Protein AF-A0A0Q8LLB4-F1 (afdb_monomer)

pLDDT: mean 91.19, std 9.71, range [27.23, 98.56]

Secondary structure (DSSP, 8-state):
-PPPPPPPPPTT-EEEHHHHHHHS-B-PPP-PPP-GGGS--S--SS-SS--HHHHHHHHH-SSPPEEETTTEEEEEEEEETTTTEEEEEGGGEEEEESS-HHHHHHTTGGG--HHHHHHHHT--SSTTSEEEEEHHHHHHHTT--TTT---SSGGGHHHHHHHHHHHHHHTT--B-HHHHHHHHHHHTTS---EEEPPPPPTT-PPPP-TT-----BPPPPSEEEEE--SSHHHHHHHHHTTBPSS-SEEEEEESSS-SHHHHHHHHHHHHT--EEEE-SS---HHHHHHHHHH--SEEEEES-TTTS-HHHHHHHTTTS-EEEE--SSHHHHHHHHHHHH-S--SEEEEEESSS-HHHHHHHHHHHTTT--EEEE-TTSSS--HHHHHHHHHTT--EEEEES-TTTS-HHHHHHHHHTT-EEEEE--SSHHHHHHHHHHHHS-TTS-SEEEEEESSS-HHHHHHHHHHHHTT--EEEE-SSSEEHHHHHHHHHH--SEEEEES-TTTS-HHHHTTPEEPPBPPPEEES--BTT-EEEEE--SB-TT-EEEEEEEETTEEPTT--SSEEE--GGGTTPBEEEEEEEE-TTEE-EEEEPPPPSBPB--SEE--SSSS---TTS-EEEEE-TTS-EEEE-TT-TTTTT---SEEESSHHHHHHTTPEEP--

Structure (mmCIF, N/CA/C/O backbone):
data_AF-A0A0Q8LLB4-F1
#
_entry.id   AF-A0A0Q8LLB4-F1
#
loop_
_atom_site.group_PDB
_atom_site.id
_atom_site.type_symbol
_atom_site.label_atom_id
_atom_site.label_alt_id
_atom_site.label_comp_id
_atom_site.label_asym_id
_atom_site.label_entity_id
_atom_site.label_seq_id
_atom_site.pdbx_PDB_ins_code
_atom_site.Cartn_x
_atom_site.Cartn_y
_atom_site.Cartn_z
_atom_site.occupancy
_atom_site.B_iso_or_equiv
_atom_site.auth_seq_id
_atom_site.auth_comp_id
_atom_site.auth_asym_id
_atom_site.auth_atom_id
_atom_site.pdbx_PDB_model_num
ATOM 1 N N . MET A 1 1 ? -46.758 -12.852 31.279 1.00 34.81 1 MET A N 1
ATOM 2 C CA . MET A 1 1 ? -46.170 -11.657 31.913 1.00 34.81 1 MET A CA 1
ATOM 3 C C . MET A 1 1 ? -44.802 -11.464 31.291 1.00 34.81 1 MET A C 1
ATOM 5 O O . MET A 1 1 ? -43.914 -12.262 31.551 1.00 34.81 1 MET A O 1
ATOM 9 N N . THR A 1 2 ? -44.677 -10.520 30.363 1.00 27.23 2 THR A N 1
ATOM 10 C CA . THR A 1 2 ? -43.379 -10.041 29.870 1.00 27.23 2 THR A CA 1
ATOM 11 C C . THR A 1 2 ? -42.631 -9.400 31.042 1.00 27.23 2 THR A C 1
ATOM 13 O O . THR A 1 2 ? -43.274 -8.659 31.792 1.00 27.23 2 THR A O 1
ATOM 16 N N . PRO A 1 3 ? -41.331 -9.672 31.253 1.00 30.44 3 PRO A N 1
ATOM 17 C CA . PRO A 1 3 ? -40.552 -8.913 32.222 1.00 30.44 3 PRO A CA 1
ATOM 18 C C . PRO A 1 3 ? -40.615 -7.439 31.820 1.00 30.44 3 PRO A C 1
ATOM 20 O O . PRO A 1 3 ? -40.430 -7.115 30.646 1.00 30.44 3 PRO A O 1
ATOM 23 N N . ALA A 1 4 ? -40.941 -6.560 32.765 1.00 29.73 4 ALA A N 1
ATOM 24 C CA . ALA A 1 4 ? -40.806 -5.130 32.549 1.00 29.73 4 ALA A CA 1
ATOM 25 C C . ALA A 1 4 ? -39.333 -4.849 32.224 1.00 29.73 4 ALA A C 1
ATOM 27 O O . ALA A 1 4 ? -38.447 -5.270 32.967 1.00 29.73 4 ALA A O 1
ATOM 28 N N . GLN A 1 5 ? -39.079 -4.198 31.092 1.00 34.38 5 GLN A N 1
ATOM 29 C CA . GLN A 1 5 ? -37.752 -3.717 30.734 1.00 34.38 5 GLN A CA 1
ATOM 30 C C . GLN A 1 5 ? -37.304 -2.759 31.846 1.00 34.38 5 GLN A C 1
ATOM 32 O O . GLN A 1 5 ? -38.030 -1.810 32.150 1.00 34.38 5 GLN A O 1
ATOM 37 N N . ALA A 1 6 ? -36.177 -3.048 32.503 1.00 43.50 6 ALA A N 1
ATOM 38 C CA . ALA A 1 6 ? -35.609 -2.145 33.497 1.00 43.50 6 ALA A CA 1
ATOM 39 C C . ALA A 1 6 ? -35.399 -0.767 32.848 1.00 43.50 6 ALA A C 1
ATOM 41 O O . ALA A 1 6 ? -34.965 -0.684 31.697 1.00 43.50 6 ALA A O 1
ATOM 42 N N . ALA A 1 7 ? -35.777 0.301 33.549 1.00 50.03 7 ALA A N 1
ATOM 43 C CA . ALA A 1 7 ? -35.566 1.658 33.066 1.00 50.03 7 ALA A CA 1
ATOM 44 C C . ALA A 1 7 ? -34.056 1.913 32.943 1.00 50.03 7 ALA A C 1
ATOM 46 O O . ALA A 1 7 ? -33.319 1.681 33.897 1.00 50.03 7 ALA A O 1
ATOM 47 N N . THR A 1 8 ? -33.606 2.369 31.776 1.00 68.88 8 THR A N 1
ATOM 48 C CA . THR A 1 8 ? -32.210 2.755 31.536 1.00 68.88 8 THR A CA 1
ATOM 49 C C . THR A 1 8 ? -31.863 3.980 32.378 1.00 68.88 8 THR A C 1
ATOM 51 O O . THR A 1 8 ? -32.554 4.995 32.274 1.00 68.88 8 THR A O 1
ATOM 54 N N . ILE A 1 9 ? -30.814 3.890 33.199 1.00 83.75 9 ILE A N 1
ATOM 55 C CA . ILE A 1 9 ? -30.300 5.016 33.991 1.00 83.75 9 ILE A CA 1
ATOM 56 C C . ILE A 1 9 ? -29.630 6.013 33.034 1.00 83.75 9 ILE A C 1
ATOM 58 O O . ILE A 1 9 ? -28.769 5.624 32.245 1.00 83.75 9 ILE A O 1
ATOM 62 N N . THR A 1 10 ? -30.015 7.291 33.084 1.00 84.06 10 THR A N 1
ATOM 63 C CA . THR A 1 10 ? -29.424 8.331 32.224 1.00 84.06 10 THR A CA 1
ATOM 64 C C . THR A 1 10 ? -28.318 9.076 32.981 1.00 84.06 10 THR A C 1
ATOM 66 O O . THR A 1 10 ? -28.487 9.357 34.170 1.00 84.06 10 THR A O 1
ATOM 69 N N . PRO A 1 11 ? -27.190 9.439 32.337 1.00 86.06 11 PRO A N 1
ATOM 70 C CA . PRO A 1 11 ? -26.183 10.304 32.951 1.00 86.06 11 PRO A CA 1
ATOM 71 C C . PRO A 1 11 ? -26.795 11.587 33.534 1.00 86.06 11 PRO A C 1
ATOM 73 O O . PRO A 1 11 ? -27.562 12.277 32.862 1.00 86.06 11 PRO A O 1
ATOM 76 N N . GLY A 1 12 ? -26.439 11.915 34.776 1.00 86.31 12 GLY A N 1
ATOM 77 C CA . GLY A 1 12 ? -26.976 13.049 35.531 1.00 86.31 12 GLY A CA 1
ATOM 78 C C . GLY A 1 12 ? -28.218 12.745 36.379 1.00 86.31 12 GLY A C 1
ATOM 79 O O . GLY A 1 12 ? -28.541 13.548 37.256 1.00 86.31 12 GLY A O 1
ATOM 80 N N . ASP A 1 13 ? -28.889 11.602 36.185 1.00 89.00 13 ASP A N 1
ATOM 81 C CA . ASP A 1 13 ? -30.046 11.220 37.002 1.00 89.00 13 ASP A CA 1
ATOM 82 C C . ASP A 1 13 ? -29.639 10.935 38.456 1.00 89.00 13 ASP A C 1
ATOM 84 O O . ASP A 1 13 ? -28.592 10.347 38.736 1.00 89.00 13 ASP A O 1
ATOM 88 N N . SER A 1 14 ? -30.508 11.303 39.401 1.00 92.31 14 SER A N 1
ATOM 89 C CA . SER A 1 14 ? -30.371 10.8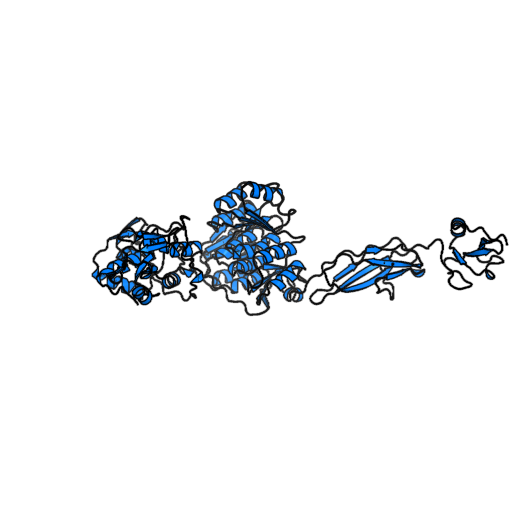71 40.795 1.00 92.31 14 SER A CA 1
ATOM 90 C C . SER A 1 14 ? -30.744 9.394 40.916 1.00 92.31 14 SER A C 1
ATOM 92 O O . SER A 1 14 ? -31.854 8.994 40.561 1.00 92.31 14 SER A O 1
ATOM 94 N N . THR A 1 15 ? -29.817 8.580 41.415 1.00 94.94 15 THR A N 1
ATOM 95 C CA . THR A 1 15 ? -29.962 7.127 41.555 1.00 94.94 15 THR A CA 1
ATOM 96 C C . THR A 1 15 ? -29.257 6.629 42.825 1.00 94.94 15 THR A C 1
ATOM 98 O O . THR A 1 15 ? -28.821 7.417 43.665 1.00 94.94 15 THR A O 1
ATOM 101 N N . THR A 1 16 ? -29.168 5.312 43.010 1.00 96.81 16 THR A N 1
ATOM 102 C CA . THR A 1 16 ? -28.399 4.695 44.101 1.00 96.81 16 THR A CA 1
ATOM 103 C C . THR A 1 16 ? -27.187 3.954 43.558 1.00 96.81 16 THR A C 1
ATOM 105 O O . THR A 1 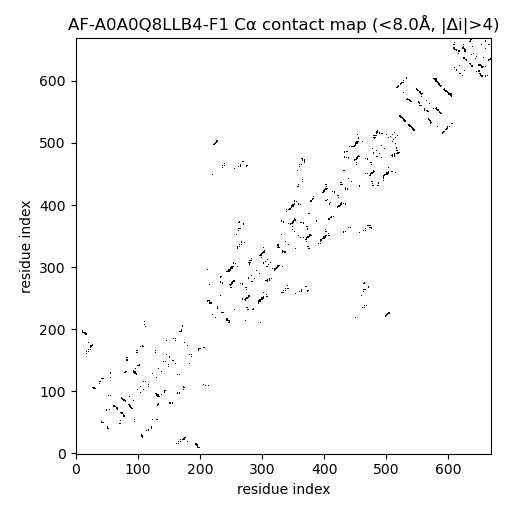16 ? -27.215 3.443 42.439 1.00 96.81 16 THR A O 1
ATOM 108 N N . VAL A 1 17 ? -26.141 3.823 44.375 1.00 96.88 17 VAL A N 1
ATOM 109 C CA . VAL A 1 17 ? -24.940 3.045 44.011 1.00 96.88 17 VAL A CA 1
ATOM 110 C C . VAL A 1 17 ? -25.292 1.588 43.704 1.00 96.88 17 VAL A C 1
ATOM 112 O O . VAL A 1 17 ? -24.754 1.006 42.769 1.00 96.88 17 VAL A O 1
ATOM 115 N N . ALA A 1 18 ? -26.240 1.006 44.446 1.00 96.00 18 ALA A N 1
ATOM 116 C CA . ALA A 1 18 ? -26.722 -0.349 44.191 1.00 96.00 18 ALA A CA 1
ATOM 117 C C . ALA A 1 18 ? -27.375 -0.476 42.803 1.00 96.00 18 ALA A C 1
ATOM 119 O O . ALA A 1 18 ? -27.099 -1.436 42.093 1.00 96.00 18 ALA A O 1
ATOM 120 N N . ALA A 1 19 ? -28.169 0.517 42.386 1.00 94.75 19 ALA A N 1
ATOM 121 C CA . ALA A 1 19 ? -28.770 0.531 41.054 1.00 94.75 19 ALA A CA 1
ATOM 122 C C . ALA A 1 19 ? -27.720 0.687 39.940 1.00 94.75 19 ALA A C 1
ATOM 124 O O . ALA A 1 19 ? -27.810 -0.015 38.938 1.00 94.75 19 ALA A O 1
ATOM 125 N N . LEU A 1 20 ? -26.700 1.539 40.124 1.00 95.69 20 LEU A N 1
ATOM 126 C CA . LEU A 1 20 ? -25.580 1.633 39.174 1.00 95.69 20 LEU A CA 1
ATOM 127 C C . LEU A 1 20 ? -24.798 0.316 39.087 1.00 95.69 20 LEU A C 1
ATOM 129 O O . LEU A 1 20 ? -24.475 -0.132 37.993 1.00 95.69 20 LEU A O 1
ATOM 133 N N . LEU A 1 21 ? -24.532 -0.341 40.220 1.00 96.81 21 LEU A N 1
ATOM 134 C CA . LEU A 1 21 ? -23.868 -1.647 40.252 1.00 96.81 21 LEU A CA 1
ATOM 135 C C . LEU A 1 21 ? -24.692 -2.738 39.557 1.00 96.81 21 LEU A C 1
ATOM 137 O O . LEU A 1 21 ? -24.129 -3.639 38.930 1.00 96.81 21 LEU A O 1
ATOM 141 N N . ASP A 1 22 ? -26.016 -2.688 39.684 1.00 94.38 22 ASP A N 1
ATOM 142 C CA . ASP A 1 22 ? -26.916 -3.613 39.001 1.00 94.38 22 ASP A CA 1
ATOM 143 C C . ASP A 1 22 ? -26.941 -3.383 37.485 1.00 94.38 22 ASP A C 1
ATOM 145 O O . ASP A 1 22 ? -27.021 -4.365 36.746 1.00 94.38 22 ASP A O 1
ATOM 149 N N . ASP A 1 23 ? -26.780 -2.132 37.048 1.00 92.62 23 ASP A N 1
ATOM 150 C CA . ASP A 1 23 ? -26.677 -1.720 35.642 1.00 92.62 23 ASP A CA 1
ATOM 151 C C . ASP A 1 23 ? -25.303 -2.038 35.012 1.00 92.62 23 ASP A C 1
ATOM 153 O O . ASP A 1 23 ? -25.199 -2.229 33.800 1.00 92.62 23 ASP A O 1
ATOM 157 N N . LEU A 1 24 ? -24.241 -2.170 35.821 1.00 91.88 24 LEU A N 1
ATOM 158 C CA . LEU A 1 24 ? -22.923 -2.588 35.334 1.00 91.88 24 LEU A CA 1
ATOM 159 C C . LEU A 1 24 ? -22.951 -3.990 34.710 1.00 91.88 24 LEU A C 1
ATOM 161 O O . LEU A 1 24 ? -23.477 -4.957 35.279 1.00 91.88 24 LEU A O 1
ATOM 165 N N . ARG A 1 25 ? -22.268 -4.109 33.565 1.00 88.69 25 ARG A N 1
ATOM 166 C CA . ARG A 1 25 ? -22.045 -5.376 32.858 1.00 88.69 25 ARG A CA 1
ATOM 167 C C . ARG A 1 25 ? -21.285 -6.351 33.752 1.00 88.69 25 ARG A C 1
ATOM 169 O O . ARG A 1 25 ? -20.304 -5.971 34.388 1.00 88.69 25 ARG A O 1
ATOM 176 N N . VAL A 1 26 ? -21.727 -7.610 33.780 1.00 90.81 26 VAL A N 1
ATOM 177 C CA . VAL A 1 26 ? -21.065 -8.679 34.539 1.00 90.81 26 VAL A CA 1
ATOM 178 C C . VAL A 1 26 ? -20.315 -9.600 33.584 1.00 90.81 26 VAL A C 1
ATOM 180 O O . VAL A 1 26 ? -20.943 -10.377 32.867 1.00 90.81 26 VAL A O 1
ATOM 183 N N . GLU A 1 27 ? -18.985 -9.532 33.584 1.00 84.62 27 GLU A N 1
ATOM 184 C CA . GLU A 1 27 ? -18.121 -10.264 32.648 1.00 84.62 27 GLU A CA 1
ATOM 185 C C . GLU A 1 27 ? -16.924 -10.892 33.369 1.00 84.62 27 GLU A C 1
ATOM 187 O O . GLU A 1 27 ? -16.445 -10.387 34.381 1.00 84.62 27 GLU A O 1
ATOM 192 N N . ALA A 1 28 ? -16.425 -12.022 32.864 1.00 84.00 28 ALA A N 1
ATOM 193 C CA . ALA A 1 28 ? -15.165 -12.567 33.361 1.00 84.00 28 ALA A CA 1
ATOM 194 C C . ALA A 1 28 ? -13.997 -11.658 32.923 1.00 84.00 28 ALA A C 1
ATOM 196 O O . ALA A 1 28 ? -14.035 -11.165 31.794 1.00 84.00 28 ALA A O 1
ATOM 197 N N . PRO A 1 29 ? -12.945 -11.478 33.749 1.00 82.12 29 PRO A N 1
ATOM 198 C CA . PRO A 1 29 ? -11.767 -10.715 33.343 1.00 82.12 29 PRO A CA 1
ATOM 199 C C . PRO A 1 29 ? -11.179 -11.278 32.047 1.00 82.12 29 PRO A C 1
ATOM 201 O O . PRO A 1 29 ? -10.990 -12.495 31.925 1.00 82.12 29 PRO A O 1
ATOM 204 N N . VAL A 1 30 ? -10.885 -10.413 31.075 1.00 74.19 30 VAL A N 1
ATOM 205 C CA . VAL A 1 30 ? -10.352 -10.879 29.789 1.00 74.19 30 VAL A CA 1
ATOM 206 C C . VAL A 1 30 ? -8.916 -11.394 29.919 1.00 74.19 30 VAL A C 1
ATOM 208 O O . VAL A 1 30 ? -8.127 -10.918 30.734 1.00 74.19 30 VAL A O 1
ATOM 211 N N . SER A 1 31 ? -8.542 -12.352 29.069 1.00 76.31 31 SER A N 1
ATOM 212 C CA . SER A 1 31 ? -7.197 -12.947 29.048 1.00 76.31 31 SER A CA 1
ATOM 213 C C . SER A 1 31 ? -6.203 -12.217 28.131 1.00 76.31 31 SER A C 1
ATOM 215 O O . SER A 1 31 ? -5.175 -12.788 27.768 1.00 76.31 31 SER A O 1
ATOM 217 N N . VAL A 1 32 ? -6.509 -10.986 27.709 1.00 70.62 32 VAL A N 1
ATOM 218 C CA . VAL A 1 32 ? -5.653 -10.191 26.816 1.00 70.62 32 VAL A CA 1
ATOM 219 C C . VAL A 1 32 ? -4.415 -9.715 27.570 1.00 70.62 32 VAL A C 1
ATOM 221 O O . VAL A 1 32 ? -4.527 -9.159 28.663 1.00 70.62 32 VAL A O 1
ATOM 224 N N . THR A 1 33 ? -3.231 -9.887 26.976 1.00 83.56 33 THR A N 1
ATOM 225 C CA . THR A 1 33 ? -1.968 -9.428 27.567 1.00 83.56 33 THR A CA 1
ATOM 226 C C . THR A 1 33 ? -2.022 -7.929 27.850 1.00 83.56 33 THR A C 1
ATOM 228 O O . THR A 1 33 ? -2.124 -7.118 26.933 1.00 83.56 33 THR A O 1
ATOM 231 N N . TYR A 1 34 ? -1.927 -7.564 29.126 1.00 85.31 34 TYR A N 1
ATOM 232 C CA . TYR A 1 34 ? -1.868 -6.175 29.564 1.00 85.31 34 TYR A CA 1
ATOM 233 C C . TYR A 1 34 ? -0.563 -5.507 29.114 1.00 85.31 34 TYR A C 1
ATOM 235 O O . TYR A 1 34 ? 0.523 -6.049 29.335 1.00 85.31 34 TYR A O 1
ATOM 243 N N . ASN A 1 35 ? -0.676 -4.315 28.526 1.00 80.25 35 ASN A N 1
ATOM 244 C CA . ASN A 1 35 ? 0.454 -3.463 28.177 1.00 80.25 35 ASN A CA 1
ATOM 245 C C . ASN A 1 35 ? 0.283 -2.071 28.807 1.00 80.25 35 ASN A C 1
ATOM 247 O O . ASN A 1 35 ? -0.576 -1.295 28.387 1.00 80.25 35 ASN A O 1
ATOM 251 N N . ARG A 1 36 ? 1.123 -1.760 29.802 1.00 87.88 36 ARG A N 1
ATOM 252 C CA . ARG A 1 36 ? 1.110 -0.472 30.514 1.00 87.88 36 ARG A CA 1
ATOM 253 C C . ARG A 1 36 ? 1.481 0.703 29.609 1.00 87.88 36 ARG A C 1
ATOM 255 O O . ARG A 1 36 ? 0.933 1.782 29.791 1.00 87.88 36 ARG A O 1
ATOM 262 N N . ASP A 1 37 ? 2.334 0.491 28.609 1.00 85.94 37 ASP A N 1
ATOM 263 C CA . ASP A 1 37 ? 2.846 1.561 27.740 1.00 85.94 37 ASP A CA 1
ATOM 264 C C . ASP A 1 37 ? 1.757 2.176 26.841 1.00 85.94 37 ASP A C 1
ATOM 266 O O . ASP A 1 37 ? 1.982 3.195 26.195 1.00 85.94 37 ASP A O 1
ATOM 270 N N . LEU A 1 38 ? 0.565 1.569 26.796 1.00 83.06 38 LEU A N 1
ATOM 271 C CA . LEU A 1 38 ? -0.596 2.084 26.067 1.00 83.06 38 LEU A CA 1
ATOM 272 C C . LEU A 1 38 ? -1.429 3.100 26.867 1.00 83.06 38 LEU A C 1
ATOM 274 O O . LEU A 1 38 ? -2.398 3.639 26.325 1.00 83.06 38 LEU A O 1
ATOM 278 N N . PHE A 1 39 ? -1.082 3.328 28.135 1.00 87.19 39 PHE A N 1
ATOM 279 C CA . PHE A 1 39 ? -1.688 4.322 29.015 1.00 87.19 39 PHE A CA 1
ATOM 280 C C . PHE A 1 39 ? -0.709 5.487 29.200 1.00 87.19 39 PHE A C 1
ATOM 282 O O . PHE A 1 39 ? 0.231 5.421 29.992 1.00 87.19 39 PHE A O 1
ATOM 289 N N . PHE A 1 40 ? -0.908 6.555 28.429 1.00 85.81 40 PHE A N 1
ATOM 290 C CA . PHE A 1 40 ? -0.032 7.726 28.430 1.00 85.81 40 PHE A CA 1
ATOM 291 C C . PHE A 1 40 ? -0.301 8.613 29.655 1.00 85.81 40 PHE A C 1
ATOM 293 O O . PHE A 1 40 ? -1.061 9.571 29.572 1.00 85.81 40 PHE A O 1
ATOM 300 N N . GLU A 1 41 ? 0.314 8.293 30.793 1.00 83.06 41 GLU A N 1
ATOM 301 C CA . GLU A 1 41 ? 0.206 9.051 32.052 1.00 83.06 41 GLU A CA 1
ATOM 302 C C . GLU A 1 41 ? 1.012 10.363 32.055 1.00 83.06 41 GLU A C 1
ATOM 304 O O . GLU A 1 41 ? 2.021 10.503 31.357 1.00 83.06 41 GLU A O 1
ATOM 309 N N . GLY A 1 42 ? 0.617 11.294 32.930 1.00 75.56 42 GLY A N 1
ATOM 310 C CA . GLY A 1 42 ? 1.412 12.469 33.292 1.00 75.56 42 GLY A CA 1
ATOM 311 C C . GLY A 1 42 ? 1.481 13.522 32.192 1.00 75.56 42 GLY A C 1
ATOM 312 O O . GLY A 1 42 ? 2.517 14.177 32.039 1.00 75.56 42 GLY A O 1
ATOM 313 N N . GLN A 1 43 ? 0.408 13.651 31.415 1.00 80.50 43 GLN A N 1
ATOM 314 C CA . GLN A 1 43 ? 0.274 14.695 30.406 1.00 80.50 43 GLN A CA 1
ATOM 315 C C . GLN A 1 43 ? -0.107 16.028 31.063 1.00 80.50 43 GLN A C 1
ATOM 317 O O . GLN A 1 43 ? -0.685 16.063 32.146 1.00 80.50 43 GLN A O 1
ATOM 322 N N . ASP A 1 44 ? 0.250 17.116 30.394 1.00 82.06 44 ASP A N 1
ATOM 323 C CA . ASP A 1 44 ? -0.228 18.474 30.661 1.00 82.06 44 ASP A CA 1
ATOM 324 C C . ASP A 1 44 ? -1.290 18.758 29.586 1.00 82.06 44 ASP A C 1
ATOM 326 O O . ASP A 1 44 ? -0.953 19.026 28.427 1.00 82.06 44 ASP A O 1
ATOM 330 N N . LEU A 1 45 ? -2.560 18.485 29.913 1.00 75.06 45 LEU A N 1
ATOM 331 C CA . LEU A 1 45 ? -3.644 18.421 28.923 1.00 75.06 45 LEU A CA 1
ATOM 332 C C . LEU A 1 45 ? -4.195 19.798 28.545 1.00 75.06 45 LEU A C 1
ATOM 334 O O . LEU A 1 45 ? -4.636 19.978 27.408 1.00 75.06 45 LEU A O 1
ATOM 338 N N . ASP A 1 46 ? -4.168 20.757 29.464 1.00 76.81 46 ASP A N 1
ATOM 339 C CA . ASP A 1 46 ? -4.608 22.136 29.245 1.00 76.81 46 ASP A CA 1
ATOM 340 C C . ASP A 1 46 ? -3.447 23.087 28.902 1.00 76.81 46 ASP A C 1
ATOM 342 O O . ASP A 1 46 ? -3.686 24.230 28.501 1.00 76.81 46 ASP A O 1
ATOM 346 N N . SER A 1 47 ? -2.208 22.576 28.909 1.00 80.62 47 SER A N 1
ATOM 347 C CA . SER A 1 47 ? -0.985 23.295 28.535 1.00 80.62 47 SER A CA 1
ATOM 348 C C . SER A 1 47 ? -0.681 24.483 29.446 1.00 80.62 47 SER A C 1
ATOM 350 O O . SER A 1 47 ? -0.122 25.489 28.988 1.00 80.62 47 SER A O 1
ATOM 352 N N . ASP A 1 48 ? -1.050 24.382 30.722 1.00 79.75 48 ASP A N 1
ATOM 353 C CA . ASP A 1 48 ? -0.806 25.419 31.722 1.00 79.75 48 ASP A CA 1
ATOM 354 C C . ASP A 1 48 ? 0.578 25.285 32.405 1.00 79.75 48 ASP A C 1
ATOM 356 O O . ASP A 1 48 ? 1.057 26.217 33.063 1.00 79.75 48 ASP A O 1
ATOM 360 N N . GLY A 1 49 ? 1.279 24.169 32.152 1.00 83.69 49 GLY A N 1
ATOM 361 C CA . GLY A 1 49 ? 2.596 23.848 32.700 1.00 83.69 49 GLY A CA 1
ATOM 362 C C . GLY A 1 49 ? 2.583 22.832 33.846 1.00 83.69 49 GLY A C 1
ATOM 363 O O . GLY A 1 49 ? 3.665 22.479 34.346 1.00 83.69 49 GLY A O 1
ATOM 364 N N . CYS A 1 50 ? 1.412 22.349 34.252 1.00 87.31 50 CYS A N 1
ATOM 365 C CA . CYS A 1 50 ? 1.205 21.330 35.268 1.00 87.31 50 CYS A CA 1
ATOM 366 C C . CYS A 1 50 ? 0.843 19.983 34.626 1.00 87.31 50 CYS A C 1
ATOM 368 O O . CYS A 1 50 ? 0.047 19.867 33.705 1.00 87.31 50 CYS A O 1
ATOM 370 N N . ARG A 1 51 ? 1.471 18.900 35.093 1.00 90.12 51 ARG A N 1
ATOM 371 C CA . ARG A 1 51 ? 1.094 17.542 34.664 1.00 90.12 51 ARG A CA 1
ATOM 372 C C . ARG A 1 51 ? 0.023 16.998 35.597 1.00 90.12 51 ARG A C 1
ATOM 374 O O . ARG A 1 51 ? -0.010 17.375 36.763 1.00 90.12 51 ARG A O 1
ATOM 381 N N . THR A 1 52 ? -0.744 16.008 35.145 1.00 92.56 52 THR A N 1
ATOM 382 C CA . THR A 1 52 ? -1.863 15.404 35.900 1.00 92.56 52 THR A CA 1
ATOM 383 C C . THR A 1 52 ? -1.579 15.140 37.379 1.00 92.56 52 THR A C 1
ATOM 385 O O . THR A 1 52 ? -2.398 15.451 38.230 1.00 92.56 52 THR A O 1
ATOM 388 N N . ARG A 1 53 ? -0.412 14.593 37.739 1.00 94.00 53 ARG A N 1
ATOM 389 C CA . ARG A 1 53 ? -0.102 14.343 39.156 1.00 94.00 53 ARG A CA 1
ATOM 390 C C . ARG A 1 53 ? -0.071 15.635 39.984 1.00 94.00 53 ARG A C 1
ATOM 392 O O . ARG A 1 53 ? -0.473 15.628 41.144 1.00 94.00 53 ARG A O 1
ATOM 399 N N . GLN A 1 54 ? 0.495 16.700 39.428 1.00 93.94 54 GLN A N 1
ATOM 400 C CA . GLN A 1 54 ? 0.571 18.005 40.072 1.00 93.94 54 GLN A CA 1
ATOM 401 C C . GLN A 1 54 ? -0.823 18.622 40.192 1.00 93.94 54 GLN A C 1
ATOM 403 O O . GLN A 1 54 ? -1.117 19.170 41.247 1.00 93.94 54 GLN A O 1
ATOM 408 N N . GLU A 1 55 ? -1.677 18.442 39.182 1.00 92.50 55 GLU A N 1
ATOM 409 C CA . GLU A 1 55 ? -3.086 18.851 39.239 1.00 92.50 55 GLU A CA 1
ATOM 410 C C . GLU A 1 55 ? -3.818 18.206 40.410 1.00 92.50 55 GLU A C 1
ATOM 412 O O . GLU A 1 55 ? -4.337 18.901 41.276 1.00 92.50 55 GLU A O 1
ATOM 417 N N . VAL A 1 56 ? -3.761 16.875 40.513 1.00 94.56 56 VAL A N 1
ATOM 418 C CA . VAL A 1 56 ? -4.443 16.145 41.594 1.00 94.56 56 VAL A CA 1
ATOM 419 C C . VAL A 1 56 ? -3.891 16.558 42.968 1.00 94.56 56 VAL A C 1
ATOM 421 O O . VAL A 1 56 ? -4.643 16.735 43.921 1.00 94.56 56 VAL A O 1
ATOM 424 N N . LEU A 1 57 ? -2.578 16.799 43.085 1.00 95.56 57 LEU A N 1
ATOM 425 C CA . LEU A 1 57 ? -1.982 17.354 44.308 1.00 95.56 57 LEU A CA 1
ATOM 426 C C . LEU A 1 57 ? -2.529 18.748 44.657 1.00 95.56 57 LEU A C 1
ATOM 428 O O . LEU A 1 57 ? -2.720 19.044 45.837 1.00 95.56 57 LEU A O 1
ATOM 432 N N . LEU A 1 58 ? -2.729 19.622 43.672 1.00 93.81 58 LEU A N 1
ATOM 433 C CA . LEU A 1 58 ? -3.281 20.961 43.889 1.00 93.81 58 LEU A CA 1
ATOM 434 C C . LEU A 1 58 ? -4.776 20.923 44.210 1.00 93.81 58 LEU A C 1
ATOM 436 O O . LEU A 1 58 ? -5.243 21.752 44.987 1.00 93.81 58 LEU A O 1
ATOM 440 N N . GLU A 1 59 ? -5.503 19.963 43.648 1.00 93.19 59 GLU A N 1
ATOM 441 C CA . GLU A 1 59 ? -6.935 19.783 43.871 1.00 93.19 59 GLU A CA 1
ATOM 442 C C . GLU A 1 59 ? -7.238 19.193 45.257 1.00 93.19 59 GLU A C 1
ATOM 444 O O . GLU A 1 59 ? -8.132 19.672 45.955 1.00 93.19 59 GLU A O 1
ATOM 449 N N . GLU A 1 60 ? -6.473 18.190 45.696 1.00 95.00 60 GLU A N 1
ATOM 450 C CA . GLU A 1 60 ? -6.760 17.452 46.935 1.00 95.00 60 GLU A CA 1
ATOM 451 C C . GLU A 1 60 ? -6.141 18.056 48.206 1.00 95.00 60 GLU A C 1
ATOM 453 O O . GLU A 1 60 ? -6.364 17.554 49.313 1.00 95.00 60 GLU A O 1
ATOM 458 N N . THR A 1 61 ? -5.332 19.111 48.087 1.00 95.94 61 THR A N 1
ATOM 459 C CA . THR A 1 61 ? -4.714 19.734 49.265 1.00 95.94 61 THR A CA 1
ATOM 460 C C . THR A 1 61 ? -5.768 20.436 50.134 1.00 95.94 61 THR A C 1
ATOM 462 O O . THR A 1 61 ? -6.540 21.277 49.681 1.00 95.94 61 THR A O 1
ATOM 465 N N . LEU A 1 62 ? -5.781 20.125 51.428 1.00 95.69 62 LEU A N 1
ATOM 466 C CA . LEU A 1 62 ? -6.688 20.697 52.430 1.00 95.69 62 LEU A CA 1
ATOM 467 C C . LEU A 1 62 ? -6.300 22.126 52.829 1.00 95.69 62 LEU A C 1
ATOM 469 O O . LEU A 1 62 ? -7.130 22.897 53.315 1.00 95.69 62 LEU A O 1
ATOM 473 N N . VAL A 1 63 ? -5.033 22.482 52.622 1.00 93.81 63 VAL A N 1
ATOM 474 C CA . VAL A 1 63 ? -4.492 23.831 52.818 1.00 93.81 63 VAL A CA 1
ATOM 475 C C . VAL A 1 63 ? -3.743 24.267 51.563 1.00 93.81 63 VAL A C 1
ATOM 477 O O . VAL A 1 63 ? -3.267 23.407 50.827 1.00 93.81 63 VAL A O 1
ATOM 480 N N . PRO A 1 64 ? -3.578 25.574 51.302 1.00 93.62 64 PRO A N 1
ATOM 481 C CA . PRO A 1 64 ? -2.834 26.034 50.134 1.00 93.62 64 PRO A CA 1
ATOM 482 C C . PRO A 1 64 ? -1.442 25.391 50.042 1.00 93.62 64 PRO A C 1
ATOM 484 O O . PRO A 1 64 ? -0.628 25.528 50.959 1.00 93.62 64 PRO A O 1
ATOM 487 N N . ALA A 1 65 ? -1.177 24.687 48.941 1.00 94.44 65 ALA A N 1
ATOM 488 C CA . ALA A 1 65 ? 0.102 24.034 48.710 1.00 94.44 65 ALA A CA 1
ATOM 489 C C . ALA A 1 65 ? 1.195 25.043 48.314 1.00 94.44 65 ALA A C 1
ATOM 491 O O . ALA A 1 65 ? 0.939 26.076 47.693 1.00 94.44 65 ALA A O 1
ATOM 492 N N . THR A 1 66 ? 2.444 24.722 48.644 1.00 95.19 66 THR A N 1
ATOM 493 C CA . THR A 1 66 ? 3.618 25.448 48.158 1.00 95.19 66 THR A CA 1
ATOM 494 C C . THR A 1 66 ? 4.007 24.912 46.786 1.00 95.19 66 THR A C 1
ATOM 496 O O . THR A 1 66 ? 4.322 23.730 46.637 1.00 95.19 66 THR A O 1
ATOM 499 N N . VAL A 1 67 ? 4.035 25.803 45.795 1.00 94.25 67 VAL A N 1
ATOM 500 C CA . VAL A 1 67 ? 4.429 25.502 44.414 1.00 94.25 67 VAL A CA 1
ATOM 501 C C . VAL A 1 67 ? 5.739 26.214 44.093 1.00 94.25 67 VAL A C 1
ATOM 503 O O . VAL A 1 67 ? 5.912 27.397 44.385 1.00 94.25 67 VAL A O 1
ATOM 506 N N . THR A 1 68 ? 6.679 25.489 43.494 1.00 90.50 68 THR A N 1
ATOM 507 C CA . THR A 1 68 ? 7.981 26.007 43.055 1.00 90.50 68 THR A CA 1
ATOM 508 C C . THR A 1 68 ? 8.163 25.824 41.548 1.00 90.50 68 THR A C 1
ATOM 510 O O . THR A 1 68 ? 7.612 24.901 40.946 1.00 90.50 68 THR A O 1
ATOM 513 N N . GLY A 1 69 ? 8.951 26.699 40.914 1.00 85.94 69 GLY A N 1
ATOM 514 C CA . GLY A 1 69 ? 9.147 26.667 39.461 1.00 85.94 69 GLY A CA 1
ATOM 515 C C . GLY A 1 69 ? 7.837 26.899 38.702 1.00 85.94 69 GLY A C 1
ATOM 516 O O . GLY A 1 69 ? 7.074 27.785 39.073 1.00 85.94 69 GLY A O 1
ATOM 517 N N . THR A 1 70 ? 7.599 26.119 37.644 1.00 83.06 70 THR A N 1
ATOM 518 C CA . THR A 1 70 ? 6.374 26.212 36.832 1.00 83.06 70 THR A CA 1
ATOM 519 C C . THR A 1 70 ? 5.179 25.525 37.500 1.00 83.06 70 THR A C 1
ATOM 521 O O . THR A 1 70 ? 4.112 26.113 37.536 1.00 83.06 70 THR A O 1
ATOM 524 N N . CYS A 1 71 ? 5.358 24.323 38.070 1.00 92.50 71 CYS A N 1
ATOM 525 C CA . CYS A 1 71 ? 4.285 23.597 38.770 1.00 92.50 71 CYS A CA 1
ATOM 526 C C . CYS A 1 71 ? 4.786 22.489 39.721 1.00 92.50 71 CYS A C 1
ATOM 528 O O . CYS A 1 71 ? 4.197 21.423 39.866 1.00 92.50 71 CYS A O 1
ATOM 530 N N . THR A 1 72 ? 5.940 22.668 40.365 1.00 92.50 72 THR A N 1
ATOM 531 C CA . THR A 1 72 ? 6.435 21.648 41.306 1.00 92.50 72 THR A CA 1
ATOM 532 C C . THR A 1 72 ? 5.805 21.857 42.677 1.00 92.50 72 THR A C 1
ATOM 534 O O . THR A 1 72 ? 6.271 22.696 43.449 1.00 92.50 72 THR A O 1
ATOM 537 N N . VAL A 1 73 ? 4.757 21.091 42.976 1.00 94.38 73 VAL A N 1
ATOM 538 C CA . VAL A 1 73 ? 4.118 21.046 44.299 1.00 94.38 73 VAL A CA 1
ATOM 539 C C . VAL A 1 73 ? 5.049 20.343 45.285 1.00 94.38 73 VAL A C 1
ATOM 541 O O . VAL A 1 73 ? 5.437 19.201 45.047 1.00 94.38 73 VAL A O 1
ATOM 544 N N . THR A 1 74 ? 5.441 21.015 46.369 1.00 93.69 74 THR A N 1
ATOM 545 C CA . THR A 1 74 ? 6.386 20.461 47.356 1.00 93.69 74 THR A CA 1
ATOM 546 C C . THR A 1 74 ? 5.692 20.107 48.662 1.00 93.69 74 THR A C 1
ATOM 548 O O . THR A 1 74 ? 5.705 18.938 49.053 1.00 93.69 74 THR A O 1
ATOM 551 N N . THR A 1 75 ? 5.042 21.086 49.292 1.00 95.19 75 THR A N 1
ATOM 552 C CA . THR A 1 75 ? 4.362 20.932 50.584 1.00 95.19 75 THR A CA 1
ATOM 553 C C . THR A 1 75 ? 2.906 21.367 50.506 1.00 95.19 75 THR A C 1
ATOM 555 O O . THR A 1 75 ? 2.536 22.149 49.638 1.00 95.19 75 THR A O 1
ATOM 558 N N . GLY A 1 76 ? 2.082 20.856 51.407 1.00 95.62 76 GLY A N 1
ATOM 559 C CA . GLY A 1 76 ? 0.639 21.079 51.470 1.00 95.62 76 GLY A CA 1
ATOM 560 C C . GLY A 1 76 ? 0.080 20.331 52.672 1.00 95.62 76 GLY A C 1
ATOM 561 O O . GLY A 1 76 ? 0.816 20.076 53.625 1.00 95.62 76 GLY A O 1
ATOM 562 N N . GLU A 1 77 ? -1.189 19.954 52.636 1.00 97.50 77 GLU A N 1
ATOM 563 C CA . GLU A 1 77 ? -1.757 19.009 53.601 1.00 97.50 77 GLU A CA 1
ATOM 564 C C . GLU A 1 77 ? -2.724 18.100 52.856 1.00 97.50 77 GLU A C 1
ATOM 566 O O . GLU A 1 77 ? -3.756 18.558 52.386 1.00 97.50 77 GLU A O 1
ATOM 571 N N . TRP A 1 78 ? -2.397 16.819 52.734 1.00 97.44 78 TRP A N 1
ATOM 572 C CA . TRP A 1 78 ? -3.220 15.842 52.023 1.00 97.44 78 TRP A CA 1
ATOM 573 C C . TRP A 1 78 ? -3.649 14.737 52.964 1.00 97.44 78 TRP A C 1
ATOM 575 O O . TRP A 1 78 ? -2.849 14.249 53.768 1.00 97.44 78 TRP A O 1
ATOM 585 N N . PHE A 1 79 ? -4.899 14.314 52.830 1.00 96.50 79 PHE A N 1
ATOM 586 C CA . PHE A 1 79 ? -5.477 13.235 53.614 1.00 96.50 79 PHE A CA 1
ATOM 587 C C . PHE A 1 79 ? -5.665 11.992 52.744 1.00 96.50 79 PHE A C 1
ATOM 589 O O . PHE A 1 79 ? -6.555 11.941 51.900 1.00 96.50 79 PHE A O 1
ATOM 596 N N . SER A 1 80 ? -4.852 10.964 52.989 1.00 96.75 80 SER A N 1
ATOM 597 C CA . SER A 1 80 ? -5.008 9.655 52.358 1.00 96.75 80 SER A CA 1
ATOM 598 C C . SER A 1 80 ? -6.195 8.941 53.001 1.00 96.75 80 SER A C 1
ATOM 600 O O . SER A 1 80 ? -6.088 8.328 54.067 1.00 96.75 80 SER A O 1
ATOM 602 N N . TYR A 1 81 ? -7.368 9.023 52.375 1.00 95.75 81 TYR A N 1
ATOM 603 C CA . TYR A 1 81 ? -8.587 8.478 52.978 1.00 95.75 81 TYR A CA 1
ATOM 604 C C . TYR A 1 81 ? -8.602 6.941 53.036 1.00 95.75 81 TYR A C 1
ATOM 606 O O . TYR A 1 81 ? -9.410 6.370 53.764 1.00 95.75 81 TYR A O 1
ATOM 614 N N . TYR A 1 82 ? -7.695 6.252 52.334 1.00 97.44 82 TYR A N 1
ATOM 615 C CA . TYR A 1 82 ? -7.569 4.791 52.403 1.00 97.44 82 TYR A CA 1
ATOM 616 C C . TYR A 1 82 ? -7.106 4.283 53.779 1.00 97.44 82 TYR A C 1
ATOM 618 O O . TYR A 1 82 ? -7.552 3.225 54.233 1.00 97.44 82 TYR A O 1
ATOM 626 N N . ASP A 1 83 ? -6.205 5.007 54.441 1.00 97.12 83 ASP A N 1
ATOM 627 C CA . ASP A 1 83 ? -5.626 4.660 55.748 1.00 97.12 83 ASP A CA 1
ATOM 628 C C . ASP A 1 83 ? -5.884 5.707 56.836 1.00 97.12 83 ASP A C 1
ATOM 630 O O . ASP A 1 83 ? -5.647 5.430 58.012 1.00 97.12 83 ASP A O 1
ATOM 634 N N . GLY A 1 84 ? -6.421 6.873 56.475 1.00 96.12 84 GLY A N 1
ATOM 635 C CA . GLY A 1 84 ? -6.711 7.958 57.405 1.00 96.12 84 GLY A CA 1
ATOM 636 C C . GLY A 1 84 ? -5.467 8.727 57.840 1.00 96.12 84 GLY A C 1
ATOM 637 O O . GLY A 1 84 ? -5.468 9.313 58.924 1.00 96.12 84 GLY A O 1
ATOM 638 N N . VAL A 1 85 ? -4.400 8.691 57.037 1.00 96.44 85 VAL A N 1
ATOM 639 C CA . VAL A 1 85 ? -3.128 9.350 57.346 1.00 96.44 85 VAL A CA 1
ATOM 640 C C . VAL A 1 85 ? -3.030 10.682 56.608 1.00 96.44 85 VAL A C 1
ATOM 642 O O . VAL A 1 85 ? -3.235 10.757 55.397 1.00 96.44 85 VAL A O 1
ATOM 645 N N . THR A 1 86 ? -2.665 11.733 57.341 1.00 96.81 86 THR A N 1
ATOM 646 C CA . THR A 1 86 ? -2.365 13.053 56.775 1.00 96.81 86 THR A CA 1
ATOM 647 C C . THR A 1 86 ? -0.863 13.223 56.571 1.00 96.81 86 THR A C 1
ATOM 649 O O . THR A 1 86 ? -0.075 12.935 57.474 1.00 96.81 86 THR A O 1
ATOM 652 N N . HIS A 1 87 ? -0.467 13.743 55.410 1.00 96.31 87 HIS A N 1
ATOM 653 C CA . HIS A 1 87 ? 0.917 14.094 55.094 1.00 96.31 87 HIS A CA 1
ATOM 654 C C . HIS A 1 87 ? 1.028 15.530 54.592 1.00 96.31 87 HIS A C 1
ATOM 656 O O . HIS A 1 87 ? 0.146 16.025 53.896 1.00 96.31 87 HIS A O 1
ATOM 662 N N . THR A 1 88 ? 2.149 16.179 54.906 1.00 96.50 88 THR A N 1
ATOM 663 C CA . THR A 1 88 ? 2.441 17.549 54.459 1.00 96.50 88 THR A CA 1
ATOM 664 C C . THR A 1 88 ? 3.469 17.630 53.337 1.00 96.50 88 THR A C 1
ATOM 666 O O . THR A 1 88 ? 3.700 18.701 52.784 1.00 96.50 88 THR A O 1
ATOM 669 N N . GLU A 1 89 ? 4.097 16.506 52.999 1.00 95.38 89 GLU A N 1
ATOM 670 C CA . GLU A 1 89 ? 5.118 16.397 51.958 1.00 95.38 89 GLU A CA 1
ATOM 671 C C . GLU A 1 89 ? 4.546 15.616 50.773 1.00 95.38 89 GLU A C 1
ATOM 673 O O . GLU A 1 89 ? 4.167 14.452 50.915 1.00 95.38 89 GLU A O 1
ATOM 678 N N . SER A 1 90 ? 4.530 16.228 49.589 1.00 94.38 90 SER A N 1
ATOM 679 C CA . SER A 1 90 ? 3.989 15.611 48.363 1.00 94.38 90 SER A CA 1
ATOM 680 C C . SER A 1 90 ? 4.720 14.325 47.946 1.00 94.38 90 SER A C 1
ATOM 682 O O . SER A 1 90 ? 4.160 13.476 47.252 1.00 94.38 90 SER A O 1
ATOM 684 N N . THR A 1 91 ? 5.976 14.161 48.372 1.00 94.56 91 THR A N 1
ATOM 685 C CA . THR A 1 91 ? 6.815 12.985 48.090 1.00 94.56 91 THR A CA 1
ATOM 686 C C . THR A 1 91 ? 6.424 11.752 48.903 1.00 94.56 91 THR A C 1
ATOM 688 O O . THR A 1 91 ? 6.827 10.648 48.546 1.00 94.56 91 THR A O 1
ATOM 691 N N . ALA A 1 92 ? 5.634 11.914 49.971 1.00 93.44 92 ALA A N 1
ATOM 692 C CA . ALA A 1 92 ? 5.115 10.804 50.773 1.00 93.44 92 ALA A CA 1
ATOM 693 C C . ALA A 1 92 ? 3.861 10.147 50.160 1.00 93.44 92 ALA A C 1
ATOM 695 O O . ALA A 1 92 ? 3.399 9.114 50.651 1.00 93.44 92 ALA A O 1
ATOM 696 N N . LEU A 1 93 ? 3.310 10.749 49.104 1.00 95.88 93 LEU A N 1
ATOM 697 C CA . LEU A 1 93 ? 2.055 10.350 48.478 1.00 95.88 93 LEU A CA 1
ATOM 698 C C . LEU A 1 93 ? 2.299 9.792 47.081 1.00 95.88 93 LEU A C 1
ATOM 700 O O . LEU A 1 93 ? 3.189 10.244 46.363 1.00 95.88 93 LEU A O 1
ATOM 704 N N . GLU A 1 94 ? 1.439 8.889 46.644 1.00 95.31 94 GLU A N 1
ATOM 705 C CA . GLU A 1 94 ? 1.360 8.390 45.276 1.00 95.31 94 GLU A CA 1
ATOM 706 C C . GLU A 1 94 ? -0.044 8.646 44.728 1.00 95.31 94 GLU A C 1
ATOM 708 O O . GLU A 1 94 ? -1.007 8.704 45.486 1.00 95.31 94 GLU A O 1
ATOM 713 N N . MET A 1 95 ? -0.138 8.850 43.416 1.00 94.94 95 MET A N 1
ATOM 714 C CA . MET A 1 95 ? -1.420 8.982 42.726 1.00 94.94 95 MET A CA 1
ATOM 715 C C . MET A 1 95 ? -1.888 7.573 42.373 1.00 94.94 95 MET A C 1
ATOM 717 O O . MET A 1 95 ? -1.198 6.871 41.629 1.00 94.94 95 MET A O 1
ATOM 721 N N . ASP A 1 96 ? -3.017 7.159 42.931 1.00 95.75 96 ASP A N 1
ATOM 722 C CA . ASP A 1 96 ? -3.674 5.896 42.613 1.00 95.75 96 ASP A CA 1
ATOM 723 C C . ASP A 1 96 ? -4.763 6.136 41.566 1.00 95.75 96 ASP A C 1
ATOM 725 O O . ASP A 1 96 ? -5.571 7.055 41.698 1.00 95.75 96 ASP A O 1
ATOM 729 N N . HIS A 1 97 ? -4.817 5.273 40.552 1.00 96.44 97 HIS A N 1
ATOM 730 C CA . HIS A 1 97 ? -6.032 5.104 39.759 1.00 96.44 97 HIS A CA 1
ATOM 731 C C . HIS A 1 97 ? -6.959 4.203 40.563 1.00 96.44 97 HIS A C 1
ATOM 733 O O . HIS A 1 97 ? -6.657 3.014 40.728 1.00 96.44 97 HIS A O 1
ATOM 739 N N . LEU A 1 98 ? -8.083 4.747 41.045 1.00 97.38 98 LEU A N 1
ATOM 740 C CA . LEU A 1 98 ? -9.009 4.017 41.915 1.00 97.38 98 LEU A CA 1
ATOM 741 C C . LEU A 1 98 ? -9.315 2.631 41.340 1.00 97.38 98 LEU A C 1
ATOM 743 O O . LEU A 1 98 ? -9.061 1.626 42.000 1.00 97.38 98 LEU A O 1
ATOM 747 N N . VAL A 1 99 ? -9.725 2.569 40.071 1.00 97.69 99 VAL A N 1
ATOM 748 C CA . VAL A 1 99 ? -9.674 1.334 39.283 1.00 97.69 99 VAL A CA 1
ATOM 749 C C . VAL A 1 99 ? -8.296 1.265 38.620 1.00 97.69 99 VAL A C 1
ATOM 751 O O . VAL A 1 99 ? -7.984 2.025 37.702 1.00 97.69 99 VAL A O 1
ATOM 754 N N . ALA A 1 100 ? -7.429 0.381 39.112 1.00 96.69 100 ALA A N 1
ATOM 755 C CA . ALA A 1 100 ? -6.044 0.315 38.650 1.00 96.69 100 ALA A CA 1
ATOM 756 C C . ALA A 1 100 ? -5.973 0.012 37.146 1.00 96.69 100 ALA A C 1
ATOM 758 O O . ALA A 1 100 ? -6.731 -0.814 36.655 1.00 96.69 100 ALA A O 1
ATOM 759 N N . MET A 1 101 ? -5.015 0.578 36.408 1.00 95.00 101 MET A N 1
ATOM 760 C CA . MET A 1 101 ? -4.955 0.443 34.939 1.00 95.00 101 MET A CA 1
ATOM 761 C C . MET A 1 101 ? -5.027 -0.987 34.398 1.00 95.00 101 MET A C 1
ATOM 763 O O . MET A 1 101 ? -5.623 -1.232 33.349 1.00 95.00 101 MET A O 1
ATOM 767 N N . LYS A 1 102 ? -4.414 -1.948 35.097 1.00 95.25 102 LYS A N 1
ATOM 768 C CA . LYS A 1 102 ? -4.509 -3.360 34.717 1.00 95.25 102 LYS A CA 1
ATOM 769 C C . LYS A 1 102 ? -5.918 -3.913 34.941 1.00 95.25 102 LYS A C 1
ATOM 771 O O . LYS A 1 102 ? -6.397 -4.667 34.101 1.00 95.25 102 LYS A O 1
ATOM 776 N N . GLU A 1 103 ? -6.583 -3.513 36.019 1.00 96.69 103 GLU A N 1
ATOM 777 C CA . GLU A 1 103 ? -7.988 -3.838 36.273 1.00 96.69 103 GLU A CA 1
ATOM 778 C C . GLU A 1 103 ? -8.908 -3.172 35.233 1.00 96.69 103 GLU A C 1
ATOM 780 O O . GLU A 1 103 ? -9.776 -3.825 34.655 1.00 96.69 103 GLU A O 1
ATOM 785 N N . THR A 1 104 ? -8.652 -1.905 34.891 1.00 94.88 104 THR A N 1
ATOM 786 C CA . THR A 1 104 ? -9.318 -1.187 33.794 1.00 94.88 104 THR A CA 1
ATOM 787 C C . THR A 1 104 ? -9.167 -1.946 32.471 1.00 94.88 104 THR A C 1
ATOM 789 O O . THR A 1 104 ? -10.141 -2.134 31.741 1.00 94.88 104 THR A O 1
ATOM 792 N N . TRP A 1 105 ? -7.956 -2.434 32.167 1.00 93.12 105 TRP A N 1
ATOM 793 C CA . TRP A 1 105 ? -7.660 -3.219 30.965 1.00 93.12 105 TRP A CA 1
ATOM 794 C C . TRP A 1 105 ? -8.497 -4.493 30.889 1.00 93.12 105 TRP A C 1
ATOM 796 O O . TRP A 1 105 ? -9.176 -4.711 29.883 1.00 93.12 105 TRP A O 1
ATOM 806 N N . VAL A 1 106 ? -8.491 -5.303 31.954 1.00 91.31 106 VAL A N 1
ATOM 807 C CA . VAL A 1 106 ? -9.231 -6.576 31.972 1.00 91.31 106 VAL A CA 1
ATOM 808 C C . VAL A 1 106 ? -10.749 -6.397 32.068 1.00 91.31 106 VAL A C 1
ATOM 810 O O . VAL A 1 106 ? -11.482 -7.324 31.732 1.00 91.31 106 VAL A O 1
ATOM 813 N N . SER A 1 107 ? -11.207 -5.205 32.467 1.00 90.69 107 SER A N 1
ATOM 814 C CA . SER A 1 107 ? -12.621 -4.814 32.543 1.00 90.69 107 SER A CA 1
ATOM 815 C C . SER A 1 107 ? -13.167 -4.173 31.258 1.00 90.69 107 SER A C 1
ATOM 817 O O . SER A 1 107 ? -14.347 -3.826 31.204 1.00 90.69 107 SER A O 1
ATOM 819 N N . GLY A 1 108 ? -12.337 -3.984 30.224 1.00 84.88 108 GLY A N 1
ATOM 820 C CA . GLY A 1 108 ? -12.789 -3.500 28.911 1.00 84.88 108 GLY A CA 1
ATOM 821 C C . GLY A 1 108 ? -11.844 -2.535 28.195 1.00 84.88 108 GLY A C 1
ATOM 822 O O . GLY A 1 108 ? -11.968 -2.361 26.982 1.00 84.88 108 GLY A O 1
ATOM 823 N N . ALA A 1 109 ? -10.862 -1.943 28.886 1.00 87.12 109 ALA A N 1
ATOM 824 C CA . ALA A 1 109 ? -9.987 -0.941 28.267 1.00 87.12 109 ALA A CA 1
ATOM 825 C C . ALA A 1 109 ? -8.998 -1.489 27.225 1.00 87.12 109 ALA A C 1
ATOM 827 O O . ALA A 1 109 ? -8.396 -0.710 26.477 1.00 87.12 109 ALA A O 1
ATOM 828 N N . TYR A 1 110 ? -8.870 -2.815 27.106 1.00 81.44 110 TYR A N 1
ATOM 829 C CA . TYR A 1 110 ? -8.157 -3.449 25.993 1.00 81.44 110 TYR A CA 1
ATOM 830 C C . TYR A 1 110 ? -8.729 -3.048 24.618 1.00 81.44 110 TYR A C 1
ATOM 832 O O . TYR A 1 110 ? -7.985 -2.964 23.642 1.00 81.44 110 TYR A O 1
ATOM 840 N N . ALA A 1 111 ? -10.035 -2.754 24.549 1.00 74.50 111 ALA A N 1
ATOM 841 C CA . ALA A 1 111 ? -10.737 -2.366 23.326 1.00 74.50 111 ALA A CA 1
ATOM 842 C C . ALA A 1 111 ? -10.781 -0.844 23.095 1.00 74.50 111 ALA A C 1
ATOM 844 O O . ALA A 1 111 ? -11.258 -0.388 22.055 1.00 74.50 111 ALA A O 1
ATOM 845 N N . TRP A 1 112 ? -10.304 -0.042 24.050 1.00 81.12 112 TRP A N 1
ATOM 846 C CA . TRP A 1 112 ? -10.359 1.414 23.949 1.00 81.12 112 TRP A CA 1
ATOM 847 C C . TRP A 1 112 ? -9.455 1.947 22.835 1.00 81.12 112 TRP A C 1
ATOM 849 O O . TRP A 1 112 ? -8.438 1.354 22.460 1.00 81.12 112 TRP A O 1
ATOM 859 N N . THR A 1 113 ? -9.802 3.119 22.320 1.00 79.94 113 THR A N 1
ATOM 860 C CA . THR A 1 113 ? -8.881 3.909 21.500 1.00 79.94 113 THR A CA 1
ATOM 861 C C . THR A 1 113 ? -7.725 4.433 22.351 1.00 79.94 113 THR A C 1
ATOM 863 O O . THR A 1 113 ? -7.790 4.475 23.581 1.00 79.94 113 THR A O 1
ATOM 866 N N . GLU A 1 114 ? -6.653 4.870 21.693 1.00 81.50 114 GLU A N 1
ATOM 867 C CA . GLU A 1 114 ? -5.564 5.578 22.368 1.00 81.50 114 GLU A CA 1
ATOM 868 C C . GLU A 1 114 ? -6.072 6.821 23.110 1.00 81.50 114 GLU A C 1
ATOM 870 O O . GLU A 1 114 ? -5.762 6.992 24.283 1.00 81.50 114 GLU A O 1
ATOM 875 N N . ALA A 1 115 ? -6.933 7.623 22.475 1.00 79.19 115 ALA A N 1
ATOM 876 C CA . ALA A 1 115 ? -7.508 8.823 23.080 1.00 79.19 115 ALA A CA 1
ATOM 877 C C . ALA A 1 115 ? -8.282 8.522 24.375 1.00 79.19 115 ALA A C 1
ATOM 879 O O . ALA A 1 115 ? -8.161 9.262 25.345 1.00 79.19 115 ALA A O 1
ATOM 880 N N . GLN A 1 116 ? -9.032 7.418 24.419 1.00 86.31 116 GLN A N 1
ATOM 881 C CA . GLN A 1 116 ? -9.767 6.996 25.616 1.00 86.31 116 GLN A CA 1
ATOM 882 C C . GLN A 1 116 ? -8.840 6.536 26.743 1.00 86.31 116 GLN A C 1
ATOM 884 O O . GLN A 1 116 ? -9.054 6.926 27.887 1.00 86.31 116 GLN A O 1
ATOM 889 N N . ARG A 1 117 ? -7.789 5.760 26.437 1.00 91.75 117 ARG A N 1
ATOM 890 C CA . ARG A 1 117 ? -6.790 5.381 27.452 1.00 91.75 117 ARG A CA 1
ATOM 891 C C . ARG A 1 117 ? -6.053 6.599 27.993 1.00 91.75 117 ARG A C 1
ATOM 893 O O . ARG A 1 117 ? -5.933 6.724 29.204 1.00 91.75 117 ARG A O 1
ATOM 900 N N . THR A 1 118 ? -5.625 7.510 27.121 1.00 87.44 118 THR A N 1
ATOM 901 C CA . THR A 1 118 ? -4.984 8.766 27.529 1.00 87.44 118 THR A CA 1
ATOM 902 C C . THR A 1 118 ? -5.921 9.617 28.384 1.00 87.44 118 THR A C 1
ATOM 904 O O . THR A 1 118 ? -5.486 10.142 29.402 1.00 87.44 118 THR A O 1
ATOM 907 N N . ALA A 1 119 ? -7.203 9.724 28.031 1.00 88.81 119 ALA A N 1
ATOM 908 C CA . ALA A 1 119 ? -8.167 10.473 28.833 1.00 88.81 119 ALA A CA 1
ATOM 909 C C . ALA A 1 119 ? -8.372 9.850 30.223 1.00 88.81 119 ALA A C 1
ATOM 911 O O . ALA A 1 119 ? -8.312 10.569 31.211 1.00 88.81 119 ALA A O 1
ATOM 912 N N . TYR A 1 120 ? -8.525 8.525 30.318 1.00 93.94 120 TYR A N 1
ATOM 913 C CA . TYR A 1 120 ? -8.651 7.829 31.604 1.00 93.94 120 TYR A CA 1
ATOM 914 C C . TYR A 1 120 ? -7.410 8.001 32.488 1.00 93.94 120 TYR A C 1
ATOM 916 O O . TYR A 1 120 ? -7.516 8.280 33.679 1.00 93.94 120 TYR A O 1
ATOM 924 N N . SER A 1 121 ? -6.216 7.860 31.901 1.00 93.56 121 SER A N 1
ATOM 925 C CA . SER A 1 121 ? -4.945 7.997 32.618 1.00 93.56 121 SER A CA 1
ATOM 926 C C . SER A 1 121 ? -4.746 9.365 33.262 1.00 93.56 121 SER A C 1
ATOM 928 O O . SER A 1 121 ? -3.973 9.457 34.215 1.00 93.56 121 SER A O 1
ATOM 930 N N . ASN A 1 122 ? -5.402 10.395 32.724 1.00 92.44 122 ASN A N 1
ATOM 931 C CA . ASN A 1 122 ? -5.202 11.793 33.083 1.00 92.44 122 ASN A CA 1
ATOM 932 C C . ASN A 1 122 ? -6.520 12.485 33.497 1.00 92.44 122 ASN A C 1
ATOM 934 O O . ASN A 1 122 ? -6.631 13.699 33.360 1.00 92.44 122 ASN A O 1
ATOM 938 N N . GLU A 1 123 ? -7.531 11.732 33.949 1.00 90.31 123 GLU A N 1
ATOM 939 C CA . GLU A 1 123 ? -8.853 12.285 34.266 1.00 90.31 123 GLU A CA 1
ATOM 940 C C . GLU A 1 123 ? -8.850 13.063 35.589 1.00 90.31 123 GLU A C 1
ATOM 942 O O . GLU A 1 123 ? -8.890 12.469 36.663 1.00 90.31 123 GLU A O 1
ATOM 947 N N . THR A 1 124 ? -8.869 14.393 35.494 1.00 90.12 124 THR A N 1
ATOM 948 C CA . THR A 1 124 ? -9.052 15.316 36.629 1.00 90.12 124 THR A CA 1
ATOM 949 C C . THR A 1 124 ? -10.493 15.831 36.744 1.00 90.12 124 THR A C 1
ATOM 951 O O . THR A 1 124 ? -10.936 16.205 37.819 1.00 90.12 124 THR A O 1
ATOM 954 N N . ASP A 1 125 ? -11.295 15.752 35.675 1.00 88.12 125 ASP A N 1
ATOM 955 C CA . ASP A 1 125 ? -12.699 16.207 35.669 1.00 88.12 125 ASP A CA 1
ATOM 956 C C . ASP A 1 125 ? -13.643 15.366 36.558 1.00 88.12 125 ASP A C 1
ATOM 958 O O . ASP A 1 125 ? -14.806 15.732 36.769 1.00 88.12 125 ASP A O 1
ATOM 962 N N . TYR A 1 126 ? -13.192 14.198 37.027 1.00 92.19 126 TYR A N 1
ATOM 963 C CA . TYR A 1 126 ? -13.955 13.315 37.907 1.00 92.19 126 TYR A CA 1
ATOM 964 C C . TYR A 1 126 ? -13.073 12.840 39.076 1.00 92.19 126 TYR A C 1
ATOM 966 O O . TYR A 1 126 ? -12.359 11.846 38.927 1.00 92.19 126 TYR A O 1
ATOM 974 N N . PRO A 1 127 ? -13.142 13.500 40.251 1.00 89.94 127 PRO A N 1
ATOM 975 C CA . PRO A 1 127 ? -12.184 13.313 41.352 1.00 89.94 127 PRO A CA 1
ATOM 976 C C . PRO A 1 127 ? -12.074 11.889 41.916 1.00 89.94 127 PRO A C 1
ATOM 978 O O . PRO A 1 127 ? -11.112 11.552 42.588 1.00 89.94 127 PRO A O 1
ATOM 981 N N . ALA A 1 128 ? -13.053 11.021 41.655 1.00 94.06 128 ALA A N 1
ATOM 982 C CA . ALA A 1 128 ? -12.997 9.625 42.082 1.00 94.06 128 ALA A CA 1
ATOM 983 C C . ALA A 1 128 ? -11.985 8.782 41.283 1.00 94.06 128 ALA A C 1
ATOM 985 O O . ALA A 1 128 ? -11.591 7.713 41.743 1.00 94.06 128 ALA A O 1
ATOM 986 N N . THR A 1 129 ? -11.580 9.207 40.081 1.00 95.31 129 THR A N 1
ATOM 987 C CA . THR A 1 129 ? -10.718 8.393 39.209 1.00 95.31 129 THR A CA 1
ATOM 988 C C . THR A 1 129 ? -9.261 8.384 39.671 1.00 95.31 129 THR A C 1
ATOM 990 O O . THR A 1 129 ? -8.626 7.324 39.638 1.00 95.31 129 THR A O 1
ATOM 993 N N . LEU A 1 130 ? -8.743 9.534 40.114 1.00 95.94 130 LEU A N 1
ATOM 994 C CA . LEU A 1 130 ? -7.363 9.727 40.564 1.00 95.94 130 LEU A CA 1
ATOM 995 C C . LEU A 1 130 ? -7.358 10.259 41.993 1.00 95.94 130 LEU A C 1
ATOM 997 O O . LEU A 1 130 ? -7.937 11.308 42.236 1.00 95.94 130 LEU A O 1
ATOM 1001 N N . VAL A 1 131 ? -6.682 9.563 42.910 1.00 95.75 131 VAL A N 1
ATOM 1002 C CA . VAL A 1 131 ? -6.636 9.950 44.330 1.00 95.75 131 VAL A CA 1
ATOM 1003 C C . VAL A 1 131 ? -5.218 9.905 44.890 1.00 95.75 131 VAL A C 1
ATOM 1005 O O . VAL A 1 131 ? -4.441 9.006 44.551 1.00 95.75 131 VAL A O 1
ATOM 1008 N N . MET A 1 132 ? -4.853 10.846 45.764 1.00 96.69 132 MET A N 1
ATOM 1009 C CA . MET A 1 132 ? -3.558 10.836 46.450 1.00 96.69 132 MET A CA 1
ATOM 1010 C C . MET A 1 132 ? -3.635 10.015 47.731 1.00 96.69 132 MET A C 1
ATOM 1012 O O . MET A 1 132 ? -4.385 10.298 48.665 1.00 96.69 132 MET A O 1
ATOM 1016 N N . VAL A 1 133 ? -2.795 8.991 47.799 1.00 97.50 133 VAL A N 1
ATOM 1017 C CA . VAL A 1 133 ? -2.761 8.043 48.914 1.00 97.50 133 VAL A CA 1
ATOM 1018 C C . VAL A 1 133 ? -1.330 7.804 49.368 1.00 97.50 133 VAL A C 1
ATOM 1020 O O . VAL A 1 133 ? -0.376 8.122 48.657 1.00 97.50 133 VAL A O 1
ATOM 1023 N N . THR A 1 134 ? -1.136 7.235 50.557 1.00 97.19 134 THR A N 1
ATOM 1024 C CA . THR A 1 134 ? 0.224 6.873 50.980 1.00 97.19 134 THR A CA 1
ATOM 1025 C C . THR A 1 134 ? 0.798 5.770 50.081 1.00 97.19 134 THR A C 1
ATOM 1027 O O . THR A 1 134 ? 0.099 4.836 49.674 1.00 97.19 134 THR A O 1
ATOM 1030 N N . ALA A 1 135 ? 2.103 5.832 49.796 1.00 93.69 135 ALA A N 1
ATOM 1031 C CA . ALA A 1 135 ? 2.779 4.836 48.953 1.00 93.69 135 ALA A CA 1
ATOM 1032 C C . ALA A 1 135 ? 2.590 3.389 49.464 1.00 93.69 135 ALA A C 1
ATOM 1034 O O . ALA A 1 135 ? 2.498 2.433 48.688 1.00 93.69 135 ALA A O 1
ATOM 1035 N N . ALA A 1 136 ? 2.488 3.222 50.789 1.00 93.75 136 ALA A N 1
ATOM 1036 C CA . ALA A 1 136 ? 2.279 1.928 51.426 1.00 93.75 136 ALA A CA 1
ATOM 1037 C C . ALA A 1 136 ? 0.922 1.309 51.056 1.00 93.75 136 ALA A C 1
ATOM 1039 O O . ALA A 1 136 ? 0.873 0.131 50.687 1.00 93.75 136 ALA A O 1
ATOM 1040 N N . VAL A 1 137 ? -0.173 2.080 51.123 1.00 96.62 137 VAL A N 1
ATOM 1041 C CA . VAL A 1 137 ? -1.501 1.557 50.761 1.00 96.62 137 VAL A CA 1
ATOM 1042 C C . VAL A 1 137 ? -1.684 1.414 49.257 1.00 96.62 137 VAL A C 1
ATOM 1044 O O . VAL A 1 137 ? -2.310 0.440 48.841 1.00 96.62 137 VAL A O 1
ATOM 1047 N N . ASN A 1 138 ? -1.076 2.289 48.449 1.00 96.38 138 ASN A N 1
ATOM 1048 C CA . ASN A 1 138 ? -1.094 2.155 46.991 1.00 96.38 138 ASN A CA 1
ATOM 1049 C C . ASN A 1 138 ? -0.421 0.848 46.541 1.00 96.38 138 ASN A C 1
ATOM 1051 O O . ASN A 1 138 ? -0.990 0.049 45.797 1.00 96.38 138 ASN A O 1
ATOM 1055 N N . THR A 1 139 ? 0.757 0.557 47.102 1.00 95.88 139 THR A N 1
ATOM 1056 C CA . THR A 1 139 ? 1.470 -0.708 46.869 1.00 95.88 139 THR A CA 1
ATOM 1057 C C . THR A 1 139 ? 0.658 -1.914 47.355 1.00 95.88 139 THR A C 1
ATOM 1059 O O . THR A 1 139 ? 0.623 -2.954 46.691 1.00 95.88 139 THR A O 1
ATOM 1062 N N . ALA A 1 140 ? -0.015 -1.801 48.508 1.00 97.00 140 ALA A N 1
ATOM 1063 C CA . ALA A 1 140 ? -0.841 -2.879 49.049 1.00 97.00 140 ALA A CA 1
ATOM 1064 C C . ALA A 1 140 ? -2.053 -3.195 48.153 1.00 97.00 140 ALA A C 1
ATOM 1066 O O . ALA A 1 140 ? -2.342 -4.379 47.927 1.00 97.00 140 ALA A O 1
ATOM 1067 N N . LYS A 1 141 ? -2.717 -2.162 47.615 1.00 97.38 141 LYS A N 1
ATOM 1068 C CA . LYS A 1 141 ? -3.798 -2.283 46.629 1.00 97.38 141 LYS A CA 1
ATOM 1069 C C . LYS A 1 141 ? -3.274 -2.899 45.334 1.00 97.38 141 LYS A C 1
ATOM 1071 O O . LYS A 1 141 ? -3.675 -4.010 44.980 1.00 97.38 141 LYS A O 1
ATOM 1076 N N . SER A 1 142 ? -2.273 -2.275 44.711 1.00 96.62 142 SER A N 1
ATOM 1077 C CA . SER A 1 142 ? -1.728 -2.683 43.412 1.00 96.62 142 SER A CA 1
ATOM 1078 C C . SER A 1 142 ? -2.836 -2.746 42.345 1.00 96.62 142 SER A C 1
ATOM 1080 O O . SER A 1 142 ? -3.584 -1.788 42.182 1.00 96.62 142 SER A O 1
ATOM 1082 N N . ASP A 1 143 ? -2.967 -3.858 41.626 1.00 95.25 143 ASP A N 1
ATOM 1083 C CA . ASP A 1 143 ? -3.983 -4.103 40.597 1.00 95.25 143 ASP A CA 1
ATOM 1084 C C . ASP A 1 143 ? -5.231 -4.845 41.108 1.00 95.25 143 ASP A C 1
ATOM 1086 O O . ASP A 1 143 ? -6.007 -5.357 40.305 1.00 95.25 143 ASP A O 1
ATOM 1090 N N . LYS A 1 144 ? -5.409 -4.955 42.429 1.00 97.88 144 LYS A N 1
ATOM 1091 C CA . LYS A 1 144 ? -6.475 -5.765 43.033 1.00 97.88 144 LYS A CA 1
ATOM 1092 C C . LYS A 1 144 ? -7.834 -5.068 42.966 1.00 97.88 144 LYS A C 1
ATOM 1094 O O . LYS A 1 144 ? -7.950 -3.887 43.291 1.00 97.88 144 LYS A O 1
ATOM 1099 N N . ASP A 1 145 ? -8.861 -5.844 42.633 1.00 97.56 145 ASP A N 1
ATOM 1100 C CA . ASP A 1 145 ? -10.265 -5.439 42.714 1.00 97.56 145 ASP A CA 1
ATOM 1101 C C . ASP A 1 145 ? -10.804 -5.501 44.174 1.00 97.56 145 ASP A C 1
ATOM 1103 O O . ASP A 1 145 ? -10.139 -6.056 45.064 1.00 97.56 145 ASP A O 1
ATOM 1107 N N . PRO A 1 146 ? -12.015 -4.970 44.451 1.00 98.25 146 PRO A N 1
ATOM 1108 C CA . PRO A 1 146 ? -12.659 -5.013 45.768 1.00 98.25 146 PRO A CA 1
ATOM 1109 C C . PRO A 1 146 ? -12.832 -6.401 46.404 1.00 98.25 146 PRO A C 1
ATOM 1111 O O . PRO A 1 146 ? -13.092 -6.491 47.605 1.00 98.25 146 PRO A O 1
ATOM 1114 N N . SER A 1 147 ? -12.720 -7.491 45.636 1.00 97.44 147 SER A N 1
ATOM 1115 C CA . SER A 1 147 ? -12.769 -8.852 46.184 1.00 97.44 147 SER A CA 1
ATOM 1116 C C . SER A 1 147 ? -11.438 -9.300 46.787 1.00 97.44 147 SER A C 1
ATOM 1118 O O . SER A 1 147 ? -11.426 -10.128 47.701 1.00 97.44 147 SER A O 1
ATOM 1120 N N . ALA A 1 148 ? -10.324 -8.737 46.314 1.00 97.44 148 ALA A N 1
ATOM 1121 C CA . ALA A 1 148 ? -8.976 -9.080 46.755 1.00 97.44 148 ALA A CA 1
ATOM 1122 C C . ALA A 1 148 ? -8.350 -8.020 47.675 1.00 97.44 148 ALA A C 1
ATOM 1124 O O . ALA A 1 148 ? -7.412 -8.332 48.417 1.00 97.44 148 ALA A O 1
ATOM 1125 N N . TRP A 1 149 ? -8.850 -6.781 47.651 1.00 98.31 149 TRP A N 1
ATOM 1126 C CA . TRP A 1 149 ? -8.372 -5.709 48.519 1.00 98.31 149 TRP A CA 1
ATOM 1127 C C . TRP A 1 149 ? -9.454 -4.669 48.817 1.00 98.31 149 TRP A C 1
ATOM 1129 O O . TRP A 1 149 ? -10.219 -4.270 47.948 1.00 98.31 149 TRP A O 1
ATOM 1139 N N . LEU A 1 150 ? -9.481 -4.190 50.059 1.00 98.06 150 LEU A N 1
ATOM 1140 C CA . LEU A 1 150 ? -10.286 -3.050 50.495 1.00 98.06 150 LEU A CA 1
ATOM 1141 C C . LEU A 1 150 ? -9.408 -2.132 51.350 1.00 98.06 150 LEU A C 1
ATOM 1143 O O . LEU A 1 150 ? -8.497 -2.642 52.017 1.00 98.06 150 LEU A O 1
ATOM 1147 N N . PRO A 1 151 ? -9.719 -0.825 51.426 1.00 98.12 151 PRO A N 1
ATOM 1148 C CA . PRO A 1 151 ? -9.004 0.087 52.302 1.00 98.12 151 PRO A CA 1
ATOM 1149 C C . PRO A 1 151 ? -8.899 -0.438 53.745 1.00 98.12 151 PRO A C 1
ATOM 1151 O O . PRO A 1 151 ? -9.889 -0.957 54.300 1.00 98.12 151 PRO A O 1
ATOM 1154 N N . PRO A 1 152 ? -7.708 -0.332 54.371 1.00 97.31 152 PRO A N 1
ATOM 1155 C CA . PRO A 1 152 ? -7.508 -0.754 55.753 1.00 97.31 152 PRO A CA 1
ATOM 1156 C C . PRO A 1 152 ? -8.361 0.067 56.726 1.00 97.31 152 PRO A C 1
ATOM 1158 O O . PRO A 1 152 ? -8.859 -0.492 57.707 1.00 97.31 152 PRO A O 1
ATOM 1161 N N . LEU A 1 153 ? -8.600 1.352 56.434 1.00 97.25 153 LEU A N 1
ATOM 1162 C CA . LEU A 1 153 ? -9.538 2.168 57.192 1.00 97.25 153 LEU A CA 1
ATOM 1163 C C . LEU A 1 153 ? -10.978 1.724 56.897 1.00 97.25 153 LEU A C 1
ATOM 1165 O O . LEU A 1 153 ? -11.508 1.919 55.805 1.00 97.25 153 LEU A O 1
ATOM 1169 N N . SER A 1 154 ? -11.646 1.134 57.888 1.00 95.75 154 SER A N 1
ATOM 1170 C CA . SER A 1 154 ? -12.995 0.582 57.710 1.00 95.75 154 SER A CA 1
ATOM 1171 C C . SER A 1 154 ? -14.039 1.635 57.330 1.00 95.75 154 SER A C 1
ATOM 1173 O O . SER A 1 154 ? -14.924 1.335 56.530 1.00 95.75 154 SER A O 1
ATOM 1175 N N . SER A 1 155 ? -13.917 2.865 57.840 1.00 95.62 155 SER A N 1
ATOM 1176 C CA . SER A 1 155 ? -14.826 3.972 57.515 1.00 95.62 155 SER A CA 1
ATOM 1177 C C . SER A 1 155 ? -14.720 4.443 56.062 1.00 95.62 155 SER A C 1
ATOM 1179 O O . SER A 1 155 ? -15.663 5.043 55.561 1.00 95.62 155 SER A O 1
ATOM 1181 N N . ALA A 1 156 ? -13.620 4.136 55.367 1.00 97.12 156 ALA A N 1
ATOM 1182 C CA . ALA A 1 156 ? -13.420 4.499 53.964 1.00 97.12 156 ALA A CA 1
ATOM 1183 C C . ALA A 1 156 ? -14.093 3.534 52.979 1.00 97.12 156 ALA A C 1
ATOM 1185 O O . ALA A 1 156 ? -14.274 3.865 51.811 1.00 97.12 156 ALA A O 1
ATOM 1186 N N . ARG A 1 157 ? -14.478 2.330 53.422 1.00 97.75 157 ARG A N 1
ATOM 1187 C CA . ARG A 1 157 ? -14.906 1.253 52.514 1.00 97.75 157 ARG A CA 1
ATOM 1188 C C . ARG A 1 157 ? -16.188 1.572 51.755 1.00 97.75 157 ARG A C 1
ATOM 1190 O O . ARG A 1 157 ? -16.281 1.210 50.591 1.00 97.75 157 ARG A O 1
ATOM 1197 N N . CYS A 1 158 ? -17.142 2.259 52.387 1.00 97.75 158 CYS A N 1
ATOM 1198 C CA . CYS A 1 158 ? -18.380 2.678 51.725 1.00 97.75 158 CYS A CA 1
ATOM 1199 C C . CYS A 1 158 ? -18.120 3.699 50.611 1.00 97.75 158 CYS A C 1
ATOM 1201 O O . CYS A 1 158 ? -18.696 3.571 49.533 1.00 97.75 158 CYS A O 1
ATOM 1203 N N . GLN A 1 159 ? -17.226 4.662 50.856 1.00 97.31 159 GLN A N 1
ATOM 1204 C CA . GLN A 1 159 ? -16.791 5.631 49.849 1.00 97.31 159 GLN A CA 1
ATOM 1205 C C . GLN A 1 159 ? -16.053 4.916 48.710 1.00 97.31 159 GLN A C 1
ATOM 1207 O O . GLN A 1 159 ? -16.455 5.023 47.561 1.00 97.31 159 GLN A O 1
ATOM 1212 N N . TYR A 1 160 ? -15.075 4.070 49.041 1.00 98.19 160 TYR A N 1
ATOM 1213 C CA . TYR A 1 160 ? -14.271 3.335 48.062 1.00 98.19 160 TYR A CA 1
ATOM 1214 C C . TYR A 1 160 ? -15.109 2.505 47.085 1.00 98.19 160 TYR A C 1
ATOM 1216 O O . TYR A 1 160 ? -14.913 2.593 45.878 1.00 98.19 160 TYR A O 1
ATOM 1224 N N . VAL A 1 161 ? -16.067 1.708 47.577 1.00 98.25 161 VAL A N 1
ATOM 1225 C CA . VAL A 1 161 ? -16.907 0.900 46.675 1.00 98.25 161 VAL A CA 1
ATOM 1226 C C . VAL A 1 161 ? -17.931 1.738 45.910 1.00 98.25 161 VAL A C 1
ATOM 1228 O O . VAL A 1 161 ? -18.354 1.332 44.832 1.00 98.25 161 VAL A O 1
ATOM 1231 N N . THR A 1 162 ? -18.317 2.899 46.445 1.00 98.12 162 THR A N 1
ATOM 1232 C CA . THR A 1 162 ? -19.162 3.864 45.731 1.00 98.12 162 THR A CA 1
ATOM 1233 C C . THR A 1 162 ? -18.414 4.437 44.544 1.00 98.12 162 THR A C 1
ATOM 1235 O O . THR A 1 162 ? -18.889 4.317 43.416 1.00 98.12 162 THR A O 1
ATOM 1238 N N . ASP A 1 163 ? -17.220 4.963 44.796 1.00 97.88 163 ASP A N 1
ATOM 1239 C CA . ASP A 1 163 ? -16.358 5.550 43.780 1.00 97.88 163 ASP A CA 1
ATOM 1240 C C . ASP A 1 163 ? -15.947 4.502 42.736 1.00 97.88 163 ASP A C 1
ATOM 1242 O O . ASP A 1 163 ? -15.934 4.766 41.536 1.00 97.88 163 ASP A O 1
ATOM 1246 N N . TRP A 1 164 ? -15.700 3.260 43.162 1.00 98.44 164 TRP A N 1
ATOM 1247 C CA . TRP A 1 164 ? -15.355 2.171 42.251 1.00 98.44 164 TRP A CA 1
ATOM 1248 C C . TRP A 1 164 ? -16.484 1.887 41.250 1.00 98.44 164 TRP A C 1
ATOM 1250 O O . TRP A 1 164 ? -16.247 1.748 40.048 1.00 98.44 164 TRP A O 1
ATOM 1260 N N . VAL A 1 165 ? -17.729 1.825 41.737 1.00 98.31 165 VAL A N 1
ATOM 1261 C CA . VAL A 1 165 ? -18.916 1.611 40.897 1.00 98.31 165 VAL A CA 1
ATOM 1262 C C . VAL A 1 165 ? -19.140 2.787 39.956 1.00 98.31 165 VAL A C 1
ATOM 1264 O O . VAL A 1 165 ? -19.411 2.567 38.775 1.00 98.31 165 VAL A O 1
ATOM 1267 N N . THR A 1 166 ? -19.017 4.024 40.440 1.00 97.19 166 THR A N 1
ATOM 1268 C CA . THR A 1 166 ? -19.244 5.205 39.601 1.00 97.19 166 THR A CA 1
ATOM 1269 C C . THR A 1 166 ? -18.166 5.361 38.532 1.00 97.19 166 THR A C 1
ATOM 1271 O O . THR A 1 166 ? -18.511 5.635 37.383 1.00 97.19 166 THR A O 1
ATOM 1274 N N . VAL A 1 167 ? -16.891 5.102 38.846 1.00 97.06 167 VAL A N 1
ATOM 1275 C CA . VAL A 1 167 ? -15.799 5.099 37.858 1.00 97.06 167 VAL A CA 1
ATOM 1276 C C . VAL A 1 167 ? -16.021 4.011 36.807 1.00 97.06 167 VAL A C 1
ATOM 1278 O O . VAL A 1 167 ? -15.969 4.306 35.609 1.00 97.06 167 VAL A O 1
ATOM 1281 N N . LYS A 1 168 ? -16.339 2.769 37.214 1.00 96.06 168 LYS A N 1
ATOM 1282 C CA . LYS A 1 168 ? -16.630 1.700 36.244 1.00 96.06 168 LYS A CA 1
ATOM 1283 C C . LYS A 1 168 ? -17.837 2.034 35.367 1.00 96.06 168 LYS A C 1
ATOM 1285 O O . LYS A 1 168 ? -17.781 1.806 34.161 1.00 96.06 168 LYS A O 1
ATOM 1290 N N . TRP A 1 169 ? -18.886 2.635 35.927 1.00 94.62 169 TRP A N 1
ATOM 1291 C CA . TRP A 1 169 ? -20.081 3.007 35.163 1.00 94.62 169 TRP A CA 1
ATOM 1292 C C . TRP A 1 169 ? -19.785 4.128 34.165 1.00 94.62 169 TRP A C 1
ATOM 1294 O O . TRP A 1 169 ? -20.088 3.999 32.979 1.00 94.62 169 TRP A O 1
ATOM 1304 N N . ARG A 1 170 ? -19.095 5.185 34.614 1.00 92.94 170 ARG A N 1
ATOM 1305 C CA . ARG A 1 170 ? -18.673 6.323 33.783 1.00 92.94 170 ARG A CA 1
ATOM 1306 C C . ARG A 1 170 ? -17.876 5.889 32.553 1.00 92.94 170 ARG A C 1
ATOM 1308 O O . ARG A 1 170 ? -18.094 6.406 31.458 1.00 92.94 170 ARG A O 1
ATOM 1315 N N . TRP A 1 171 ? -16.970 4.932 32.737 1.00 93.06 171 TRP A N 1
ATOM 1316 C CA . TRP A 1 171 ? -16.076 4.429 31.693 1.00 93.06 171 TRP A CA 1
ATOM 1317 C C . TRP A 1 171 ? -16.587 3.170 30.980 1.00 93.06 171 TRP A C 1
ATOM 1319 O O . TRP A 1 171 ? -15.861 2.590 30.173 1.00 93.06 171 TRP A O 1
ATOM 1329 N N . ASN A 1 172 ? -17.835 2.760 31.237 1.00 89.56 172 ASN A N 1
ATOM 1330 C CA . ASN A 1 172 ? -18.448 1.557 30.670 1.00 89.56 172 ASN A CA 1
ATOM 1331 C C . ASN A 1 172 ? -17.589 0.283 30.860 1.00 89.56 172 ASN A C 1
ATOM 1333 O O . ASN A 1 172 ? -17.464 -0.566 29.973 1.00 89.56 172 ASN A O 1
ATOM 1337 N N . LEU A 1 173 ? -16.961 0.150 32.028 1.00 92.88 173 LEU A N 1
ATOM 1338 C CA . LEU A 1 173 ? -16.156 -1.005 32.420 1.00 92.88 173 LEU A CA 1
ATOM 1339 C C . LEU A 1 173 ? -17.039 -2.090 33.038 1.00 92.88 173 LEU A C 1
ATOM 1341 O O . LEU A 1 173 ? -17.971 -1.800 33.788 1.00 92.88 173 LEU A O 1
ATOM 1345 N N . ALA A 1 174 ? -16.729 -3.349 32.748 1.00 91.06 174 ALA A N 1
ATOM 1346 C CA . ALA A 1 174 ? -17.411 -4.479 33.357 1.00 91.06 174 ALA A CA 1
ATOM 1347 C C . ALA A 1 174 ? -16.935 -4.722 34.799 1.00 91.06 174 ALA A C 1
ATOM 1349 O O . ALA A 1 174 ? -15.810 -4.388 35.179 1.00 91.06 174 ALA A O 1
ATOM 1350 N N . VAL A 1 175 ? -17.794 -5.355 35.592 1.00 95.56 175 VAL A N 1
ATOM 1351 C CA . VAL A 1 175 ? -17.433 -5.979 36.870 1.00 95.56 175 VAL A CA 1
ATOM 1352 C C . VAL A 1 175 ? -17.436 -7.489 36.717 1.00 95.56 175 VAL A C 1
ATOM 1354 O O . VAL A 1 175 ? -18.278 -8.045 36.013 1.00 95.56 175 VAL A O 1
ATOM 1357 N N . ASN A 1 176 ? -16.544 -8.188 37.408 1.00 93.00 176 ASN A N 1
ATOM 1358 C CA . ASN A 1 176 ? -16.635 -9.645 37.471 1.00 93.00 176 ASN A CA 1
ATOM 1359 C C . ASN A 1 176 ? -17.599 -10.108 38.574 1.00 93.00 176 ASN A C 1
ATOM 1361 O O . ASN A 1 176 ? -17.980 -9.347 39.462 1.00 93.00 176 ASN A O 1
ATOM 1365 N N . SER A 1 177 ? -18.052 -11.365 38.524 1.00 93.88 177 SER A N 1
ATOM 1366 C CA . SER A 1 177 ? -19.063 -11.855 39.478 1.00 93.88 177 SER A CA 1
ATOM 1367 C C . SER A 1 177 ? -18.571 -11.867 40.932 1.00 93.88 177 SER A C 1
ATOM 1369 O O . SER A 1 177 ? -19.355 -11.598 41.846 1.00 93.88 177 SER A O 1
ATOM 1371 N N . THR A 1 178 ? -17.286 -12.156 41.157 1.00 96.38 178 THR A N 1
ATOM 1372 C CA . THR A 1 178 ? -16.677 -12.168 42.497 1.00 96.38 178 THR A CA 1
ATOM 1373 C C . THR A 1 178 ? -16.553 -10.748 43.038 1.00 96.38 178 THR A C 1
ATOM 1375 O O . THR A 1 178 ? -16.957 -10.473 44.167 1.00 96.38 178 THR A O 1
ATOM 1378 N N . GLU A 1 179 ? -16.074 -9.835 42.201 1.00 97.94 179 GLU A N 1
ATOM 1379 C CA . GLU A 1 179 ? -16.000 -8.404 42.467 1.00 97.94 179 GLU A CA 1
ATOM 1380 C C . GLU A 1 179 ? -17.375 -7.807 42.787 1.00 97.94 179 GLU A C 1
ATOM 1382 O O . GLU A 1 179 ? -17.544 -7.196 43.841 1.00 97.94 179 GLU A O 1
ATOM 1387 N N . LYS A 1 180 ? -18.385 -8.037 41.936 1.00 97.75 180 LYS A N 1
ATOM 1388 C CA . LYS A 1 180 ? -19.757 -7.548 42.154 1.00 97.75 180 LYS A CA 1
ATOM 1389 C C . LYS A 1 180 ? -20.311 -8.029 43.493 1.00 97.75 180 LYS A C 1
ATOM 1391 O O . LYS A 1 180 ? -20.879 -7.236 44.238 1.00 97.75 180 LYS A O 1
ATOM 1396 N N . THR A 1 181 ? -20.080 -9.297 43.835 1.00 97.81 181 THR A N 1
ATOM 1397 C CA . THR A 1 181 ? -20.483 -9.862 45.133 1.00 97.81 181 THR A CA 1
ATOM 1398 C C . THR A 1 181 ? -19.763 -9.176 46.300 1.00 97.81 181 THR A C 1
ATOM 1400 O O . THR A 1 181 ? -20.386 -8.855 47.312 1.00 97.81 181 THR A O 1
ATOM 1403 N N . ALA A 1 182 ? -18.457 -8.923 46.177 1.00 98.06 182 ALA A N 1
ATOM 1404 C CA . ALA A 1 182 ? -17.686 -8.227 47.205 1.00 98.06 182 ALA A CA 1
ATOM 1405 C C . ALA A 1 182 ? -18.192 -6.792 47.428 1.00 98.06 182 ALA A C 1
ATOM 1407 O O . ALA A 1 182 ? -18.410 -6.391 48.572 1.00 98.06 182 ALA A O 1
ATOM 1408 N N . ILE A 1 183 ? -18.467 -6.057 46.345 1.00 98.44 183 ILE A N 1
ATOM 1409 C CA . ILE A 1 183 ? -19.046 -4.707 46.389 1.00 98.44 183 ILE A CA 1
ATOM 1410 C C . ILE A 1 183 ? -20.426 -4.737 47.065 1.00 98.44 183 ILE A C 1
ATOM 1412 O O . ILE A 1 183 ? -20.670 -3.960 47.988 1.00 98.44 183 ILE A O 1
ATOM 1416 N N . GLN A 1 184 ? -21.309 -5.666 46.676 1.00 98.00 184 GLN A N 1
ATOM 1417 C CA . GLN A 1 184 ? -22.636 -5.829 47.291 1.00 98.00 184 GLN A CA 1
ATOM 1418 C C . GLN A 1 184 ? -22.549 -6.086 48.804 1.00 98.00 184 GLN A C 1
ATOM 1420 O O . GLN A 1 184 ? -23.303 -5.490 49.575 1.00 98.00 184 GLN A O 1
ATOM 1425 N N . ASN A 1 185 ? -21.602 -6.922 49.243 1.00 97.50 185 ASN A N 1
ATOM 1426 C CA . ASN A 1 185 ? -21.395 -7.217 50.662 1.00 97.50 185 ASN A CA 1
ATOM 1427 C C . ASN A 1 185 ? -20.945 -5.989 51.464 1.00 97.50 185 ASN A C 1
ATOM 1429 O O . ASN A 1 185 ? -21.375 -5.819 52.605 1.00 97.50 185 ASN A O 1
ATOM 1433 N N . VAL A 1 186 ? -20.103 -5.125 50.886 1.00 97.69 186 VAL A N 1
ATOM 1434 C CA . VAL A 1 186 ? -19.716 -3.860 51.531 1.00 97.69 186 VAL A CA 1
ATOM 1435 C C . VAL A 1 186 ? -20.912 -2.910 51.587 1.00 97.69 186 VAL A C 1
ATOM 1437 O O . VAL A 1 186 ? -21.225 -2.393 52.660 1.00 97.69 186 VAL A O 1
ATOM 1440 N N . LEU A 1 187 ? -21.629 -2.737 50.470 1.00 97.19 187 LEU A N 1
ATOM 1441 C CA . LEU A 1 187 ? -22.786 -1.839 50.375 1.00 97.19 187 LEU A CA 1
ATOM 1442 C C . LEU A 1 187 ? -23.917 -2.205 51.346 1.00 97.19 187 LEU A C 1
ATOM 1444 O O . LEU A 1 187 ? -24.590 -1.308 51.855 1.00 97.19 187 LEU A O 1
ATOM 1448 N N . ALA A 1 188 ? -24.090 -3.489 51.677 1.00 95.44 188 ALA A N 1
ATOM 1449 C CA . ALA A 1 188 ? -25.072 -3.936 52.668 1.00 95.44 188 ALA A CA 1
ATOM 1450 C C . ALA A 1 188 ? -24.889 -3.276 54.053 1.00 95.44 188 ALA A C 1
ATOM 1452 O O . ALA A 1 188 ? -25.863 -3.113 54.789 1.00 95.44 188 ALA A O 1
ATOM 1453 N N . GLY A 1 189 ? -23.661 -2.869 54.401 1.00 93.94 189 GLY A N 1
ATOM 1454 C CA . GLY A 1 189 ? -23.342 -2.161 55.645 1.00 93.94 189 GLY A CA 1
ATOM 1455 C C . GLY A 1 189 ? -23.384 -0.630 55.554 1.00 93.94 189 GLY A C 1
ATOM 1456 O O . GLY A 1 189 ? -23.211 0.029 56.576 1.00 93.94 189 GLY A O 1
ATOM 1457 N N . CYS A 1 190 ? -23.602 -0.058 54.366 1.00 95.19 190 CYS A N 1
ATOM 1458 C CA . CYS A 1 190 ? -23.456 1.381 54.111 1.00 95.19 190 CYS A CA 1
ATOM 1459 C C . CYS A 1 190 ? -24.777 2.166 54.136 1.00 95.19 190 CYS A C 1
ATOM 1461 O O . CYS A 1 190 ? -24.772 3.392 54.032 1.00 95.19 190 CYS A O 1
ATOM 1463 N N . GLY A 1 191 ? -25.914 1.478 54.267 1.00 92.44 191 GLY A N 1
ATOM 1464 C CA . GLY A 1 191 ? -27.227 2.085 54.058 1.00 92.44 191 GLY A CA 1
ATOM 1465 C C . GLY A 1 191 ? -27.479 2.428 52.585 1.00 92.44 191 GLY A C 1
ATOM 1466 O O . GLY A 1 191 ? -26.773 1.976 51.685 1.00 92.44 191 GLY A O 1
ATOM 1467 N N . THR A 1 192 ? -28.528 3.204 52.315 1.00 92.38 192 THR A N 1
ATOM 1468 C CA . THR A 1 192 ? -28.836 3.656 50.950 1.00 92.38 192 THR A CA 1
ATOM 1469 C C . THR A 1 192 ? -27.972 4.860 50.591 1.00 92.38 192 THR A C 1
ATOM 1471 O O . THR A 1 192 ? -28.173 5.946 51.131 1.00 92.38 192 THR A O 1
ATOM 1474 N N . LEU A 1 193 ? -27.033 4.669 49.665 1.00 94.75 193 LEU A N 1
ATOM 1475 C CA . LEU A 1 193 ? -26.165 5.726 49.149 1.00 94.75 193 LEU A CA 1
ATOM 1476 C C . LEU A 1 193 ? -26.749 6.283 47.847 1.00 94.75 193 LEU A C 1
ATOM 1478 O O . LEU A 1 193 ? -26.801 5.579 46.835 1.00 94.75 193 LEU A O 1
ATOM 1482 N N . ALA A 1 194 ? -27.220 7.529 47.895 1.00 94.56 194 ALA A N 1
ATOM 1483 C CA . ALA A 1 194 ? -27.693 8.258 46.724 1.00 94.56 194 ALA A CA 1
ATOM 1484 C C . ALA A 1 194 ? -26.515 8.919 45.999 1.00 94.56 194 ALA A C 1
ATOM 1486 O O . ALA A 1 194 ? -25.661 9.530 46.640 1.00 94.56 194 ALA A O 1
ATOM 1487 N N . VAL A 1 195 ? -26.492 8.817 44.671 1.00 94.69 195 VAL A N 1
ATOM 1488 C CA . VAL A 1 195 ? -25.468 9.407 43.800 1.00 94.69 195 VAL A CA 1
ATOM 1489 C C . VAL A 1 195 ? -26.115 9.953 42.532 1.00 94.69 195 VAL A C 1
ATOM 1491 O O . VAL A 1 195 ? -27.130 9.431 42.070 1.00 94.69 195 VAL A O 1
ATOM 1494 N N . ALA A 1 196 ? -25.526 10.996 41.952 1.00 92.81 196 ALA A N 1
ATOM 1495 C CA . ALA A 1 196 ? -25.830 11.359 40.573 1.00 92.81 196 ALA A CA 1
ATOM 1496 C C . ALA A 1 196 ? -25.090 10.388 39.645 1.00 92.81 196 ALA A C 1
ATOM 1498 O O . ALA A 1 196 ? -23.888 10.175 39.822 1.00 92.81 196 ALA A O 1
ATOM 1499 N N . ALA A 1 197 ? -25.790 9.802 38.672 1.00 91.25 197 ALA A N 1
ATOM 1500 C CA . ALA A 1 197 ? -25.153 8.995 37.639 1.00 91.25 197 ALA A CA 1
ATOM 1501 C C . ALA A 1 197 ? -24.075 9.850 36.937 1.00 91.25 197 ALA A C 1
ATOM 1503 O O . ALA A 1 197 ? -24.400 10.951 36.476 1.00 91.25 197 ALA A O 1
ATOM 1504 N N . PRO A 1 198 ? -22.805 9.412 36.879 1.00 92.00 198 PRO A N 1
ATOM 1505 C CA . PRO A 1 198 ? -21.730 10.225 36.315 1.00 92.00 198 PRO A CA 1
ATOM 1506 C C . PRO A 1 198 ? -22.023 10.654 34.875 1.00 92.00 198 PRO A C 1
ATOM 1508 O O . PRO A 1 198 ? -22.632 9.913 34.110 1.00 92.00 198 PRO A O 1
ATOM 1511 N N . LEU A 1 199 ? -21.567 11.838 34.464 1.00 87.81 199 LEU A N 1
ATOM 1512 C CA . LEU A 1 199 ? -21.609 12.203 33.044 1.00 87.81 199 LEU A CA 1
ATOM 1513 C C . LEU A 1 199 ? -20.675 11.289 32.233 1.00 87.81 199 LEU A C 1
ATOM 1515 O O . LEU A 1 199 ? -19.742 10.712 32.786 1.00 87.81 199 LEU A O 1
ATOM 1519 N N . ALA A 1 200 ? -20.900 11.159 30.928 1.00 79.94 200 ALA A N 1
ATOM 1520 C CA . ALA A 1 200 ? -19.941 10.491 30.048 1.00 79.94 200 ALA A CA 1
ATOM 1521 C C . ALA A 1 200 ? -18.626 11.298 29.951 1.00 79.94 200 ALA A C 1
ATOM 1523 O O . ALA A 1 200 ? -18.664 12.527 30.075 1.00 79.94 200 ALA A O 1
ATOM 1524 N N . PRO A 1 201 ? -17.473 10.651 29.699 1.00 81.00 201 PRO A N 1
ATOM 1525 C CA . PRO A 1 201 ? -16.226 11.367 29.445 1.00 81.00 201 PRO A CA 1
ATOM 1526 C C . PRO A 1 201 ? -16.306 12.180 28.140 1.00 81.00 201 PRO A C 1
ATOM 1528 O O . PRO A 1 201 ? -16.964 11.779 27.176 1.00 81.00 201 PRO A O 1
ATOM 1531 N N . VAL A 1 202 ? -15.602 13.318 28.088 1.00 67.75 202 VAL A N 1
ATOM 1532 C CA . VAL A 1 202 ? -15.630 14.273 26.955 1.00 67.75 202 VAL A CA 1
ATOM 1533 C C . VAL A 1 202 ? -15.139 13.645 25.646 1.00 67.75 202 VAL A C 1
ATOM 1535 O O . VAL A 1 202 ? -15.628 13.977 24.569 1.00 67.75 202 VAL A O 1
ATOM 1538 N N . VAL A 1 203 ? -14.227 12.674 25.730 1.00 68.88 203 VAL A N 1
ATOM 1539 C CA . VAL A 1 203 ? -13.730 11.893 24.581 1.00 68.88 203 VAL A CA 1
ATOM 1540 C C . VAL A 1 203 ? -14.737 10.853 24.055 1.00 68.88 203 VAL A C 1
ATOM 1542 O O . VAL A 1 203 ? -14.394 10.042 23.194 1.00 68.88 203 VAL A O 1
ATOM 1545 N N . GLY A 1 204 ? -15.978 10.889 24.553 1.00 66.31 204 GLY A N 1
ATOM 1546 C CA . GLY A 1 204 ? -17.045 9.938 24.269 1.00 66.31 204 GLY A CA 1
ATOM 1547 C C . GLY A 1 204 ? -16.951 8.690 25.146 1.00 66.31 204 GLY A C 1
ATOM 1548 O O . GLY A 1 204 ? -15.859 8.213 25.462 1.00 66.31 204 GLY A O 1
ATOM 1549 N N . THR A 1 205 ? -18.104 8.134 25.529 1.00 63.69 205 THR A N 1
ATOM 1550 C CA . THR A 1 205 ? -18.163 6.865 26.265 1.00 63.69 205 THR A CA 1
ATOM 1551 C C . THR A 1 205 ? -17.498 5.766 25.438 1.00 63.69 205 THR A C 1
ATOM 1553 O O . THR A 1 205 ? -17.829 5.623 24.254 1.00 63.69 205 THR A O 1
ATOM 1556 N N . PRO A 1 206 ? -16.587 4.965 26.017 1.00 66.44 206 PRO A N 1
ATOM 1557 C CA . PRO A 1 206 ? -16.121 3.764 25.353 1.00 66.44 206 PRO A CA 1
ATOM 1558 C C . PRO A 1 206 ? -17.297 2.902 24.904 1.00 66.44 206 PRO A C 1
ATOM 1560 O O . PRO A 1 206 ? -18.184 2.585 25.701 1.00 66.44 206 PRO A O 1
ATOM 1563 N N . ALA A 1 207 ? -17.326 2.566 23.610 1.00 58.16 207 ALA A N 1
ATOM 1564 C CA . ALA A 1 207 ? -18.329 1.656 23.079 1.00 58.16 207 ALA A CA 1
ATOM 1565 C C . ALA A 1 207 ? -18.273 0.352 23.878 1.00 58.16 207 ALA A C 1
ATOM 1567 O O . ALA A 1 207 ? -17.186 -0.100 24.241 1.00 58.16 207 ALA A O 1
ATOM 1568 N N . ASP A 1 208 ? -19.444 -0.221 24.164 1.00 51.69 208 ASP A N 1
ATOM 1569 C CA . ASP A 1 208 ? -19.536 -1.549 24.760 1.00 51.69 208 ASP A CA 1
ATOM 1570 C C . ASP A 1 208 ? -18.670 -2.499 23.919 1.00 51.69 208 ASP A C 1
ATOM 1572 O O . ASP A 1 208 ? -18.949 -2.645 22.724 1.00 51.69 208 ASP A O 1
ATOM 1576 N N . PRO A 1 209 ? -17.614 -3.125 24.478 1.00 47.47 209 PRO A N 1
ATOM 1577 C CA . PRO A 1 209 ? -16.885 -4.148 23.743 1.00 47.47 209 PRO A CA 1
ATOM 1578 C C . PRO A 1 209 ? -17.829 -5.280 23.314 1.00 47.47 209 PRO A C 1
ATOM 1580 O O . PRO A 1 209 ? -17.521 -6.011 22.374 1.00 47.47 209 PRO A O 1
ATOM 1583 N N . GLY A 1 210 ? -19.005 -5.399 23.950 1.00 41.09 210 GLY A N 1
ATOM 1584 C CA . GLY A 1 210 ? -19.952 -6.478 23.768 1.00 41.09 210 GLY A CA 1
ATOM 1585 C C . GLY A 1 210 ? -19.258 -7.817 23.989 1.00 41.09 210 GLY A C 1
ATOM 1586 O O . GLY A 1 210 ? -18.073 -7.925 24.286 1.00 41.09 210 GLY A O 1
ATOM 1587 N N . THR A 1 211 ? -19.938 -8.895 23.652 1.00 41.88 211 THR A N 1
ATOM 1588 C CA . THR A 1 211 ? -19.231 -10.105 23.206 1.00 41.88 211 THR A CA 1
ATOM 1589 C C . THR A 1 211 ? -18.603 -9.904 21.814 1.00 41.88 211 THR A C 1
ATOM 1591 O O . THR A 1 211 ? -18.429 -10.863 21.064 1.00 41.88 211 THR A O 1
ATOM 1594 N N . GLY A 1 212 ? -18.300 -8.655 21.431 1.00 41.59 212 GLY A N 1
ATOM 1595 C CA . GLY A 1 212 ? -17.582 -8.304 20.220 1.00 41.59 212 GLY A CA 1
ATOM 1596 C C . GLY A 1 212 ? -16.197 -8.850 20.337 1.00 41.59 212 GLY A C 1
ATOM 1597 O O . GLY A 1 212 ? -15.375 -8.338 21.089 1.00 41.59 212 GLY A O 1
ATOM 1598 N N . GLY A 1 213 ? -15.985 -9.947 19.613 1.00 47.94 213 GLY A N 1
ATOM 1599 C CA . GLY A 1 213 ? -14.700 -10.587 19.537 1.00 47.94 213 GLY A CA 1
ATOM 1600 C C . GLY A 1 213 ? -13.679 -9.512 19.239 1.00 47.94 213 GLY A C 1
ATOM 1601 O O . GLY A 1 213 ? -13.728 -8.861 18.189 1.00 47.94 213 GLY A O 1
ATOM 1602 N N . GLU A 1 214 ? -12.741 -9.339 20.170 1.00 54.94 214 GLU A N 1
ATOM 1603 C CA . GLU A 1 214 ? -11.428 -8.845 19.816 1.00 54.94 214 GLU A CA 1
ATOM 1604 C C . GLU A 1 214 ? -11.077 -9.493 18.479 1.00 54.94 214 GLU A C 1
ATOM 1606 O O . GLU A 1 214 ? -11.252 -10.702 18.292 1.00 54.94 214 GLU A O 1
ATOM 1611 N N . THR A 1 215 ? -10.688 -8.684 17.502 1.00 74.56 215 THR A N 1
ATOM 1612 C CA . THR A 1 215 ? -10.320 -9.212 16.197 1.00 74.56 215 THR A CA 1
ATOM 1613 C C . THR A 1 215 ? -9.072 -10.073 16.356 1.00 74.56 215 THR A C 1
ATOM 1615 O O . THR A 1 215 ? -7.949 -9.590 16.222 1.00 74.56 215 THR A O 1
ATOM 1618 N N . VAL A 1 216 ? -9.263 -11.359 16.640 1.00 81.00 216 VAL A N 1
ATOM 1619 C CA . VAL A 1 216 ? -8.179 -12.321 16.774 1.00 81.00 216 VAL A CA 1
ATOM 1620 C C . VAL A 1 216 ? -7.805 -12.775 15.373 1.00 81.00 216 VAL A C 1
ATOM 1622 O O . VAL A 1 216 ? -8.554 -13.492 14.708 1.00 81.00 216 VAL A O 1
ATOM 1625 N N . ILE A 1 217 ? -6.631 -12.343 14.923 1.00 87.56 217 ILE A N 1
ATOM 1626 C CA . ILE A 1 217 ? -6.020 -12.789 13.672 1.00 87.56 217 ILE A CA 1
ATOM 1627 C C . ILE A 1 217 ? -4.913 -13.771 14.032 1.00 87.56 217 ILE A C 1
ATOM 1629 O O . ILE A 1 217 ? -3.969 -13.423 14.741 1.00 87.56 217 ILE A O 1
ATOM 1633 N N . ALA A 1 218 ? -5.015 -15.004 13.535 1.00 85.19 218 ALA A N 1
ATOM 1634 C CA . ALA A 1 218 ? -3.994 -16.020 13.748 1.00 85.19 218 ALA A CA 1
ATOM 1635 C C . ALA A 1 218 ? -2.621 -15.497 13.277 1.00 85.19 218 ALA A C 1
ATOM 1637 O O . ALA A 1 218 ? -2.531 -14.987 12.151 1.00 85.19 218 ALA A O 1
ATOM 1638 N N . PRO A 1 219 ? -1.549 -15.642 14.082 1.00 85.19 219 PRO A N 1
ATOM 1639 C CA . PRO A 1 219 ? -0.234 -15.121 13.735 1.00 85.19 219 PRO A CA 1
ATOM 1640 C C . PRO A 1 219 ? 0.321 -15.792 12.476 1.00 85.19 219 PRO A C 1
ATOM 1642 O O . PRO A 1 219 ? -0.046 -16.913 12.103 1.00 85.19 219 PRO A O 1
ATOM 1645 N N . PHE A 1 220 ? 1.212 -15.095 11.779 1.00 88.94 220 PHE A N 1
ATOM 1646 C CA . PHE A 1 220 ? 1.901 -15.654 10.624 1.00 88.94 220 PHE A CA 1
ATOM 1647 C C . PHE A 1 220 ? 3.160 -16.413 11.056 1.00 88.94 220 PHE A C 1
ATOM 1649 O O . PHE A 1 220 ? 3.908 -15.905 11.892 1.00 88.94 220 PHE A O 1
ATOM 1656 N N . PRO A 1 221 ? 3.406 -17.619 10.509 1.00 87.88 221 PRO A N 1
ATOM 1657 C CA . PRO A 1 221 ? 4.665 -18.309 10.741 1.00 87.88 221 PRO A CA 1
ATOM 1658 C C . PRO A 1 221 ? 5.821 -17.562 10.062 1.00 87.88 221 PRO A C 1
ATOM 1660 O O . PRO A 1 221 ? 5.618 -16.859 9.069 1.00 87.88 221 PRO A O 1
ATOM 1663 N N . GLY A 1 222 ? 7.035 -17.777 10.576 1.00 90.94 222 GLY A N 1
ATOM 1664 C CA . GLY A 1 222 ? 8.272 -17.293 9.964 1.00 90.94 222 GLY A CA 1
ATOM 1665 C C . GLY A 1 222 ? 8.425 -17.742 8.510 1.00 90.94 222 GLY A C 1
ATOM 1666 O O . GLY A 1 222 ? 8.144 -18.896 8.181 1.00 90.94 222 GLY A O 1
ATOM 1667 N N . GLY A 1 223 ? 8.911 -16.847 7.648 1.00 94.19 223 GLY A N 1
ATOM 1668 C CA . GLY A 1 223 ? 9.148 -17.121 6.232 1.00 94.19 223 GLY A CA 1
ATOM 1669 C C . GLY A 1 223 ? 8.000 -16.679 5.323 1.00 94.19 223 GLY A C 1
ATOM 1670 O O . GLY A 1 223 ? 7.328 -15.681 5.572 1.00 94.19 223 GLY A O 1
ATOM 1671 N N . THR A 1 224 ? 7.810 -17.387 4.207 1.00 96.12 224 THR A N 1
ATOM 1672 C CA . THR A 1 224 ? 6.815 -17.015 3.188 1.00 96.12 224 THR A CA 1
ATOM 1673 C C . THR A 1 224 ? 5.521 -17.806 3.362 1.00 96.12 224 THR A C 1
ATOM 1675 O O . THR A 1 224 ? 5.520 -19.029 3.253 1.00 96.12 224 THR A O 1
ATOM 1678 N N . THR A 1 225 ? 4.405 -17.106 3.570 1.00 96.81 225 THR A N 1
ATOM 1679 C CA . THR A 1 225 ? 3.047 -17.668 3.539 1.00 96.81 225 THR A CA 1
ATOM 1680 C C . THR A 1 225 ? 2.331 -17.180 2.287 1.00 96.81 225 THR A C 1
ATOM 1682 O O . THR A 1 225 ? 2.259 -15.981 2.039 1.00 96.81 225 THR A O 1
ATOM 1685 N N . ARG A 1 226 ? 1.749 -18.088 1.502 1.00 96.06 226 ARG A N 1
ATOM 1686 C CA . ARG A 1 226 ? 0.933 -17.727 0.335 1.00 96.06 226 ARG A CA 1
ATOM 1687 C C . ARG A 1 226 ? -0.550 -17.872 0.671 1.00 96.06 226 ARG A C 1
ATOM 1689 O O . ARG A 1 226 ? -0.986 -18.962 1.024 1.00 96.06 226 ARG A O 1
ATOM 1696 N N . LEU A 1 227 ? -1.314 -16.791 0.525 1.00 95.81 227 LEU A N 1
ATOM 1697 C CA . LEU A 1 227 ? -2.773 -16.780 0.659 1.00 95.81 227 LEU A CA 1
ATOM 1698 C C . LEU A 1 227 ? -3.382 -16.712 -0.744 1.00 95.81 227 LEU A C 1
ATOM 1700 O O . LEU A 1 227 ? -3.332 -15.673 -1.405 1.00 95.81 227 LEU A O 1
ATOM 1704 N N . ALA A 1 228 ? -3.897 -17.839 -1.231 1.00 94.44 228 ALA A N 1
ATOM 1705 C CA . ALA A 1 228 ? -4.387 -17.965 -2.599 1.00 94.44 228 ALA A CA 1
ATOM 1706 C C . ALA A 1 228 ? -5.494 -19.014 -2.714 1.00 94.44 228 ALA A C 1
ATOM 1708 O O . ALA A 1 228 ? -5.395 -20.092 -2.132 1.00 94.44 228 ALA A O 1
ATOM 1709 N N . GLY A 1 229 ? -6.505 -18.715 -3.525 1.00 91.88 229 GLY A N 1
ATOM 1710 C CA . GLY A 1 229 ? -7.537 -19.662 -3.929 1.00 91.88 229 GLY A CA 1
ATOM 1711 C C . GLY A 1 229 ? -7.641 -19.806 -5.448 1.00 91.88 229 GLY A C 1
ATOM 1712 O O . GLY A 1 229 ? -6.911 -19.166 -6.205 1.00 91.88 229 GLY A O 1
ATOM 1713 N N . ALA A 1 230 ? -8.564 -20.659 -5.902 1.00 91.06 230 ALA A N 1
ATOM 1714 C CA . ALA A 1 230 ? -8.824 -20.876 -7.329 1.00 91.06 230 ALA A CA 1
ATOM 1715 C C . ALA A 1 230 ? -9.394 -19.628 -8.028 1.00 91.06 230 ALA A C 1
ATOM 1717 O O . ALA A 1 230 ? -9.237 -19.461 -9.239 1.00 91.06 230 ALA A O 1
ATOM 1718 N N . SER A 1 231 ? -10.036 -18.736 -7.272 1.00 91.31 231 SER A N 1
ATOM 1719 C CA . SER A 1 231 ? -10.466 -17.427 -7.745 1.00 91.31 231 SER A CA 1
ATOM 1720 C C . SER A 1 231 ? -10.235 -16.354 -6.676 1.00 91.31 231 SER A C 1
ATOM 1722 O O . SER A 1 231 ? -9.839 -16.638 -5.545 1.00 91.31 231 SER A O 1
ATOM 1724 N N . ARG A 1 232 ? -10.525 -15.098 -7.032 1.00 90.19 232 ARG A N 1
ATOM 1725 C CA . ARG A 1 232 ? -10.448 -13.946 -6.120 1.00 90.19 232 ARG A CA 1
ATOM 1726 C C . ARG A 1 232 ? -11.331 -14.088 -4.879 1.00 90.19 232 ARG A C 1
ATOM 1728 O O . ARG A 1 232 ? -11.004 -13.546 -3.828 1.00 90.19 232 ARG A O 1
ATOM 1735 N N . TYR A 1 233 ? -12.440 -14.816 -5.002 1.00 93.94 233 TYR A N 1
ATOM 1736 C CA . TYR A 1 233 ? -13.360 -15.075 -3.899 1.00 93.94 233 TYR A CA 1
ATOM 1737 C C . TYR A 1 233 ? -12.707 -16.002 -2.871 1.00 93.94 233 TYR A C 1
ATOM 1739 O O . TYR A 1 233 ? -12.650 -15.672 -1.692 1.00 93.94 233 TYR A O 1
ATOM 1747 N N . GLU A 1 234 ? -12.120 -17.110 -3.324 1.00 94.88 234 GLU A N 1
ATOM 1748 C CA . GLU A 1 234 ? -11.396 -18.047 -2.469 1.00 94.88 234 GLU A CA 1
ATOM 1749 C C . GLU A 1 234 ? -10.100 -17.442 -1.916 1.00 94.88 234 GLU A C 1
ATOM 1751 O O . GLU A 1 234 ? -9.759 -17.716 -0.770 1.00 94.88 234 GLU A O 1
ATOM 1756 N N . THR A 1 235 ? -9.401 -16.575 -2.661 1.00 94.44 235 THR A N 1
ATOM 1757 C CA . THR A 1 235 ? -8.256 -15.829 -2.109 1.00 94.44 235 THR A CA 1
ATOM 1758 C C . THR A 1 235 ? -8.688 -14.917 -0.956 1.00 94.44 235 THR A C 1
ATOM 1760 O O . THR A 1 235 ? -8.041 -14.928 0.089 1.00 94.44 235 THR A O 1
ATOM 1763 N N . ALA A 1 236 ? -9.799 -14.180 -1.087 1.00 95.25 236 ALA A N 1
ATOM 1764 C CA . ALA A 1 236 ? -10.340 -13.380 0.017 1.00 95.25 236 ALA A CA 1
ATOM 1765 C C . ALA A 1 236 ? -10.755 -14.256 1.217 1.00 95.25 236 ALA A C 1
ATOM 1767 O O . ALA A 1 236 ? -10.528 -13.874 2.363 1.00 95.25 236 ALA A O 1
ATOM 1768 N N . ILE A 1 237 ? -11.277 -15.462 0.966 1.00 97.19 237 ILE A N 1
ATOM 1769 C CA . ILE A 1 237 ? -11.577 -16.444 2.019 1.00 97.19 237 ILE A CA 1
ATOM 1770 C C . ILE A 1 237 ? -10.297 -16.910 2.728 1.00 97.19 237 ILE A C 1
ATOM 1772 O O . ILE A 1 237 ? -10.295 -16.982 3.949 1.00 97.19 237 ILE A O 1
ATOM 1776 N N . GLN A 1 238 ? -9.187 -17.160 2.023 1.00 96.69 238 GLN A N 1
ATOM 1777 C CA . GLN A 1 238 ? -7.912 -17.530 2.668 1.00 96.69 238 GLN A CA 1
ATOM 1778 C C . GLN A 1 238 ? -7.399 -16.452 3.635 1.00 96.69 238 GLN A C 1
ATOM 1780 O O . GLN A 1 238 ? -6.821 -16.765 4.673 1.00 96.69 238 GLN A O 1
ATOM 1785 N N . VAL A 1 239 ? -7.631 -15.178 3.311 1.00 96.06 239 VAL A N 1
ATOM 1786 C CA . VAL A 1 239 ? -7.349 -14.053 4.214 1.00 96.06 239 VAL A CA 1
ATOM 1787 C C . VAL A 1 239 ? -8.301 -14.090 5.407 1.00 96.06 239 VAL A C 1
ATOM 1789 O O . VAL A 1 239 ? -7.872 -14.075 6.557 1.00 96.06 239 VAL A O 1
ATOM 1792 N N . SER A 1 240 ? -9.597 -14.205 5.137 1.00 97.00 240 SER A N 1
ATOM 1793 C CA . SER A 1 240 ? -10.647 -14.255 6.152 1.00 97.00 240 SER A CA 1
ATOM 1794 C C . SER A 1 240 ? -10.494 -15.413 7.145 1.00 97.00 240 SER A C 1
ATOM 1796 O O . SER A 1 240 ? -10.721 -15.235 8.337 1.00 97.00 240 SER A O 1
ATOM 1798 N N . GLN A 1 241 ? -10.008 -16.572 6.704 1.00 96.12 241 GLN A N 1
ATOM 1799 C CA . GLN A 1 241 ? -9.777 -17.746 7.553 1.00 96.12 241 GLN A CA 1
ATOM 1800 C C . GLN A 1 241 ? -8.726 -17.524 8.647 1.00 96.12 241 GLN A C 1
ATOM 1802 O O . GLN A 1 241 ? -8.639 -18.323 9.577 1.00 96.12 241 GLN A O 1
ATOM 1807 N N . ARG A 1 242 ? -7.945 -16.438 8.578 1.00 94.62 242 ARG A N 1
ATOM 1808 C CA . ARG A 1 242 ? -7.078 -16.027 9.688 1.00 94.62 242 ARG A CA 1
ATOM 1809 C C . ARG A 1 242 ? -7.845 -15.391 10.842 1.00 94.62 242 ARG A C 1
ATOM 1811 O O . ARG A 1 242 ? -7.330 -15.405 11.953 1.00 94.62 242 ARG A O 1
ATOM 1818 N N . TYR A 1 243 ? -9.022 -14.831 10.586 1.00 93.12 243 TYR A N 1
ATOM 1819 C CA . TYR A 1 243 ? -9.870 -14.233 11.607 1.00 93.12 243 TYR A CA 1
ATOM 1820 C C . TYR A 1 243 ? -10.622 -15.332 12.362 1.00 93.12 243 TYR A C 1
ATOM 1822 O O . TYR A 1 243 ? -11.265 -16.206 11.755 1.00 93.12 243 TYR A O 1
ATOM 1830 N N . ALA A 1 244 ? -10.565 -15.274 13.690 1.00 87.94 244 ALA A N 1
ATOM 1831 C CA . ALA A 1 244 ? -11.445 -16.062 14.539 1.00 87.94 244 ALA A CA 1
ATOM 1832 C C . ALA A 1 244 ? -12.922 -15.671 14.302 1.00 87.94 244 ALA A C 1
ATOM 1834 O O . ALA A 1 244 ? -13.198 -14.547 13.876 1.00 87.94 244 ALA A O 1
ATOM 1835 N N . PRO A 1 245 ? -13.877 -16.586 14.544 1.00 85.50 245 PRO A N 1
ATOM 1836 C CA . PRO A 1 245 ? -15.299 -16.242 14.591 1.00 85.50 245 PRO A CA 1
ATOM 1837 C C . PRO A 1 245 ? -15.607 -15.141 15.620 1.00 85.50 245 PRO A C 1
ATOM 1839 O O . PRO A 1 245 ? -14.890 -15.008 16.609 1.00 85.50 245 PRO A O 1
ATOM 1842 N N . GLY A 1 246 ? -16.704 -14.409 15.416 1.00 82.44 246 GLY A N 1
ATOM 1843 C CA . GLY A 1 246 ? -17.156 -13.316 16.283 1.00 82.44 246 GLY A CA 1
ATOM 1844 C C . GLY A 1 246 ? -16.615 -11.939 15.893 1.00 82.44 246 GLY A C 1
ATOM 1845 O O . GLY A 1 246 ? -16.459 -11.086 16.761 1.00 82.44 246 GLY A O 1
ATOM 1846 N N . VAL A 1 247 ? -16.293 -11.712 14.613 1.00 86.12 247 VAL A N 1
ATOM 1847 C CA . VAL A 1 247 ? -15.712 -10.433 14.165 1.00 86.12 247 VAL A CA 1
ATOM 1848 C C . VAL A 1 247 ? -16.700 -9.258 14.311 1.00 86.12 247 VAL A C 1
ATOM 1850 O O . VAL A 1 247 ? -17.899 -9.439 14.074 1.00 86.12 247 VAL A O 1
ATOM 1853 N N . PRO A 1 248 ? -16.231 -8.027 14.601 1.00 86.88 248 PRO A N 1
ATOM 1854 C CA . PRO A 1 248 ? -17.111 -6.860 14.732 1.00 86.88 248 PRO A CA 1
ATOM 1855 C C . PRO A 1 248 ? -17.908 -6.563 13.458 1.00 86.88 248 PRO A C 1
ATOM 1857 O O . PRO A 1 248 ? -19.083 -6.199 13.502 1.00 86.88 248 PRO A O 1
ATOM 1860 N N . ALA A 1 249 ? -17.287 -6.756 12.293 1.00 93.38 249 ALA A N 1
ATOM 1861 C CA . ALA A 1 249 ? -17.982 -6.620 11.027 1.00 93.38 249 ALA A CA 1
ATOM 1862 C C . ALA A 1 249 ? -17.364 -7.450 9.904 1.00 93.38 249 ALA A C 1
ATOM 1864 O O . ALA A 1 249 ? -16.203 -7.847 9.962 1.00 93.38 249 ALA A O 1
ATOM 1865 N N . VAL A 1 250 ? -18.132 -7.638 8.834 1.00 97.19 250 VAL A N 1
ATOM 1866 C CA . VAL A 1 250 ? -17.634 -8.076 7.526 1.00 97.19 250 VAL A CA 1
ATOM 1867 C C . VAL A 1 250 ? -17.956 -7.019 6.485 1.00 97.19 250 VAL A C 1
ATOM 1869 O O . VAL A 1 250 ? -19.098 -6.581 6.360 1.00 97.19 250 VAL A O 1
ATOM 1872 N N . PHE A 1 251 ? -16.960 -6.657 5.684 1.00 96.69 251 PHE A N 1
ATOM 1873 C CA . PHE A 1 251 ? -17.134 -5.754 4.552 1.00 96.69 251 PHE A CA 1
ATOM 1874 C C . PHE A 1 251 ? -17.306 -6.583 3.281 1.00 96.69 251 PHE A C 1
ATOM 1876 O O . PHE A 1 251 ? -16.464 -7.423 2.970 1.00 96.69 251 PHE A O 1
ATOM 1883 N N . VAL A 1 252 ? -18.386 -6.355 2.533 1.00 96.25 252 VAL A N 1
ATOM 1884 C CA . VAL A 1 252 ? -18.683 -7.082 1.293 1.00 96.25 252 VAL A CA 1
ATOM 1885 C C . VAL A 1 252 ? -18.679 -6.117 0.118 1.00 96.25 252 VAL A C 1
ATOM 1887 O O . VAL A 1 252 ? -19.538 -5.243 0.011 1.00 96.25 252 VAL A O 1
ATOM 1890 N N . ALA A 1 253 ? -17.729 -6.305 -0.796 1.00 93.88 253 ALA A N 1
ATOM 1891 C CA . ALA A 1 253 ? -17.594 -5.502 -2.007 1.00 93.88 253 ALA A CA 1
ATOM 1892 C C . ALA A 1 253 ? -17.666 -6.367 -3.274 1.00 93.88 253 ALA A C 1
ATOM 1894 O O . ALA A 1 253 ? -17.493 -7.587 -3.249 1.00 93.88 253 ALA A O 1
ATOM 1895 N N . THR A 1 254 ? -17.902 -5.736 -4.423 1.00 90.25 254 THR A N 1
ATOM 1896 C CA . THR A 1 254 ? -17.849 -6.449 -5.703 1.00 90.25 254 THR A CA 1
ATOM 1897 C C . THR A 1 254 ? -16.425 -6.846 -6.078 1.00 90.25 254 THR A C 1
ATOM 1899 O O . THR A 1 254 ? -15.489 -6.055 -5.992 1.00 90.25 254 THR A O 1
ATOM 1902 N N . GLY A 1 255 ? -16.259 -8.076 -6.561 1.00 81.00 255 GLY A N 1
ATOM 1903 C CA . GLY A 1 255 ? -14.984 -8.562 -7.073 1.00 81.00 255 GLY A CA 1
ATOM 1904 C C . GLY A 1 255 ? -14.650 -8.090 -8.491 1.00 81.00 255 GLY A C 1
ATOM 1905 O O . GLY A 1 255 ? -13.546 -8.377 -8.944 1.00 81.00 255 GLY A O 1
ATOM 1906 N N . THR A 1 256 ? -15.554 -7.423 -9.225 1.00 76.94 256 THR A N 1
ATOM 1907 C CA . THR A 1 256 ? -15.398 -7.180 -10.680 1.00 76.94 256 THR A CA 1
ATOM 1908 C C . THR A 1 256 ? -14.956 -5.763 -11.057 1.00 76.94 256 THR A C 1
ATOM 1910 O O . THR A 1 256 ? -14.151 -5.617 -11.974 1.00 76.94 256 THR A O 1
ATOM 1913 N N . ASN A 1 257 ? -15.437 -4.730 -10.359 1.00 75.00 257 ASN A N 1
ATOM 1914 C CA . ASN A 1 257 ? -15.055 -3.326 -10.554 1.00 75.00 257 ASN A CA 1
ATOM 1915 C C . ASN A 1 257 ? -15.087 -2.609 -9.198 1.00 75.00 257 ASN A C 1
ATOM 1917 O O . ASN A 1 257 ? -16.160 -2.275 -8.707 1.00 75.00 257 ASN A O 1
ATOM 1921 N N . PHE A 1 258 ? -13.921 -2.418 -8.585 1.00 70.44 258 PHE A N 1
ATOM 1922 C CA . PHE A 1 258 ? -13.777 -2.208 -7.137 1.00 70.44 258 PHE A CA 1
ATOM 1923 C C . PHE A 1 258 ? -13.130 -0.866 -6.723 1.00 70.44 258 PHE A C 1
ATOM 1925 O O . PHE A 1 258 ? -12.327 -0.854 -5.790 1.00 70.44 258 PHE A O 1
ATOM 1932 N N . PRO A 1 259 ? -13.447 0.283 -7.358 1.00 70.38 259 PRO A N 1
ATOM 1933 C CA . PRO A 1 259 ? -12.961 1.570 -6.863 1.00 70.38 259 PRO A CA 1
ATOM 1934 C C . PRO A 1 259 ? -13.423 1.825 -5.420 1.00 70.38 259 PRO A C 1
ATOM 1936 O O . PRO A 1 259 ? -12.651 2.296 -4.597 1.00 70.38 259 PRO A O 1
ATOM 1939 N N . ASP A 1 260 ? -14.654 1.433 -5.099 1.00 69.44 260 ASP A N 1
ATOM 1940 C CA . ASP A 1 260 ? -15.293 1.677 -3.803 1.00 69.44 260 ASP A CA 1
ATOM 1941 C C . ASP A 1 260 ? -14.682 0.817 -2.679 1.00 69.44 260 ASP A C 1
ATOM 1943 O O . ASP A 1 260 ? -14.700 1.187 -1.507 1.00 69.44 260 ASP A O 1
ATOM 1947 N N . ALA A 1 261 ? -14.084 -0.325 -3.038 1.00 71.50 261 ALA A N 1
ATOM 1948 C CA . ALA A 1 261 ? -13.517 -1.280 -2.089 1.00 71.50 261 ALA A CA 1
ATOM 1949 C C . ALA A 1 261 ? -12.202 -0.805 -1.445 1.00 71.50 261 ALA A C 1
ATOM 1951 O O . ALA A 1 261 ? -11.777 -1.364 -0.439 1.00 71.50 261 ALA A O 1
ATOM 1952 N N . LEU A 1 262 ? -11.544 0.211 -2.010 1.00 78.06 262 LEU A N 1
ATOM 1953 C CA . LEU A 1 262 ? -10.263 0.715 -1.502 1.00 78.06 262 LEU A CA 1
ATOM 1954 C C . LEU A 1 262 ? -10.451 1.530 -0.223 1.00 78.06 262 LEU A C 1
ATOM 1956 O O . LEU A 1 262 ? -9.778 1.277 0.770 1.00 78.06 262 LEU A O 1
ATOM 1960 N N . SER A 1 263 ? -11.424 2.447 -0.216 1.00 84.06 263 SER A N 1
ATOM 1961 C CA . SER A 1 263 ? -11.837 3.147 1.007 1.00 84.06 263 SER A CA 1
ATOM 1962 C C . SER A 1 263 ? -12.397 2.166 2.041 1.00 84.06 263 SER A C 1
ATOM 1964 O O . SER A 1 263 ? -12.141 2.315 3.233 1.00 84.06 263 SER A O 1
ATOM 1966 N N . ALA A 1 264 ? -13.093 1.115 1.588 1.00 89.56 264 ALA A N 1
ATOM 1967 C CA . ALA A 1 264 ? -13.603 0.071 2.471 1.00 89.56 264 ALA A CA 1
ATOM 1968 C C . ALA A 1 264 ? -12.502 -0.763 3.136 1.00 89.56 264 ALA A C 1
ATOM 1970 O O . ALA A 1 264 ? -12.696 -1.206 4.258 1.00 89.56 264 ALA A O 1
ATOM 1971 N N . ALA A 1 265 ? -11.354 -0.980 2.493 1.00 90.56 265 ALA A N 1
ATOM 1972 C CA . ALA A 1 265 ? -10.277 -1.763 3.091 1.00 90.56 265 ALA A CA 1
ATOM 1973 C C . ALA A 1 265 ? -9.631 -1.043 4.291 1.00 90.56 265 ALA A C 1
ATOM 1975 O O . ALA A 1 265 ? -9.368 -1.680 5.308 1.00 90.56 265 ALA A O 1
ATOM 1976 N N . ALA A 1 266 ? -9.455 0.283 4.227 1.00 90.50 266 ALA A N 1
ATOM 1977 C CA . ALA A 1 266 ? -9.014 1.073 5.383 1.00 90.50 266 ALA A CA 1
ATOM 1978 C C . ALA A 1 266 ? -10.077 1.093 6.499 1.00 90.50 266 ALA A C 1
ATOM 1980 O O . ALA A 1 266 ? -9.745 0.964 7.674 1.00 90.50 266 ALA A O 1
ATOM 1981 N N . ALA A 1 267 ? -11.361 1.183 6.135 1.00 91.81 267 ALA A N 1
ATOM 1982 C CA . ALA A 1 267 ? -12.474 1.078 7.082 1.00 91.81 267 ALA A CA 1
ATOM 1983 C C . ALA A 1 267 ? -12.530 -0.303 7.765 1.00 91.81 267 ALA A C 1
ATOM 1985 O O . ALA A 1 267 ? -12.704 -0.397 8.976 1.00 91.81 267 ALA A O 1
ATOM 1986 N N . ALA A 1 268 ? -12.316 -1.374 7.000 1.00 93.69 268 ALA A N 1
ATOM 1987 C CA . ALA A 1 268 ? -12.261 -2.743 7.497 1.00 93.69 268 ALA A CA 1
ATOM 1988 C C . ALA A 1 268 ? -11.082 -2.958 8.453 1.00 93.69 268 ALA A C 1
ATOM 1990 O O . ALA A 1 268 ? -11.245 -3.605 9.488 1.00 93.69 268 ALA A O 1
ATOM 1991 N N . ALA A 1 269 ? -9.926 -2.354 8.152 1.00 90.88 269 ALA A N 1
ATOM 1992 C CA . ALA A 1 269 ? -8.779 -2.329 9.053 1.00 90.88 269 ALA A CA 1
ATOM 1993 C C . ALA A 1 269 ? -9.110 -1.643 10.391 1.00 90.88 269 ALA A C 1
ATOM 1995 O O . ALA A 1 269 ? -8.799 -2.199 11.444 1.00 90.88 269 ALA A O 1
ATOM 1996 N N . LEU A 1 270 ? -9.789 -0.488 10.363 1.00 88.69 270 LEU A N 1
ATOM 1997 C CA . LEU A 1 270 ? -10.201 0.221 11.579 1.00 88.69 270 LEU A CA 1
ATOM 1998 C C . LEU A 1 270 ? -11.175 -0.618 12.420 1.00 88.69 270 LEU A C 1
ATOM 2000 O O . LEU A 1 270 ? -10.929 -0.861 13.599 1.00 88.69 270 LEU A O 1
ATOM 2004 N N . VAL A 1 271 ? -12.251 -1.106 11.798 1.00 90.12 271 VAL A N 1
ATOM 2005 C CA . VAL A 1 271 ? -13.316 -1.858 12.487 1.00 90.12 271 VAL A CA 1
ATOM 2006 C C . VAL A 1 271 ? -12.841 -3.236 12.956 1.00 90.12 271 VAL A C 1
ATOM 2008 O O . VAL A 1 271 ? -13.360 -3.767 13.931 1.00 90.12 271 VAL A O 1
ATOM 2011 N N . GLY A 1 272 ? -11.836 -3.823 12.299 1.00 87.19 272 GLY A N 1
ATOM 2012 C CA . GLY A 1 272 ? -11.356 -5.167 12.629 1.00 87.19 272 GLY A CA 1
ATOM 2013 C C . GLY A 1 272 ? -12.145 -6.278 11.945 1.00 87.19 272 GLY A C 1
ATOM 2014 O O . GLY A 1 272 ? -12.298 -7.372 12.483 1.00 87.19 272 GLY A O 1
ATOM 2015 N N . GLY A 1 273 ? -12.651 -6.000 10.745 1.00 91.00 273 GLY A N 1
ATOM 2016 C CA . GLY A 1 273 ? -13.374 -6.960 9.918 1.00 91.00 273 GLY A CA 1
ATOM 2017 C C . GLY A 1 273 ? -12.574 -7.406 8.694 1.00 91.00 273 GLY A C 1
ATOM 2018 O O . GLY A 1 273 ? -11.771 -6.625 8.177 1.00 91.00 273 GLY A O 1
ATOM 2019 N N . PRO A 1 274 ? -12.785 -8.627 8.170 1.00 95.62 274 PRO A N 1
ATOM 2020 C CA . PRO A 1 274 ? -12.271 -8.981 6.856 1.00 95.62 274 PRO A CA 1
ATOM 2021 C C . PRO A 1 274 ? -13.085 -8.297 5.747 1.00 95.62 274 PRO A C 1
ATOM 2023 O O . PRO A 1 274 ? -14.286 -8.035 5.882 1.00 95.62 274 PRO A O 1
ATOM 2026 N N . LEU A 1 275 ? -12.426 -8.055 4.612 1.00 95.25 275 LEU A N 1
ATOM 2027 C CA . LEU A 1 275 ? -13.071 -7.644 3.367 1.00 95.25 275 LEU A CA 1
ATOM 2028 C C . LEU A 1 275 ? -13.230 -8.865 2.458 1.00 95.25 275 LEU A C 1
ATOM 2030 O O . LEU A 1 275 ? -12.248 -9.433 1.977 1.00 95.25 275 LEU A O 1
ATOM 2034 N N . LEU A 1 276 ? -14.478 -9.258 2.219 1.00 96.19 276 LEU A N 1
ATOM 2035 C CA . LEU A 1 276 ? -14.865 -10.355 1.340 1.00 96.19 276 LEU A CA 1
ATOM 2036 C C . LEU A 1 276 ? -15.455 -9.827 0.030 1.00 96.19 276 LEU A C 1
ATOM 2038 O O . LEU A 1 276 ? -15.920 -8.690 -0.080 1.00 96.19 276 LEU A O 1
ATOM 2042 N N . LEU A 1 277 ? -15.418 -10.678 -0.995 1.00 94.50 277 LEU A N 1
ATOM 2043 C CA . LEU A 1 277 ? -15.823 -10.323 -2.350 1.00 94.50 277 LEU A CA 1
ATOM 2044 C C . LEU A 1 277 ? -17.069 -11.098 -2.777 1.00 94.50 277 LEU A C 1
ATOM 2046 O O . LEU A 1 277 ? -17.218 -12.273 -2.462 1.00 94.50 277 LEU A O 1
ATOM 2050 N N . THR A 1 278 ? -17.926 -10.464 -3.574 1.00 95.12 278 THR A N 1
ATOM 2051 C CA . THR A 1 278 ? -19.093 -11.096 -4.213 1.00 95.12 278 THR A CA 1
ATOM 2052 C C . THR A 1 278 ? -19.122 -10.824 -5.721 1.00 95.12 278 THR A C 1
ATOM 2054 O O . THR A 1 278 ? -18.388 -9.971 -6.234 1.00 95.12 278 THR A O 1
ATOM 2057 N N . THR A 1 279 ? -19.953 -11.549 -6.474 1.00 94.25 279 THR A N 1
ATOM 2058 C CA . THR A 1 279 ? -20.368 -11.070 -7.803 1.00 94.25 279 THR A CA 1
ATOM 2059 C C . THR A 1 279 ? -21.465 -10.007 -7.629 1.00 94.25 279 THR A C 1
ATOM 2061 O O . THR A 1 279 ? -22.130 -10.005 -6.587 1.00 94.25 279 THR A O 1
ATOM 2064 N N . PRO A 1 280 ? -21.705 -9.121 -8.616 1.00 94.38 280 PRO A N 1
ATOM 2065 C CA . PRO A 1 280 ? -22.723 -8.082 -8.470 1.00 94.38 280 PRO A CA 1
ATOM 2066 C C . PRO A 1 280 ? -24.137 -8.604 -8.193 1.00 94.38 280 PRO A C 1
ATOM 2068 O O . PRO A 1 280 ? -24.879 -8.000 -7.422 1.00 94.38 280 PRO A O 1
ATOM 2071 N N . THR A 1 281 ? -24.517 -9.732 -8.793 1.00 95.56 281 THR A N 1
ATOM 2072 C CA . THR A 1 281 ? -25.899 -10.243 -8.770 1.00 95.56 281 THR A CA 1
ATOM 2073 C C . THR A 1 281 ? -26.086 -11.520 -7.954 1.00 95.56 281 THR A C 1
ATOM 2075 O O . THR A 1 281 ? -27.222 -11.941 -7.748 1.00 95.56 281 THR A O 1
ATOM 2078 N N . SER A 1 282 ? -25.000 -12.147 -7.491 1.00 94.75 282 SER A N 1
ATOM 2079 C CA . SER A 1 282 ? -25.046 -13.411 -6.751 1.00 94.75 282 SER A CA 1
ATOM 2080 C C . SER A 1 282 ? -23.917 -13.514 -5.727 1.00 94.75 282 SER A C 1
ATOM 2082 O O . SER A 1 282 ? -22.755 -13.255 -6.051 1.00 94.75 282 SER A O 1
ATOM 2084 N N . LEU A 1 283 ? -24.245 -13.972 -4.519 1.00 96.50 283 LEU A N 1
ATOM 2085 C CA . LEU A 1 283 ? -23.267 -14.307 -3.486 1.00 96.50 283 LEU A CA 1
ATOM 2086 C C . LEU A 1 283 ? -22.754 -15.734 -3.732 1.00 96.50 283 LEU A C 1
ATOM 2088 O O . LEU A 1 283 ? -23.565 -16.662 -3.703 1.00 96.50 283 LEU A O 1
ATOM 2092 N N . PRO A 1 284 ? -21.454 -15.952 -4.010 1.00 96.00 284 PRO A N 1
ATOM 2093 C CA . PRO A 1 284 ? -20.922 -17.306 -4.137 1.00 96.00 284 PRO A CA 1
ATOM 2094 C C . PRO A 1 284 ? -21.152 -18.102 -2.845 1.00 96.00 284 PRO A C 1
ATOM 2096 O O . PRO A 1 284 ? -20.950 -17.575 -1.751 1.00 96.00 284 PRO A O 1
ATOM 2099 N N . SER A 1 285 ? -21.530 -19.377 -2.956 1.00 95.50 285 SER A N 1
ATOM 2100 C CA . SER A 1 285 ? -21.840 -20.222 -1.789 1.00 95.50 285 SER A CA 1
ATOM 2101 C C . SER A 1 285 ? -20.666 -20.343 -0.813 1.00 95.50 285 SER A C 1
ATOM 2103 O O . SER A 1 285 ? -20.874 -20.334 0.395 1.00 95.50 285 SER A O 1
ATOM 2105 N N . VAL A 1 286 ? -19.434 -20.381 -1.326 1.00 95.62 286 VAL A N 1
ATOM 2106 C CA . VAL A 1 286 ? -18.207 -20.396 -0.513 1.00 95.62 286 VAL A CA 1
ATOM 2107 C C . VAL A 1 286 ? -18.024 -19.112 0.303 1.00 95.62 286 VAL A C 1
ATOM 2109 O O . VAL A 1 286 ? -17.543 -19.164 1.428 1.00 95.62 286 VAL A O 1
ATOM 2112 N N . VAL A 1 287 ? -18.456 -17.961 -0.223 1.00 97.62 287 VAL A N 1
ATOM 2113 C CA . VAL A 1 287 ? -18.397 -16.678 0.494 1.00 97.62 287 VAL A CA 1
ATOM 2114 C C . VAL A 1 287 ? -19.489 -16.627 1.557 1.00 97.62 287 VAL A C 1
ATOM 2116 O O . VAL A 1 287 ? -19.221 -16.211 2.676 1.00 97.62 287 VAL A O 1
ATOM 2119 N N . LEU A 1 288 ? -20.698 -17.105 1.242 1.00 96.25 288 LEU A N 1
ATOM 2120 C CA . LEU A 1 288 ? -21.782 -17.233 2.220 1.00 96.25 288 LEU A CA 1
ATOM 2121 C C . LEU A 1 288 ? -21.357 -18.086 3.427 1.00 96.25 288 LEU A C 1
ATOM 2123 O O . LEU A 1 288 ? -21.535 -17.662 4.566 1.00 96.25 288 LEU A O 1
ATOM 2127 N N . GLN A 1 289 ? -20.757 -19.252 3.175 1.00 95.44 289 GLN A N 1
ATOM 2128 C CA . GLN A 1 289 ? -20.255 -20.142 4.227 1.00 95.44 289 GLN A CA 1
ATOM 2129 C C . GLN A 1 289 ? -19.174 -19.472 5.080 1.00 95.44 289 GLN A C 1
ATOM 2131 O O . GLN A 1 289 ? -19.180 -19.617 6.300 1.00 95.44 289 GLN A O 1
ATOM 2136 N N . GLU A 1 290 ? -18.271 -18.709 4.463 1.00 98.19 290 GLU A N 1
ATOM 2137 C CA . GLU A 1 290 ? -17.234 -17.993 5.205 1.00 98.19 290 GLU A CA 1
ATOM 2138 C C . GLU A 1 290 ? -17.816 -16.877 6.083 1.00 98.19 290 GLU A C 1
ATOM 2140 O O . GLU A 1 290 ? -17.416 -16.739 7.236 1.00 98.19 290 GLU A O 1
ATOM 2145 N N . ILE A 1 291 ? -18.807 -16.124 5.595 1.00 98.12 291 ILE A N 1
ATOM 2146 C CA . ILE A 1 291 ? -19.495 -15.102 6.403 1.00 98.12 291 ILE A CA 1
ATOM 2147 C C . ILE A 1 291 ? -20.214 -15.748 7.593 1.00 98.12 291 ILE A C 1
ATOM 2149 O O . ILE A 1 291 ? -20.146 -15.232 8.704 1.00 98.12 291 ILE A O 1
ATOM 2153 N N . GLN A 1 292 ? -20.851 -16.905 7.393 1.00 93.38 292 GLN A N 1
ATOM 2154 C CA . GLN A 1 292 ? -21.469 -17.661 8.486 1.00 93.38 292 GLN A CA 1
ATOM 2155 C C . GLN A 1 292 ? -20.432 -18.156 9.505 1.00 93.38 292 GLN A C 1
ATOM 2157 O O . GLN A 1 292 ? -20.668 -18.041 10.705 1.00 93.38 292 GLN A O 1
ATOM 2162 N N . ARG A 1 293 ? -19.271 -18.653 9.050 1.00 96.25 293 ARG A N 1
ATOM 2163 C CA . ARG A 1 293 ? -18.161 -19.067 9.930 1.00 96.25 293 ARG A CA 1
ATOM 2164 C C . ARG A 1 293 ? -17.646 -17.904 10.777 1.00 96.25 293 ARG A C 1
ATOM 2166 O O . ARG A 1 293 ? -17.345 -18.097 11.950 1.00 96.25 293 ARG A O 1
ATOM 2173 N N . LEU A 1 294 ? -17.518 -16.722 10.178 1.00 94.69 294 LEU A N 1
ATOM 2174 C CA . LEU A 1 294 ? -17.048 -15.519 10.861 1.00 94.69 294 LEU A CA 1
ATOM 2175 C C . LEU A 1 294 ? -18.018 -15.008 11.926 1.00 94.69 294 LEU A C 1
ATOM 2177 O O . LEU A 1 294 ? -17.567 -14.280 12.803 1.00 94.69 294 LEU A O 1
ATOM 2181 N N . ALA A 1 295 ? -19.306 -15.358 11.845 1.00 88.44 295 ALA A N 1
ATOM 2182 C CA . ALA A 1 295 ? -20.356 -14.909 12.762 1.00 88.44 295 ALA A CA 1
ATOM 2183 C C . ALA A 1 295 ? -20.273 -13.394 13.078 1.00 88.44 295 ALA A C 1
ATOM 2185 O O . ALA A 1 295 ? -20.069 -13.024 14.236 1.00 88.44 295 ALA A O 1
ATOM 2186 N N . PRO A 1 296 ? -20.347 -12.512 12.058 1.00 92.88 296 PRO A N 1
ATOM 2187 C CA . PRO A 1 296 ? -20.124 -11.087 12.252 1.00 92.88 296 PRO A CA 1
ATOM 2188 C C . PRO A 1 296 ? -21.262 -10.418 13.018 1.00 92.88 296 PRO A C 1
ATOM 2190 O O . PRO A 1 296 ? -22.424 -10.783 12.846 1.00 92.88 296 PRO A O 1
ATOM 2193 N N . GLN A 1 297 ? -20.946 -9.370 13.778 1.00 86.94 297 GLN A N 1
ATOM 2194 C CA . GLN A 1 297 ? -21.984 -8.543 14.406 1.00 86.94 297 GLN A CA 1
ATOM 2195 C C . GLN A 1 297 ? -22.690 -7.633 13.397 1.00 86.94 297 GLN A C 1
ATOM 2197 O O . GLN A 1 297 ? -23.895 -7.424 13.494 1.00 86.94 297 GLN A O 1
ATOM 2202 N N . ASN A 1 298 ? -21.949 -7.112 12.415 1.00 90.31 298 ASN A N 1
ATOM 2203 C CA . ASN A 1 298 ? -22.478 -6.267 11.347 1.00 90.31 298 ASN A CA 1
ATOM 2204 C C . ASN A 1 298 ? -21.938 -6.688 9.978 1.00 90.31 298 ASN A C 1
ATOM 2206 O O . ASN A 1 298 ? -20.816 -7.177 9.841 1.00 90.31 298 ASN A O 1
ATOM 2210 N N . ILE A 1 299 ? -22.715 -6.451 8.928 1.00 97.62 299 ILE A N 1
ATOM 2211 C CA . ILE A 1 299 ? -22.272 -6.616 7.544 1.00 97.62 299 ILE A CA 1
ATOM 2212 C C . ILE A 1 299 ? -22.414 -5.279 6.818 1.00 97.62 299 ILE A C 1
ATOM 2214 O O . ILE A 1 299 ? -23.501 -4.710 6.736 1.00 97.62 299 ILE A O 1
ATOM 2218 N N . TYR A 1 300 ? -21.320 -4.800 6.232 1.00 97.00 300 TYR A N 1
ATOM 2219 C CA . TYR A 1 300 ? -21.294 -3.567 5.450 1.00 97.00 300 TYR A CA 1
ATOM 2220 C C . TYR A 1 300 ? -21.167 -3.884 3.964 1.00 97.00 300 TYR A C 1
ATOM 2222 O O . TYR A 1 300 ? -20.130 -4.350 3.488 1.00 97.00 300 TYR A O 1
ATOM 2230 N N . VAL A 1 301 ? -22.232 -3.624 3.210 1.00 96.94 301 VAL A N 1
ATOM 2231 C CA . VAL A 1 301 ? -22.259 -3.764 1.753 1.00 96.94 301 VAL A CA 1
ATOM 2232 C C . VAL A 1 301 ? -21.730 -2.492 1.106 1.00 96.94 301 VAL A C 1
ATOM 2234 O O . VAL A 1 301 ? -22.268 -1.404 1.310 1.00 96.94 301 VAL A O 1
ATOM 2237 N N . ILE A 1 302 ? -20.699 -2.639 0.279 1.00 94.81 302 ILE A N 1
ATOM 2238 C CA . ILE A 1 302 ? -19.979 -1.523 -0.328 1.00 94.81 302 ILE A CA 1
ATOM 2239 C C . ILE A 1 302 ? -20.408 -1.324 -1.780 1.00 94.81 302 ILE A C 1
ATOM 2241 O O . ILE A 1 302 ? -20.298 -2.227 -2.615 1.00 94.81 302 ILE A O 1
ATOM 2245 N N . GLY A 1 303 ? -20.854 -0.105 -2.078 1.00 91.88 303 GLY A N 1
ATOM 2246 C CA . GLY A 1 303 ? -21.300 0.320 -3.396 1.00 91.88 303 GLY A CA 1
ATOM 2247 C C . GLY A 1 303 ? -22.814 0.222 -3.592 1.00 91.88 303 GLY A C 1
ATOM 2248 O O . GLY A 1 303 ? -23.555 -0.425 -2.842 1.00 91.88 303 GLY A O 1
ATOM 2249 N N . GLY A 1 304 ? -23.288 0.907 -4.635 1.00 92.38 304 GLY A N 1
ATOM 2250 C CA . GLY A 1 304 ? -24.697 0.903 -5.032 1.00 92.38 304 GLY A CA 1
ATOM 2251 C C . GLY A 1 304 ? -25.177 -0.456 -5.556 1.00 92.38 304 GLY A C 1
ATOM 2252 O O . GLY A 1 304 ? -24.412 -1.413 -5.685 1.00 92.38 304 GLY A O 1
ATOM 2253 N N . THR A 1 305 ? -26.455 -0.535 -5.927 1.00 93.56 305 THR A N 1
ATOM 2254 C CA . THR A 1 305 ? -27.107 -1.778 -6.388 1.00 93.56 305 THR A CA 1
ATOM 2255 C C . THR A 1 305 ? -26.500 -2.366 -7.666 1.00 93.56 305 THR A C 1
ATOM 2257 O O . THR A 1 305 ? -26.553 -3.575 -7.871 1.00 93.56 305 THR A O 1
ATOM 2260 N N . GLY A 1 306 ? -25.869 -1.540 -8.507 1.00 90.50 306 GLY A N 1
ATOM 2261 C CA . GLY A 1 306 ? -25.110 -2.008 -9.671 1.00 90.50 306 GLY A CA 1
ATOM 2262 C C . GLY A 1 306 ? -23.772 -2.674 -9.320 1.00 90.50 306 GLY A C 1
ATOM 2263 O O . GLY A 1 306 ? -23.278 -3.489 -10.097 1.00 90.50 306 GLY A O 1
ATOM 2264 N N . ALA A 1 307 ? -23.188 -2.348 -8.162 1.00 91.62 307 ALA A N 1
ATOM 2265 C CA . ALA A 1 307 ? -21.968 -2.979 -7.661 1.00 91.62 307 ALA A CA 1
ATOM 2266 C C . ALA A 1 307 ? -22.301 -4.243 -6.864 1.00 91.62 307 ALA A C 1
ATOM 2268 O O . ALA A 1 307 ? -21.743 -5.301 -7.144 1.00 91.62 307 ALA A O 1
ATOM 2269 N N . VAL A 1 308 ? -23.240 -4.142 -5.920 1.00 95.06 308 VAL A N 1
ATOM 2270 C CA . VAL A 1 308 ? -23.779 -5.268 -5.149 1.00 95.06 308 VAL A CA 1
ATOM 2271 C C . VAL A 1 308 ? -25.296 -5.126 -5.090 1.00 95.06 308 VAL A C 1
ATOM 2273 O O . VAL A 1 308 ? -25.815 -4.243 -4.410 1.00 95.06 308 VAL A O 1
ATOM 2276 N N . SER A 1 309 ? -26.011 -5.984 -5.805 1.00 96.94 309 SER A N 1
ATOM 2277 C CA . SER A 1 309 ? -27.475 -5.968 -5.908 1.00 96.94 309 SER A CA 1
ATOM 2278 C C . SER A 1 309 ? -28.188 -6.131 -4.565 1.00 96.94 309 SER A C 1
ATOM 2280 O O . SER A 1 309 ? -27.625 -6.617 -3.580 1.00 96.94 309 SER A O 1
ATOM 2282 N N . ASP A 1 310 ? -29.461 -5.740 -4.523 1.00 97.75 310 ASP A N 1
ATOM 2283 C CA . ASP A 1 310 ? -30.286 -5.923 -3.327 1.00 97.75 310 ASP A CA 1
ATOM 2284 C C . ASP A 1 310 ? -30.590 -7.393 -3.047 1.00 97.75 310 ASP A C 1
ATOM 2286 O O . ASP A 1 310 ? -30.749 -7.753 -1.889 1.00 97.75 310 ASP A O 1
ATOM 2290 N N . SER A 1 311 ? -30.576 -8.275 -4.054 1.00 96.94 311 SER A N 1
ATOM 2291 C CA . SER A 1 311 ? -30.680 -9.720 -3.814 1.00 96.94 311 SER A CA 1
ATOM 2292 C C . SER A 1 311 ? -29.513 -10.229 -2.967 1.00 96.94 311 SER A C 1
ATOM 2294 O O . SER A 1 311 ? -29.736 -10.957 -2.003 1.00 96.94 311 SER A O 1
ATOM 2296 N N . VAL A 1 312 ? -28.281 -9.800 -3.264 1.00 97.94 312 VAL A N 1
ATOM 2297 C CA . VAL A 1 312 ? -27.104 -10.139 -2.450 1.00 97.94 312 VAL A CA 1
ATOM 2298 C C . VAL A 1 312 ? -27.222 -9.543 -1.047 1.00 97.94 312 VAL A C 1
ATOM 2300 O O . VAL A 1 312 ? -27.034 -10.266 -0.071 1.00 97.94 312 VAL A O 1
ATOM 2303 N N . LYS A 1 313 ? -27.588 -8.257 -0.926 1.00 97.81 313 LYS A N 1
ATOM 2304 C CA . LYS A 1 313 ? -27.792 -7.608 0.383 1.00 97.81 313 LYS A CA 1
ATOM 2305 C C . LYS A 1 313 ? -28.848 -8.338 1.221 1.00 97.81 313 LYS A C 1
ATOM 2307 O O . LYS A 1 313 ? -28.630 -8.554 2.406 1.00 97.81 313 LYS A O 1
ATOM 2312 N N . ASN A 1 314 ? -29.961 -8.740 0.612 1.00 96.06 314 ASN A N 1
ATOM 2313 C CA . ASN A 1 314 ? -31.046 -9.432 1.303 1.00 96.06 314 ASN A CA 1
ATOM 2314 C C . ASN A 1 314 ? -30.606 -10.801 1.826 1.00 96.06 314 ASN A C 1
ATOM 2316 O O . ASN A 1 314 ? -31.007 -11.169 2.922 1.00 96.06 314 ASN A O 1
ATOM 2320 N N . VAL A 1 315 ? -29.750 -11.527 1.094 1.00 96.88 315 VAL A N 1
ATOM 2321 C CA . VAL A 1 315 ? -29.140 -12.768 1.602 1.00 96.88 315 VAL A CA 1
ATOM 2322 C C . VAL A 1 315 ? -28.254 -12.475 2.815 1.00 96.88 315 VAL A C 1
ATOM 2324 O O . VAL A 1 315 ? -28.387 -13.146 3.835 1.00 96.88 315 VAL A O 1
ATOM 2327 N N . LEU A 1 316 ? -27.395 -11.455 2.745 1.00 97.44 316 LEU A N 1
ATOM 2328 C CA . LEU A 1 316 ? -26.514 -11.068 3.857 1.00 97.44 316 LEU A CA 1
ATOM 2329 C C . LEU A 1 316 ? -27.301 -10.648 5.110 1.00 97.44 316 LEU A C 1
ATOM 2331 O O . LEU A 1 316 ? -26.956 -11.059 6.215 1.00 97.44 316 LEU A O 1
ATOM 2335 N N . ALA A 1 317 ? -28.414 -9.933 4.927 1.00 95.31 317 ALA A N 1
ATOM 2336 C CA . ALA A 1 317 ? -29.296 -9.491 6.006 1.00 95.31 317 ALA A CA 1
ATOM 2337 C C . ALA A 1 317 ? -29.973 -10.641 6.774 1.00 95.31 317 ALA A C 1
ATOM 2339 O O . ALA A 1 317 ? -30.475 -10.421 7.871 1.00 95.31 317 ALA A O 1
ATOM 2340 N N . THR A 1 318 ? -29.977 -11.865 6.231 1.00 93.75 318 THR A N 1
ATOM 2341 C CA . THR A 1 318 ? -30.439 -13.055 6.971 1.00 93.75 318 THR A CA 1
ATOM 2342 C C . THR A 1 318 ? -29.418 -13.581 7.984 1.00 93.75 318 THR A C 1
ATOM 2344 O O . THR A 1 318 ? -29.768 -14.422 8.805 1.00 93.75 318 THR A O 1
ATOM 2347 N N . ILE A 1 319 ? -28.166 -13.111 7.922 1.00 90.00 319 ILE A N 1
ATOM 2348 C CA . ILE A 1 319 ? -27.056 -13.579 8.762 1.00 90.00 319 ILE A CA 1
ATOM 2349 C C . ILE A 1 319 ? -26.832 -12.625 9.937 1.00 90.00 319 ILE A C 1
ATOM 2351 O O . ILE A 1 319 ? -26.751 -13.069 11.077 1.00 90.00 319 ILE A O 1
ATOM 2355 N N . ALA A 1 320 ? -26.724 -11.325 9.651 1.00 90.44 320 ALA A N 1
ATOM 2356 C CA . ALA A 1 320 ? -26.445 -10.277 10.631 1.00 90.44 320 ALA A CA 1
ATOM 2357 C C . ALA A 1 320 ? -27.006 -8.920 10.155 1.00 90.44 320 ALA A C 1
ATOM 2359 O O . ALA A 1 320 ? -27.263 -8.756 8.951 1.00 90.44 320 ALA A O 1
ATOM 2360 N N . PRO A 1 321 ? -27.181 -7.931 11.058 1.00 92.81 321 PRO A N 1
ATOM 2361 C CA . PRO A 1 321 ? -27.500 -6.552 10.694 1.00 92.81 321 PRO A CA 1
ATOM 2362 C C . PRO A 1 321 ? -26.662 -6.070 9.508 1.00 92.81 321 PRO A C 1
ATOM 2364 O O . PRO A 1 321 ? -25.436 -6.153 9.524 1.00 92.81 321 PRO A O 1
ATOM 2367 N N . THR A 1 322 ? -27.331 -5.630 8.439 1.00 94.94 322 THR A N 1
ATOM 2368 C CA . THR A 1 322 ? -26.673 -5.324 7.163 1.00 94.94 322 THR A CA 1
ATOM 2369 C C . THR A 1 322 ? -26.972 -3.905 6.696 1.00 94.94 322 THR A C 1
ATOM 2371 O O . THR A 1 322 ? -28.107 -3.573 6.337 1.00 94.94 322 THR A O 1
ATOM 2374 N N . GLU A 1 323 ? -25.927 -3.091 6.591 1.00 95.06 323 GLU A N 1
ATOM 2375 C CA . GLU A 1 323 ? -25.984 -1.713 6.106 1.00 95.06 323 GLU A CA 1
ATOM 2376 C C . GLU A 1 323 ? -25.309 -1.587 4.734 1.00 95.06 323 GLU A C 1
ATOM 2378 O O . GLU A 1 323 ? -24.462 -2.395 4.358 1.00 95.06 323 GLU A O 1
ATOM 2383 N N . ARG A 1 324 ? -25.727 -0.602 3.932 1.00 95.31 324 ARG A N 1
ATOM 2384 C CA . ARG A 1 324 ? -25.128 -0.321 2.622 1.00 95.31 324 ARG A CA 1
ATOM 2385 C C . ARG A 1 324 ? -24.504 1.069 2.633 1.00 95.31 324 ARG A C 1
ATOM 2387 O O . ARG A 1 324 ? -25.229 2.038 2.826 1.00 95.31 324 ARG A O 1
ATOM 2394 N N . PHE A 1 325 ? -23.228 1.157 2.272 1.00 94.31 325 PHE A N 1
ATOM 2395 C CA . PHE A 1 325 ? -22.551 2.423 1.987 1.00 94.31 325 PHE A CA 1
ATOM 2396 C C . PHE A 1 325 ? -22.436 2.618 0.479 1.00 94.31 325 PHE A C 1
ATOM 2398 O O . PHE A 1 325 ? -21.784 1.837 -0.220 1.00 94.31 325 PHE A O 1
ATOM 2405 N N . ALA A 1 326 ? -23.113 3.639 -0.043 1.00 92.31 326 ALA A N 1
ATOM 2406 C CA . ALA A 1 326 ? -23.191 3.906 -1.472 1.00 92.31 326 ALA A CA 1
ATOM 2407 C C . ALA A 1 32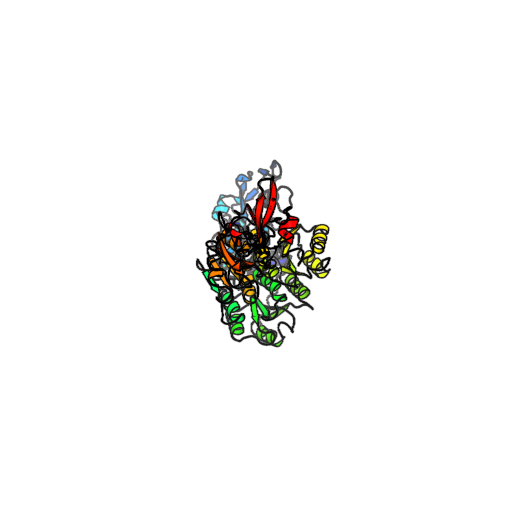6 ? -23.435 5.392 -1.746 1.00 92.31 326 ALA A C 1
ATOM 2409 O O . ALA A 1 326 ? -24.238 6.032 -1.076 1.00 92.31 326 ALA A O 1
ATOM 2410 N N . GLY A 1 327 ? -22.795 5.905 -2.792 1.00 89.69 327 GLY A N 1
ATOM 2411 C CA . GLY A 1 327 ? -23.070 7.216 -3.369 1.00 89.69 327 GLY A CA 1
ATOM 2412 C C . GLY A 1 327 ? -23.357 7.126 -4.869 1.00 89.69 327 GLY A C 1
ATOM 2413 O O . GLY A 1 327 ? -23.287 6.057 -5.477 1.00 89.69 327 GLY A O 1
ATOM 2414 N N . ALA A 1 328 ? -23.648 8.269 -5.493 1.00 88.75 328 ALA A N 1
ATOM 2415 C CA . ALA A 1 328 ? -23.901 8.359 -6.936 1.00 88.75 328 ALA A CA 1
ATOM 2416 C C . ALA A 1 328 ? -22.687 7.947 -7.794 1.00 88.75 328 ALA A C 1
ATOM 2418 O O . ALA A 1 328 ? -22.811 7.647 -8.980 1.00 88.75 328 ALA A O 1
ATOM 2419 N N . ASN A 1 329 ? -21.490 7.973 -7.211 1.00 88.44 329 ASN A N 1
ATOM 2420 C CA . ASN A 1 329 ? -20.241 7.580 -7.844 1.00 88.44 329 ASN A CA 1
ATOM 2421 C C . ASN A 1 329 ? -19.244 7.080 -6.783 1.00 88.44 329 ASN A C 1
ATOM 2423 O O . ASN A 1 329 ? -19.515 7.104 -5.584 1.00 88.44 329 ASN A O 1
ATOM 2427 N N . ARG A 1 330 ? -18.056 6.662 -7.221 1.00 87.94 330 ARG A N 1
ATOM 2428 C CA . ARG A 1 330 ? -17.003 6.139 -6.332 1.00 87.94 330 ARG A CA 1
ATOM 2429 C C . ARG A 1 330 ? -16.488 7.121 -5.283 1.00 87.94 330 ARG A C 1
ATOM 2431 O O . ARG A 1 330 ? -16.079 6.708 -4.208 1.00 87.94 330 ARG A O 1
ATOM 2438 N N . TYR A 1 331 ? -16.501 8.415 -5.596 1.00 91.31 331 TYR A N 1
ATOM 2439 C CA . TYR A 1 331 ? -16.014 9.456 -4.692 1.00 91.31 331 TYR A CA 1
ATOM 2440 C C . TYR A 1 331 ? -16.996 9.626 -3.533 1.00 91.31 331 TYR A C 1
ATOM 2442 O O . TYR A 1 331 ? -16.621 9.475 -2.379 1.00 91.31 331 TYR A O 1
ATOM 2450 N N . THR A 1 332 ? -18.276 9.795 -3.864 1.00 91.69 332 THR A N 1
ATOM 2451 C CA . THR A 1 332 ? -19.373 9.879 -2.884 1.00 91.69 332 THR A CA 1
ATOM 2452 C C . THR A 1 332 ? -19.586 8.577 -2.109 1.00 91.69 332 THR A C 1
ATOM 2454 O O . THR A 1 332 ? -19.922 8.615 -0.932 1.00 91.69 332 THR A O 1
ATOM 2457 N N . THR A 1 333 ? -19.320 7.416 -2.717 1.00 92.06 333 THR A N 1
ATOM 2458 C CA . THR A 1 333 ? -19.300 6.133 -1.992 1.00 92.06 333 THR A CA 1
ATOM 2459 C C . THR A 1 333 ? -18.158 6.087 -0.978 1.00 92.06 333 THR A C 1
ATOM 2461 O O . THR A 1 333 ? -18.393 5.758 0.179 1.00 92.06 333 THR A O 1
ATOM 2464 N N . GLY A 1 334 ? -16.938 6.463 -1.381 1.00 90.75 334 GLY A N 1
ATOM 2465 C CA . GLY A 1 334 ? -15.796 6.569 -0.470 1.00 90.75 334 GLY A CA 1
ATOM 2466 C C . GLY A 1 334 ? -16.063 7.535 0.686 1.00 90.75 334 GLY A C 1
ATOM 2467 O O . GLY A 1 334 ? -15.812 7.190 1.833 1.00 90.75 334 GLY A O 1
ATOM 2468 N N . GLN A 1 335 ? -16.645 8.701 0.400 1.00 90.38 335 GLN A N 1
ATOM 2469 C CA . GLN A 1 335 ? -17.046 9.687 1.410 1.00 90.38 335 GLN A CA 1
ATOM 2470 C C . GLN A 1 335 ? -18.087 9.125 2.385 1.00 90.38 335 GLN A C 1
ATOM 2472 O O . GLN A 1 335 ? -17.913 9.293 3.584 1.00 90.38 335 GLN A O 1
ATOM 2477 N N . SER A 1 336 ? -19.105 8.403 1.895 1.00 91.56 336 SER A N 1
ATOM 2478 C CA . SER A 1 336 ? -20.104 7.741 2.750 1.00 91.56 336 SER A CA 1
ATOM 2479 C C . SER A 1 336 ? -19.468 6.723 3.698 1.00 91.56 336 SER A C 1
ATOM 2481 O O . SER A 1 336 ? -19.809 6.704 4.873 1.00 91.56 336 SER A O 1
ATOM 2483 N N . ILE A 1 337 ? -18.515 5.913 3.222 1.00 92.00 337 ILE A N 1
ATOM 2484 C CA . ILE A 1 337 ? -17.776 4.977 4.085 1.00 92.00 337 ILE A CA 1
ATOM 2485 C C . ILE A 1 337 ? -17.007 5.752 5.156 1.00 92.00 337 ILE A C 1
ATOM 2487 O O . ILE A 1 337 ? -17.057 5.403 6.333 1.00 92.00 337 ILE A O 1
ATOM 2491 N N . VAL A 1 338 ? -16.297 6.805 4.744 1.00 90.75 338 VAL A N 1
ATOM 2492 C CA . VAL A 1 338 ? -15.480 7.617 5.646 1.00 90.75 338 VAL A CA 1
ATOM 2493 C C . VAL A 1 338 ? -16.342 8.266 6.729 1.00 90.75 338 VAL A C 1
ATOM 2495 O O . VAL A 1 338 ? -16.034 8.099 7.902 1.00 90.75 338 VAL A O 1
ATOM 2498 N N . SER A 1 339 ? -17.446 8.923 6.366 1.00 87.31 339 SER A N 1
ATOM 2499 C CA . SER A 1 339 ? -18.331 9.595 7.325 1.00 87.31 339 SER A CA 1
ATOM 2500 C C . SER A 1 339 ? -19.055 8.642 8.275 1.00 87.31 339 SER A C 1
ATOM 2502 O O . SER A 1 339 ? -19.413 9.047 9.374 1.00 87.31 339 SER A O 1
ATOM 2504 N N . SER A 1 340 ? -19.316 7.403 7.847 1.00 86.62 340 SER A N 1
ATOM 2505 C CA . SER A 1 340 ? -20.047 6.422 8.658 1.00 86.62 340 SER A CA 1
ATOM 2506 C C . SER A 1 340 ? -19.143 5.625 9.597 1.00 86.62 340 SER A C 1
ATOM 2508 O O . SER A 1 340 ? -19.606 5.189 10.644 1.00 86.62 340 SER A O 1
ATOM 2510 N N . ILE A 1 341 ? -17.876 5.406 9.227 1.00 85.88 341 ILE A N 1
ATOM 2511 C CA . ILE A 1 341 ? -16.963 4.524 9.972 1.00 85.88 341 ILE A CA 1
ATOM 2512 C C . ILE A 1 341 ? -15.911 5.298 10.774 1.00 85.88 341 ILE A C 1
ATOM 2514 O O . ILE A 1 341 ? -15.500 4.835 11.835 1.00 85.88 341 ILE A O 1
ATOM 2518 N N . PHE A 1 342 ? -15.460 6.457 10.291 1.00 83.25 342 PHE A N 1
ATOM 2519 C CA . PHE A 1 342 ? -14.405 7.234 10.940 1.00 83.25 342 PHE A CA 1
ATOM 2520 C C . PHE A 1 342 ? -15.029 8.425 11.680 1.00 83.25 342 PHE A C 1
ATOM 2522 O O . PHE A 1 342 ? -15.388 9.406 11.028 1.00 83.25 342 PHE A O 1
ATOM 2529 N N . PRO A 1 343 ? -15.154 8.379 13.022 1.00 76.94 343 PRO A N 1
ATOM 2530 C CA . PRO A 1 343 ? -15.736 9.485 13.785 1.00 76.94 343 PRO A CA 1
ATOM 2531 C C . PRO A 1 343 ? -14.850 10.739 13.746 1.00 76.94 343 PRO A C 1
ATOM 2533 O O . PRO A 1 343 ? -15.353 11.857 13.713 1.00 76.94 343 PRO A O 1
ATOM 2536 N N . SER A 1 344 ? -13.529 10.553 13.721 1.00 84.00 344 SER A N 1
ATOM 2537 C CA . SER A 1 344 ? -12.525 11.598 13.526 1.00 84.00 344 SER A CA 1
ATOM 2538 C C . SER A 1 344 ? -11.231 10.985 12.986 1.00 84.00 344 SER A C 1
ATOM 2540 O O . SER A 1 344 ? -11.002 9.777 13.093 1.00 84.00 344 SER A O 1
ATOM 2542 N N . SER A 1 345 ? -10.382 11.801 12.361 1.00 87.12 345 SER A N 1
ATOM 2543 C CA . SER A 1 345 ? -9.026 11.407 11.990 1.00 87.12 345 SER A CA 1
ATOM 2544 C C . SER A 1 345 ? -8.159 12.630 11.703 1.00 87.12 345 SER A C 1
ATOM 2546 O O . SER A 1 345 ? -8.449 13.409 10.797 1.00 87.12 345 SER A O 1
ATOM 2548 N N . SER A 1 346 ? -7.042 12.765 12.422 1.00 91.19 346 SER A N 1
ATOM 2549 C CA . SER A 1 346 ? -6.077 13.854 12.208 1.00 91.19 346 SER A CA 1
ATOM 2550 C C . SER A 1 346 ? -5.303 13.725 10.891 1.00 91.19 346 SER A C 1
ATOM 2552 O O . SER A 1 346 ? -4.721 14.705 10.421 1.00 91.19 346 SER A O 1
ATOM 2554 N N . THR A 1 347 ? -5.283 12.530 10.289 1.00 93.69 347 THR A N 1
ATOM 2555 C CA . THR A 1 347 ? -4.555 12.223 9.054 1.00 93.69 347 THR A CA 1
ATOM 2556 C C . THR A 1 347 ? -5.484 11.590 8.031 1.00 93.69 347 THR A C 1
ATOM 2558 O O . THR A 1 347 ? -6.138 10.599 8.325 1.00 93.69 347 THR A O 1
ATOM 2561 N N . VAL A 1 348 ? -5.489 12.095 6.797 1.00 96.56 348 VAL A N 1
ATOM 2562 C CA . VAL A 1 348 ? -6.269 11.509 5.694 1.00 96.56 348 VAL A CA 1
ATOM 2563 C C . VAL A 1 348 ? -5.363 11.177 4.519 1.00 96.56 348 VAL A C 1
ATOM 2565 O O . VAL A 1 348 ? -4.583 12.016 4.065 1.00 96.56 348 VAL A O 1
ATOM 2568 N N . PHE A 1 349 ? -5.492 9.962 3.986 1.00 96.38 349 PHE A N 1
ATOM 2569 C CA . PHE A 1 349 ? -4.801 9.554 2.767 1.00 96.38 349 PHE A CA 1
ATOM 2570 C C . PHE A 1 349 ? -5.653 9.903 1.552 1.00 96.38 349 PHE A C 1
ATOM 2572 O O . PHE A 1 349 ? -6.764 9.409 1.385 1.00 96.38 349 PHE A O 1
ATOM 2579 N N . LEU A 1 350 ? -5.120 10.745 0.679 1.00 95.62 350 LEU A N 1
ATOM 2580 C CA . LEU A 1 350 ? -5.775 11.209 -0.530 1.00 95.62 350 LEU A CA 1
ATOM 2581 C C . LEU A 1 350 ? -5.238 10.449 -1.741 1.00 95.62 350 LEU A C 1
ATOM 2583 O O . LEU A 1 350 ? -4.041 10.501 -2.025 1.00 95.62 350 LEU A O 1
ATOM 2587 N N . ALA A 1 351 ? -6.114 9.793 -2.497 1.00 93.25 351 ALA A N 1
ATOM 2588 C CA . ALA A 1 351 ? -5.724 9.075 -3.708 1.00 93.25 351 ALA A CA 1
ATOM 2589 C C . ALA A 1 351 ? -6.702 9.328 -4.859 1.00 93.25 351 ALA A C 1
ATOM 2591 O O . ALA A 1 351 ? -7.870 9.666 -4.662 1.00 93.25 351 ALA A O 1
ATOM 2592 N N . THR A 1 352 ? -6.242 9.154 -6.099 1.00 91.12 352 THR A N 1
ATOM 2593 C CA . THR A 1 352 ? -7.136 9.290 -7.253 1.00 91.12 352 THR A CA 1
ATOM 2594 C C . THR A 1 352 ? -8.118 8.121 -7.342 1.00 91.12 352 THR A C 1
ATOM 2596 O O . THR A 1 352 ? -7.743 6.954 -7.247 1.00 91.12 352 THR A O 1
ATOM 2599 N N . GLY A 1 353 ? -9.389 8.423 -7.608 1.00 84.94 353 GLY A N 1
ATOM 2600 C CA . GLY A 1 353 ? -10.391 7.409 -7.950 1.00 84.94 353 GLY A CA 1
ATOM 2601 C C . GLY A 1 353 ? -10.402 7.024 -9.437 1.00 84.94 353 GLY A C 1
ATOM 2602 O O . GLY A 1 353 ? -11.341 6.368 -9.881 1.00 84.94 353 GLY A O 1
ATOM 2603 N N . ALA A 1 354 ? -9.433 7.460 -10.250 1.00 82.69 354 ALA A N 1
ATOM 2604 C CA . ALA A 1 354 ? -9.376 7.111 -11.678 1.00 82.69 354 ALA A CA 1
ATOM 2605 C C . ALA A 1 354 ? -8.555 5.837 -11.959 1.00 82.69 354 ALA A C 1
ATOM 2607 O O . ALA A 1 354 ? -8.932 5.033 -12.808 1.00 82.69 354 ALA A O 1
ATOM 2608 N N . SER A 1 355 ? -7.444 5.652 -11.240 1.00 74.75 355 SER A N 1
ATOM 2609 C CA . SER A 1 355 ? -6.526 4.513 -11.348 1.00 74.75 355 SER A CA 1
ATOM 2610 C C . SER A 1 355 ? -5.920 4.253 -9.974 1.00 74.75 355 SER A C 1
ATOM 2612 O O . SER A 1 355 ? -5.300 5.139 -9.400 1.00 74.75 355 SER A O 1
ATOM 2614 N N . PHE A 1 356 ? -6.078 3.044 -9.444 1.00 72.75 356 PHE A N 1
ATOM 2615 C CA . PHE A 1 356 ? -6.009 2.834 -7.994 1.00 72.75 356 PHE A CA 1
ATOM 2616 C C . PHE A 1 356 ? -4.813 2.086 -7.382 1.00 72.75 356 PHE A C 1
ATOM 2618 O O . PHE A 1 356 ? -4.905 1.720 -6.209 1.00 72.75 356 PHE A O 1
ATOM 2625 N N . PRO A 1 357 ? -3.707 1.801 -8.087 1.00 74.75 357 PRO A N 1
ATOM 2626 C CA . PRO A 1 357 ? -2.621 1.058 -7.459 1.00 74.75 357 PRO A CA 1
ATOM 2627 C C . PRO A 1 357 ? -1.935 1.873 -6.344 1.00 74.75 357 PRO A C 1
ATOM 2629 O O . PRO A 1 357 ? -1.468 1.285 -5.375 1.00 74.75 357 PRO A O 1
ATOM 2632 N N . ASP A 1 358 ? -1.954 3.209 -6.433 1.00 81.00 358 ASP A N 1
ATOM 2633 C CA . ASP A 1 358 ? -1.440 4.103 -5.386 1.00 81.00 358 ASP A CA 1
ATOM 2634 C C . ASP A 1 358 ? -2.357 4.095 -4.147 1.00 81.00 358 ASP A C 1
ATOM 2636 O O . ASP A 1 358 ? -1.875 4.053 -3.019 1.00 81.00 358 ASP A O 1
ATOM 2640 N N . ALA A 1 359 ? -3.683 4.051 -4.349 1.00 79.50 359 ALA A N 1
ATOM 2641 C CA . ALA A 1 359 ? -4.668 3.933 -3.269 1.00 79.50 359 ALA A CA 1
ATOM 2642 C C . ALA A 1 359 ? -4.549 2.592 -2.526 1.00 79.50 359 ALA A C 1
ATOM 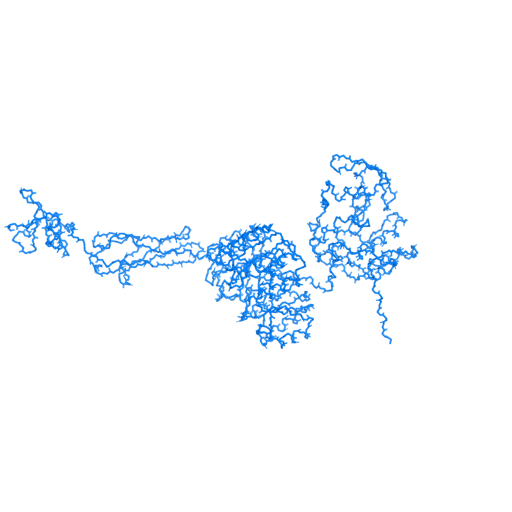2644 O O . ALA A 1 359 ? -4.648 2.539 -1.301 1.00 79.50 359 ALA A O 1
ATOM 2645 N N . LEU A 1 360 ? -4.302 1.505 -3.263 1.00 82.94 360 LEU A N 1
ATOM 2646 C CA . LEU A 1 360 ? -4.090 0.183 -2.681 1.00 82.94 360 LEU A CA 1
ATOM 2647 C C . LEU A 1 360 ? -2.846 0.165 -1.783 1.00 82.94 360 LEU A C 1
ATOM 2649 O O . LEU A 1 360 ? -2.920 -0.304 -0.651 1.00 82.94 360 LEU A O 1
ATOM 2653 N N . ALA A 1 361 ? -1.725 0.712 -2.261 1.00 79.19 361 ALA A N 1
ATOM 2654 C CA . ALA A 1 361 ? -0.507 0.815 -1.460 1.00 79.19 361 ALA A CA 1
ATOM 2655 C C . ALA A 1 361 ? -0.697 1.718 -0.230 1.00 79.19 361 ALA A C 1
ATOM 2657 O O . ALA A 1 361 ? -0.217 1.402 0.855 1.00 79.19 361 ALA A O 1
ATOM 2658 N N . ALA A 1 362 ? -1.461 2.804 -0.377 1.00 84.94 362 ALA A N 1
ATOM 2659 C CA . ALA A 1 362 ? -1.821 3.681 0.731 1.00 84.94 362 ALA A CA 1
ATOM 2660 C C . ALA A 1 362 ? -2.677 2.986 1.795 1.00 84.94 362 ALA A C 1
ATOM 2662 O O . ALA A 1 362 ? -2.586 3.348 2.958 1.00 84.94 362 ALA A O 1
ATOM 2663 N N . THR A 1 363 ? -3.481 1.986 1.429 1.00 83.94 363 THR A N 1
ATOM 2664 C CA . THR A 1 363 ? -4.443 1.355 2.345 1.00 83.94 363 THR A CA 1
ATOM 2665 C C . THR A 1 363 ? -3.762 0.667 3.530 1.00 83.94 363 THR A C 1
ATOM 2667 O O . THR A 1 363 ? -4.243 0.802 4.650 1.00 83.94 363 THR A O 1
ATOM 2670 N N . GLY A 1 364 ? -2.635 -0.025 3.314 1.00 84.44 364 GLY A N 1
ATOM 2671 C CA . GLY A 1 364 ? -1.889 -0.655 4.412 1.00 84.44 364 GLY A CA 1
ATOM 2672 C C . GLY A 1 364 ? -1.364 0.382 5.409 1.00 84.44 364 GLY A C 1
ATOM 2673 O O . GLY A 1 364 ? -1.575 0.251 6.611 1.00 84.44 364 GLY A O 1
ATOM 2674 N N . ALA A 1 365 ? -0.765 1.465 4.902 1.00 89.88 365 ALA A N 1
ATOM 2675 C CA . ALA A 1 365 ? -0.292 2.580 5.723 1.00 89.88 365 ALA A CA 1
ATOM 2676 C C . ALA A 1 365 ? -1.438 3.332 6.423 1.00 89.88 365 ALA A C 1
ATOM 2678 O O . ALA A 1 365 ? -1.321 3.672 7.596 1.00 89.88 365 ALA A O 1
ATOM 2679 N N . ALA A 1 366 ? -2.548 3.567 5.723 1.00 91.75 366 ALA A N 1
ATOM 2680 C CA . ALA A 1 366 ? -3.715 4.259 6.252 1.00 91.75 366 ALA A CA 1
ATOM 2681 C C . ALA A 1 366 ? -4.385 3.446 7.366 1.00 91.75 366 ALA A C 1
ATOM 2683 O O . ALA A 1 366 ? -4.583 3.960 8.463 1.00 91.75 366 ALA A O 1
ATOM 2684 N N . GLY A 1 367 ? -4.635 2.153 7.131 1.00 86.94 367 GLY A N 1
ATOM 2685 C CA . GLY A 1 367 ? -5.198 1.251 8.134 1.00 86.94 367 GLY A CA 1
ATOM 2686 C C . GLY A 1 367 ? -4.308 1.120 9.372 1.00 86.94 367 GLY A C 1
ATOM 2687 O O . GLY A 1 367 ? -4.813 1.227 10.484 1.00 86.94 367 GLY A O 1
ATOM 2688 N N . ALA A 1 368 ? -2.985 1.019 9.193 1.00 85.06 368 ALA A N 1
ATOM 2689 C CA . ALA A 1 368 ? -2.022 0.975 10.300 1.00 85.06 368 ALA A CA 1
ATOM 2690 C C . ALA A 1 368 ? -1.982 2.265 11.144 1.00 85.06 368 ALA A C 1
ATOM 2692 O O . ALA A 1 368 ? -1.391 2.282 12.221 1.00 85.06 368 ALA A O 1
ATOM 2693 N N . ARG A 1 369 ? -2.577 3.357 10.651 1.00 86.50 369 ARG A N 1
ATOM 2694 C CA . ARG A 1 369 ? -2.698 4.646 11.345 1.00 86.50 369 ARG A CA 1
ATOM 2695 C C . ARG A 1 369 ? -4.140 5.002 11.682 1.00 86.50 369 ARG A C 1
ATOM 2697 O O . ARG A 1 369 ? -4.398 6.155 12.017 1.00 86.50 369 ARG A O 1
ATOM 2704 N N . SER A 1 370 ? -5.073 4.054 11.562 1.00 86.12 370 SER A N 1
ATOM 2705 C CA . SER A 1 370 ? -6.502 4.307 11.791 1.00 86.12 370 SER A CA 1
ATOM 2706 C C . SER A 1 370 ? -7.027 5.492 10.961 1.00 86.12 370 SER A C 1
ATOM 2708 O O . SER A 1 370 ? -7.907 6.238 11.384 1.00 86.12 370 SER A O 1
ATOM 2710 N N . ALA A 1 371 ? -6.448 5.687 9.775 1.00 91.94 371 ALA A N 1
ATOM 2711 C CA . ALA A 1 371 ? -6.689 6.820 8.897 1.00 91.94 371 ALA A CA 1
ATOM 2712 C C . ALA A 1 371 ? -7.528 6.398 7.680 1.00 91.94 371 ALA A C 1
ATOM 2714 O O . ALA A 1 371 ? -7.314 5.315 7.122 1.00 91.94 371 ALA A O 1
ATOM 2715 N N . PRO A 1 372 ? -8.463 7.241 7.214 1.00 93.75 372 PRO A N 1
ATOM 2716 C CA . PRO A 1 372 ? -9.251 6.938 6.033 1.00 93.75 372 PRO A CA 1
ATOM 2717 C C . PRO A 1 372 ? -8.450 7.141 4.741 1.00 93.75 372 PRO A C 1
ATOM 2719 O O . PRO A 1 372 ? -7.597 8.027 4.635 1.00 93.75 372 PRO A O 1
ATOM 2722 N N . VAL A 1 373 ? -8.801 6.359 3.714 1.00 94.06 373 VAL A N 1
ATOM 2723 C CA . VAL A 1 373 ? -8.422 6.623 2.318 1.00 94.06 373 VAL A CA 1
ATOM 2724 C C . VAL A 1 373 ? -9.588 7.318 1.618 1.00 94.06 373 VAL A C 1
ATOM 2726 O O . VAL A 1 373 ? -10.621 6.699 1.344 1.00 94.06 373 VAL A O 1
ATOM 2729 N N . LEU A 1 374 ? -9.412 8.596 1.294 1.00 94.00 374 LEU A N 1
ATOM 2730 C CA . LEU A 1 374 ? -10.380 9.418 0.579 1.00 94.00 374 LEU A CA 1
ATOM 2731 C C . LEU A 1 374 ? -10.050 9.453 -0.919 1.00 94.00 374 LEU A C 1
ATOM 2733 O O . LEU A 1 374 ? -9.002 9.950 -1.345 1.00 94.00 374 LEU A O 1
ATOM 2737 N N . LEU A 1 375 ? -10.965 8.930 -1.738 1.00 92.94 375 LEU A N 1
ATOM 2738 C CA . LEU A 1 375 ? -10.830 8.950 -3.192 1.00 92.94 375 LEU A CA 1
ATOM 2739 C C . LEU A 1 375 ? -11.312 10.277 -3.767 1.00 92.94 375 LEU A C 1
ATOM 2741 O O . LEU A 1 375 ? -12.420 10.721 -3.473 1.00 92.94 375 LEU A O 1
ATOM 2745 N N . VAL A 1 376 ? -10.525 10.859 -4.673 1.00 94.00 376 VAL A N 1
ATOM 2746 C CA . VAL A 1 376 ? -10.845 12.150 -5.303 1.00 94.00 376 VAL A CA 1
ATOM 2747 C C . VAL A 1 376 ? -10.628 12.160 -6.810 1.00 94.00 376 VAL A C 1
ATOM 2749 O O . VAL A 1 376 ? -9.935 11.308 -7.382 1.00 94.00 376 VAL A O 1
ATOM 2752 N N . LYS A 1 377 ? -11.221 13.154 -7.481 1.00 94.31 377 LYS A N 1
ATOM 2753 C CA . LYS A 1 377 ? -10.966 13.468 -8.894 1.00 94.31 377 LYS A CA 1
ATOM 2754 C C . LYS A 1 377 ? -9.581 14.102 -9.034 1.00 94.31 377 LYS A C 1
ATOM 2756 O O . LYS A 1 377 ? -9.453 15.305 -9.213 1.00 94.31 377 LYS A O 1
ATOM 2761 N N . GLY A 1 378 ? -8.536 13.287 -8.923 1.00 93.75 378 GLY A N 1
ATOM 2762 C CA . GLY A 1 378 ? -7.178 13.792 -8.729 1.00 93.75 378 GLY A CA 1
ATOM 2763 C C . GLY A 1 378 ? -6.629 14.666 -9.866 1.00 93.75 378 GLY A C 1
ATOM 2764 O O . GLY A 1 378 ? -5.801 15.524 -9.609 1.00 93.75 378 GLY A O 1
ATOM 2765 N N . THR A 1 379 ? -7.103 14.539 -11.107 1.00 94.56 379 THR A N 1
ATOM 2766 C CA . THR A 1 379 ? -6.662 15.411 -12.216 1.00 94.56 379 THR A CA 1
ATOM 2767 C C . THR A 1 379 ? -7.378 16.764 -12.266 1.00 94.56 379 THR A C 1
ATOM 2769 O O . THR A 1 379 ? -7.022 17.603 -13.093 1.00 94.56 379 THR A O 1
ATOM 2772 N N . ALA A 1 380 ? -8.372 16.999 -11.403 1.00 95.56 380 ALA A N 1
ATOM 2773 C CA . ALA A 1 380 ? -9.036 18.292 -11.290 1.00 95.56 380 ALA A CA 1
ATOM 2774 C C . ALA A 1 380 ? -8.078 19.365 -10.743 1.00 95.56 380 ALA A C 1
ATOM 2776 O O . ALA A 1 380 ? -7.089 19.060 -10.072 1.00 95.56 380 ALA A O 1
ATOM 2777 N N . GLY A 1 381 ? -8.382 20.637 -11.017 1.00 96.56 381 GLY A N 1
ATOM 2778 C CA . GLY A 1 381 ? -7.598 21.764 -10.502 1.00 96.56 381 GLY A CA 1
ATOM 2779 C C . GLY A 1 381 ? -7.680 21.915 -8.980 1.00 96.56 381 GLY A C 1
ATOM 2780 O O . GLY A 1 381 ? -6.719 22.363 -8.369 1.00 96.56 381 GLY A O 1
ATOM 2781 N N . THR A 1 382 ? -8.791 21.506 -8.372 1.00 97.69 382 THR A N 1
ATOM 2782 C CA . THR A 1 382 ? -9.067 21.591 -6.931 1.00 97.69 382 THR A CA 1
ATOM 2783 C C . THR A 1 382 ? -9.913 20.397 -6.487 1.00 97.69 382 THR A C 1
ATOM 2785 O O . THR A 1 382 ? -10.535 19.726 -7.316 1.00 97.69 382 THR A O 1
ATOM 2788 N N . LEU A 1 383 ? -9.953 20.139 -5.180 1.00 97.00 383 LEU A N 1
ATOM 2789 C CA . LEU A 1 383 ? -10.937 19.261 -4.556 1.00 97.00 383 LEU A CA 1
ATOM 2790 C C . LEU A 1 383 ? -12.347 19.837 -4.710 1.00 97.00 383 LEU A C 1
ATOM 2792 O O . LEU A 1 383 ? -12.530 21.057 -4.752 1.00 97.00 383 LEU A O 1
ATOM 2796 N N . ASP A 1 384 ? -13.332 18.943 -4.799 1.00 94.69 384 ASP A N 1
ATOM 2797 C CA . ASP A 1 384 ? -14.739 19.324 -4.721 1.00 94.69 384 ASP A CA 1
ATOM 2798 C C . ASP A 1 384 ? -15.157 19.617 -3.270 1.00 94.69 384 ASP A C 1
ATOM 2800 O O . ASP A 1 384 ? -14.450 19.285 -2.315 1.00 94.69 384 ASP A O 1
ATOM 2804 N N . ALA A 1 385 ? -16.293 20.304 -3.117 1.00 94.62 385 ALA A N 1
ATOM 2805 C CA . ALA A 1 385 ? -16.785 20.752 -1.817 1.00 94.62 385 ALA A CA 1
ATOM 2806 C C . ALA A 1 385 ? -17.026 19.579 -0.853 1.00 94.62 385 ALA A C 1
ATOM 2808 O O . ALA A 1 385 ? -16.688 19.685 0.321 1.00 94.62 385 ALA A O 1
ATOM 2809 N N . ASP A 1 386 ? -17.520 18.447 -1.357 1.00 91.75 386 ASP A N 1
ATOM 2810 C CA . ASP A 1 386 ? -17.793 17.253 -0.550 1.00 91.75 386 ASP A CA 1
ATOM 2811 C C . ASP A 1 386 ? -16.502 16.626 0.001 1.00 91.75 386 ASP A C 1
ATOM 2813 O O . ASP A 1 386 ? -16.450 16.191 1.156 1.00 91.75 386 ASP A O 1
ATOM 2817 N N . ALA A 1 387 ? -15.423 16.608 -0.793 1.00 94.56 387 ALA A N 1
ATOM 2818 C CA . ALA A 1 387 ? -14.122 16.142 -0.322 1.00 94.56 387 ALA A CA 1
ATOM 2819 C C . ALA A 1 387 ? -13.542 17.071 0.756 1.00 94.56 387 ALA A C 1
ATOM 2821 O O . ALA A 1 387 ? -13.025 16.578 1.756 1.00 94.56 387 ALA A O 1
ATOM 2822 N N . LEU A 1 388 ? -13.664 18.394 0.597 1.00 96.56 388 LEU A N 1
ATOM 2823 C CA . LEU A 1 388 ? -13.242 19.355 1.626 1.00 96.56 388 LEU A CA 1
ATOM 2824 C C . LEU A 1 388 ? -14.070 19.222 2.910 1.00 96.56 388 LEU A C 1
ATOM 2826 O O . LEU A 1 388 ? -13.506 19.214 4.002 1.00 96.56 388 LEU A O 1
ATOM 2830 N N . ALA A 1 389 ? -15.388 19.058 2.783 1.00 93.88 389 ALA A N 1
ATOM 2831 C CA . ALA A 1 389 ? -16.273 18.825 3.919 1.00 93.88 389 ALA A CA 1
ATOM 2832 C C . ALA A 1 389 ? -15.897 17.536 4.662 1.00 93.88 389 ALA A C 1
ATOM 2834 O O . ALA A 1 389 ? -15.856 17.530 5.887 1.00 93.88 389 ALA A O 1
ATOM 2835 N N . SER A 1 390 ? -15.532 16.473 3.936 1.00 93.56 390 SER A N 1
ATOM 2836 C CA . SER A 1 390 ? -15.053 15.224 4.546 1.00 93.56 390 SER A CA 1
ATOM 2837 C C . SER A 1 390 ? -13.789 15.443 5.385 1.00 93.56 390 SER A C 1
ATOM 2839 O O . SER A 1 390 ? -13.712 14.945 6.503 1.00 93.56 390 SER A O 1
ATOM 2841 N N . LEU A 1 391 ? -12.818 16.222 4.887 1.00 96.19 391 LEU A N 1
ATOM 2842 C CA . LEU A 1 391 ? -11.609 16.562 5.651 1.00 96.19 391 LEU A CA 1
ATOM 2843 C C . LEU A 1 391 ? -11.936 17.381 6.906 1.00 96.19 391 LEU A C 1
ATOM 2845 O O . LEU A 1 391 ? -11.390 17.111 7.974 1.00 96.19 391 LEU A O 1
ATOM 2849 N N . SER A 1 392 ? -12.832 18.363 6.782 1.00 92.56 392 SER A N 1
ATOM 2850 C CA . SER A 1 392 ? -13.253 19.209 7.902 1.00 92.56 392 SER A CA 1
ATOM 2851 C C . SER A 1 392 ? -13.996 18.416 8.977 1.00 92.56 392 SER A C 1
ATOM 2853 O O . SER A 1 392 ? -13.690 18.565 10.155 1.00 92.56 392 SER A O 1
ATOM 2855 N N . ASN A 1 393 ? -14.944 17.561 8.586 1.00 88.06 393 ASN A N 1
ATOM 2856 C CA . ASN A 1 393 ? -15.751 16.766 9.517 1.00 88.06 393 ASN A CA 1
ATOM 2857 C C . ASN A 1 393 ? -14.907 15.757 10.301 1.00 88.06 393 ASN A C 1
ATOM 2859 O O . ASN A 1 393 ? -15.218 15.458 11.446 1.00 88.06 393 ASN A O 1
ATOM 2863 N N . LEU A 1 394 ? -13.821 15.262 9.702 1.00 86.69 394 LEU A N 1
ATOM 2864 C CA . LEU A 1 394 ? -12.865 14.390 10.380 1.00 86.69 394 LEU A CA 1
ATOM 2865 C C . LEU A 1 394 ? -11.950 15.134 11.364 1.00 86.69 394 LEU A C 1
ATOM 2867 O O . LEU A 1 394 ? -11.248 14.479 12.132 1.00 86.69 394 LEU A O 1
ATOM 2871 N N . GLY A 1 395 ? -11.901 16.470 11.325 1.00 90.31 395 GLY A N 1
ATOM 2872 C CA . GLY A 1 395 ? -10.891 17.241 12.053 1.00 90.31 395 GLY A CA 1
ATOM 2873 C C . GLY A 1 395 ? -9.474 17.006 11.519 1.00 90.31 395 GLY A C 1
ATOM 2874 O O . GLY A 1 395 ? -8.506 17.037 12.280 1.00 90.31 395 GLY A O 1
ATOM 2875 N N . ALA A 1 396 ? -9.338 16.723 10.219 1.00 94.69 396 ALA A N 1
ATOM 2876 C CA . ALA A 1 396 ? -8.046 16.420 9.618 1.00 94.69 396 ALA A CA 1
ATOM 2877 C C . ALA A 1 396 ? -7.117 17.641 9.652 1.00 94.69 396 ALA A C 1
ATOM 2879 O O . ALA A 1 396 ? -7.512 18.748 9.296 1.00 94.69 396 ALA A O 1
ATOM 2880 N N . THR A 1 397 ? -5.854 17.425 10.007 1.00 94.94 397 THR A N 1
ATOM 2881 C CA . THR A 1 397 ? -4.794 18.448 9.955 1.00 94.94 397 THR A CA 1
ATOM 2882 C C . THR A 1 397 ? -3.677 18.050 8.998 1.00 94.94 397 THR A C 1
ATOM 2884 O O . THR A 1 397 ? -3.040 18.909 8.389 1.00 94.94 397 THR A O 1
ATOM 2887 N N . ASN A 1 398 ? -3.480 16.746 8.795 1.00 96.44 398 ASN A N 1
ATOM 2888 C CA . ASN A 1 398 ? -2.477 16.183 7.904 1.00 96.44 398 ASN A CA 1
ATOM 2889 C C . ASN A 1 398 ? -3.147 15.503 6.705 1.00 96.44 398 ASN A C 1
ATOM 2891 O O . ASN A 1 398 ? -4.056 14.684 6.860 1.00 96.44 398 ASN A O 1
ATOM 2895 N N . VAL A 1 399 ? -2.664 15.794 5.496 1.00 98.31 399 VAL A N 1
ATOM 2896 C CA . VAL A 1 399 ? -3.125 15.133 4.269 1.00 98.31 399 VAL A CA 1
ATOM 2897 C C . VAL A 1 399 ? -1.952 14.463 3.570 1.00 98.31 399 VAL A C 1
ATOM 2899 O O . VAL A 1 399 ? -0.976 15.104 3.180 1.00 98.31 399 VAL A O 1
ATOM 2902 N N . VAL A 1 400 ? -2.067 13.153 3.374 1.00 97.81 400 VAL A N 1
ATOM 2903 C CA . VAL A 1 400 ? -1.067 12.337 2.689 1.00 97.81 400 VAL A CA 1
ATOM 2904 C C . VAL A 1 400 ? -1.544 12.055 1.274 1.00 97.81 400 VAL A C 1
ATOM 2906 O O . VAL A 1 400 ? -2.438 11.245 1.059 1.00 97.81 400 VAL A O 1
ATOM 2909 N N . ILE A 1 401 ? -0.945 12.700 0.280 1.00 97.31 401 ILE A N 1
ATOM 2910 C CA . ILE A 1 401 ? -1.247 12.443 -1.126 1.00 97.31 401 ILE A CA 1
ATOM 2911 C C . ILE A 1 401 ? -0.493 11.196 -1.599 1.00 97.31 401 ILE A C 1
ATOM 2913 O O . ILE A 1 401 ? 0.733 11.210 -1.728 1.00 97.31 401 ILE A O 1
ATOM 2917 N N . ALA A 1 402 ? -1.243 10.145 -1.925 1.00 94.69 402 ALA A N 1
ATOM 2918 C CA . ALA A 1 402 ? -0.760 8.941 -2.587 1.00 94.69 402 ALA A CA 1
ATOM 2919 C C . ALA A 1 402 ? -0.864 9.103 -4.111 1.00 94.69 402 ALA A C 1
ATOM 2921 O O . ALA A 1 402 ? -1.937 8.973 -4.708 1.00 94.69 402 ALA A O 1
ATOM 2922 N N . GLY A 1 403 ? 0.269 9.412 -4.736 1.00 93.75 403 GLY A N 1
ATOM 2923 C CA . GLY A 1 403 ? 0.411 9.553 -6.179 1.00 93.75 403 GLY A CA 1
ATOM 2924 C C . GLY A 1 403 ? 1.178 10.805 -6.609 1.00 93.75 403 GLY A C 1
ATOM 2925 O O . GLY A 1 403 ? 1.226 11.840 -5.932 1.00 93.75 403 GLY A O 1
ATOM 2926 N N . GLY A 1 404 ? 1.783 10.712 -7.793 1.00 94.12 404 GLY A N 1
ATOM 2927 C CA . GLY A 1 404 ? 2.467 11.831 -8.441 1.00 94.12 404 GLY A CA 1
ATOM 2928 C C . GLY A 1 404 ? 1.510 12.916 -8.948 1.00 94.12 404 GLY A C 1
ATOM 2929 O O . GLY A 1 404 ? 0.285 12.773 -8.939 1.00 94.12 404 GLY A O 1
ATOM 2930 N N . THR A 1 405 ? 2.080 14.008 -9.454 1.00 94.50 405 THR A N 1
ATOM 2931 C CA . THR A 1 405 ? 1.330 15.183 -9.935 1.00 94.50 405 THR A CA 1
ATOM 2932 C C . THR A 1 405 ? 0.435 14.892 -11.144 1.00 94.50 405 THR A C 1
ATOM 2934 O O . THR A 1 405 ? -0.554 15.586 -11.363 1.00 94.50 405 THR A O 1
ATOM 2937 N N . GLY A 1 406 ? 0.750 13.843 -11.911 1.00 91.44 406 GLY A N 1
ATOM 2938 C CA . GLY A 1 406 ? -0.061 13.386 -13.043 1.00 91.44 406 GLY A CA 1
ATOM 2939 C C . GLY A 1 406 ? -1.353 12.658 -12.653 1.00 91.44 406 GLY A C 1
ATOM 2940 O O . GLY A 1 406 ? -2.223 12.493 -13.503 1.00 91.44 406 GLY A O 1
ATOM 2941 N N . VAL A 1 407 ? -1.494 12.225 -11.394 1.00 92.25 407 VAL A N 1
ATOM 2942 C CA . VAL A 1 407 ? -2.686 11.504 -10.904 1.00 92.25 407 VAL A CA 1
ATOM 2943 C C . VAL A 1 407 ? -3.431 12.252 -9.803 1.00 92.25 407 VAL A C 1
ATOM 2945 O O . VAL A 1 407 ? -4.653 12.135 -9.736 1.00 92.25 407 VAL A O 1
ATOM 2948 N N . VAL A 1 408 ? -2.725 13.050 -8.996 1.00 95.31 408 VAL A N 1
ATOM 2949 C CA . VAL A 1 408 ? -3.298 14.045 -8.079 1.00 95.31 408 VAL A CA 1
ATOM 2950 C C . VAL A 1 408 ? -2.594 15.372 -8.337 1.00 95.31 408 VAL A C 1
ATOM 2952 O O . VAL A 1 408 ? -1.399 15.486 -8.079 1.00 95.31 408 VAL A O 1
ATOM 2955 N N . SER A 1 409 ? -3.306 16.362 -8.862 1.00 97.06 409 SER A N 1
ATOM 2956 C CA . SER A 1 409 ? -2.735 17.582 -9.427 1.00 97.06 409 SER A CA 1
ATOM 2957 C C . SER A 1 409 ? -1.982 18.426 -8.394 1.00 97.06 409 SER A C 1
ATOM 2959 O O . SER A 1 409 ? -2.190 18.319 -7.181 1.00 97.06 409 SER A O 1
ATOM 2961 N N . ASN A 1 410 ? -1.110 19.312 -8.881 1.00 97.88 410 ASN A N 1
ATOM 2962 C CA . ASN A 1 410 ? -0.497 20.336 -8.033 1.00 97.88 410 ASN A CA 1
ATOM 2963 C C . ASN A 1 410 ? -1.531 21.327 -7.496 1.00 97.88 410 ASN A C 1
ATOM 2965 O O . ASN A 1 410 ? -1.379 21.790 -6.375 1.00 97.88 410 ASN A O 1
ATOM 2969 N N . GLY A 1 411 ? -2.592 21.613 -8.258 1.00 98.31 411 GLY A N 1
ATOM 2970 C CA . GLY A 1 411 ? -3.644 22.532 -7.825 1.00 98.31 411 GLY A CA 1
ATOM 2971 C C . GLY A 1 411 ? -4.370 22.045 -6.568 1.00 98.31 411 GLY A C 1
ATOM 2972 O O . GLY A 1 411 ? -4.571 22.831 -5.647 1.00 98.31 411 GLY A O 1
ATOM 2973 N N . ILE A 1 412 ? -4.642 20.736 -6.464 1.00 98.44 412 ILE A N 1
ATOM 2974 C CA . ILE A 1 412 ? -5.195 20.119 -5.246 1.00 98.44 412 ILE A CA 1
ATOM 2975 C C . ILE A 1 412 ? -4.255 20.310 -4.050 1.00 98.44 412 ILE A C 1
ATOM 2977 O O . ILE A 1 412 ? -4.693 20.723 -2.980 1.00 98.44 412 ILE A O 1
ATOM 2981 N N . GLN A 1 413 ? -2.956 20.050 -4.221 1.00 98.44 413 GLN A N 1
ATOM 2982 C CA . GLN A 1 413 ? -1.985 20.241 -3.138 1.00 98.44 413 GLN A CA 1
ATOM 2983 C C . GLN A 1 413 ? -1.869 21.712 -2.724 1.00 98.44 413 GLN A C 1
ATOM 2985 O O . GLN A 1 413 ? -1.858 22.010 -1.534 1.00 98.44 413 GLN A O 1
ATOM 2990 N N . SER A 1 414 ? -1.813 22.634 -3.688 1.00 98.50 414 SER A N 1
ATOM 2991 C CA . SER A 1 414 ? -1.780 24.072 -3.414 1.00 98.50 414 SER A CA 1
ATOM 2992 C C . SER A 1 414 ? -3.033 24.540 -2.676 1.00 98.50 414 SER A C 1
ATOM 2994 O O . SER A 1 414 ? -2.917 25.316 -1.734 1.00 98.50 414 SER A O 1
ATOM 2996 N N . GLN A 1 415 ? -4.215 24.045 -3.054 1.00 98.56 415 GLN A N 1
ATOM 2997 C CA . GLN A 1 415 ? -5.460 24.350 -2.351 1.00 98.56 415 GLN A CA 1
ATOM 2998 C C . GLN A 1 415 ? -5.405 23.899 -0.888 1.00 98.56 415 GLN A C 1
ATOM 3000 O O . GLN A 1 415 ? -5.731 24.684 -0.005 1.00 98.56 415 GLN A O 1
ATOM 3005 N N . LEU A 1 416 ? -4.971 22.663 -0.628 1.00 98.56 416 LEU A N 1
ATOM 3006 C CA . LEU A 1 416 ? -4.863 22.128 0.731 1.00 98.56 416 LEU A CA 1
ATOM 3007 C C . LEU A 1 416 ? -3.854 22.915 1.584 1.00 98.56 416 LEU A C 1
ATOM 3009 O O . LEU A 1 416 ? -4.180 23.306 2.700 1.00 98.56 416 LEU A O 1
ATOM 3013 N N . ASN A 1 417 ? -2.675 23.230 1.042 1.00 98.31 417 ASN A N 1
ATOM 3014 C CA . ASN A 1 417 ? -1.690 24.064 1.739 1.00 98.31 417 ASN A CA 1
ATOM 3015 C C . ASN A 1 417 ? -2.255 25.452 2.086 1.00 98.31 417 ASN A C 1
ATOM 3017 O O . ASN A 1 417 ? -2.069 25.935 3.199 1.00 98.31 417 ASN A O 1
ATOM 3021 N N . ASN A 1 418 ? -2.975 26.087 1.154 1.00 98.19 418 ASN A N 1
ATOM 3022 C CA . ASN A 1 418 ? -3.580 27.406 1.373 1.00 98.19 418 ASN A CA 1
ATOM 3023 C C . ASN A 1 418 ? -4.701 27.383 2.423 1.00 98.19 418 ASN A C 1
ATOM 3025 O O . ASN A 1 418 ? -4.980 28.409 3.036 1.00 98.19 418 ASN A O 1
ATOM 3029 N N . LEU A 1 419 ? -5.340 26.228 2.622 1.00 97.75 419 LEU A N 1
ATOM 3030 C CA . LEU A 1 419 ? -6.330 25.999 3.674 1.00 97.75 419 LEU A CA 1
ATOM 3031 C C . LEU A 1 419 ? -5.692 25.622 5.025 1.00 97.75 419 LEU A C 1
ATOM 3033 O O . LEU A 1 419 ? -6.417 25.397 5.987 1.00 97.75 419 LEU A O 1
ATOM 3037 N N . GLY A 1 420 ? -4.357 25.566 5.114 1.00 97.56 420 GLY A N 1
ATOM 3038 C CA . GLY A 1 420 ? -3.626 25.314 6.359 1.00 97.56 420 GLY A CA 1
ATOM 3039 C C . GLY A 1 420 ? -3.364 23.840 6.683 1.00 97.56 420 GLY A C 1
ATOM 3040 O O . GLY A 1 420 ? -2.850 23.550 7.760 1.00 97.56 420 GLY A O 1
ATOM 3041 N N . TYR A 1 421 ? -3.672 22.905 5.777 1.00 98.12 421 TYR A N 1
ATOM 3042 C CA . TYR A 1 421 ? -3.339 21.491 5.977 1.00 98.12 421 TYR A CA 1
ATOM 3043 C C . TYR A 1 421 ? -1.829 21.248 5.832 1.00 98.12 421 TYR A C 1
ATOM 3045 O O . TYR A 1 421 ? -1.178 21.805 4.945 1.00 98.12 421 TYR A O 1
ATOM 3053 N N . ASN A 1 422 ? -1.280 20.337 6.637 1.00 97.56 422 ASN A N 1
ATOM 3054 C CA . ASN A 1 422 ? 0.069 19.813 6.446 1.00 97.56 422 ASN A CA 1
ATOM 3055 C C . ASN A 1 422 ? 0.052 18.713 5.375 1.00 97.56 422 ASN A C 1
ATOM 3057 O O . ASN A 1 422 ? -0.426 17.601 5.617 1.00 97.56 422 ASN A O 1
ATOM 3061 N N . VAL A 1 423 ? 0.545 19.022 4.173 1.00 98.31 423 VAL A N 1
ATOM 3062 C CA . VAL A 1 423 ? 0.439 18.119 3.020 1.00 98.31 423 VAL A CA 1
ATOM 3063 C C . VAL A 1 423 ? 1.766 17.435 2.707 1.00 98.31 423 VAL A C 1
ATOM 3065 O O . VAL A 1 423 ? 2.733 18.075 2.296 1.00 98.31 423 VAL A O 1
ATOM 3068 N N . SER A 1 424 ? 1.777 16.105 2.793 1.00 97.62 424 SER A N 1
ATOM 3069 C CA . SER A 1 424 ? 2.881 15.257 2.328 1.00 97.62 424 SER A CA 1
ATOM 3070 C C . SER A 1 424 ? 2.485 14.529 1.051 1.00 97.62 424 SER A C 1
ATOM 3072 O O . SER A 1 424 ? 1.386 13.990 0.965 1.00 97.62 424 SER A O 1
ATOM 3074 N N . ARG A 1 425 ? 3.367 14.476 0.048 1.00 97.31 425 ARG A N 1
ATOM 3075 C CA . ARG A 1 425 ? 3.113 13.751 -1.206 1.00 97.31 425 ARG A CA 1
ATOM 3076 C C . ARG A 1 425 ? 4.112 12.624 -1.405 1.00 97.31 425 ARG A C 1
ATOM 3078 O O . ARG A 1 425 ? 5.316 12.861 -1.429 1.00 97.31 425 ARG A O 1
ATOM 3085 N N . PHE A 1 426 ? 3.592 11.440 -1.706 1.00 96.12 426 PHE A N 1
ATOM 3086 C CA . PHE A 1 426 ? 4.367 10.275 -2.111 1.00 96.12 426 PHE A CA 1
ATOM 3087 C C . PHE A 1 426 ? 3.942 9.859 -3.515 1.00 96.12 426 PHE A C 1
ATOM 3089 O O . PHE A 1 426 ? 2.855 9.327 -3.711 1.00 96.12 426 PHE A O 1
ATOM 3096 N N . GLY A 1 427 ? 4.783 10.129 -4.513 1.00 93.31 427 GLY A N 1
ATOM 3097 C CA . GLY A 1 427 ? 4.494 9.809 -5.907 1.00 93.31 427 GLY A CA 1
ATOM 3098 C C . GLY A 1 427 ? 5.764 9.488 -6.675 1.00 93.31 427 GLY A C 1
ATOM 3099 O O . GLY A 1 427 ? 6.630 10.349 -6.811 1.00 93.31 427 GLY A O 1
ATOM 3100 N N . GLY A 1 428 ? 5.868 8.255 -7.165 1.00 91.25 428 GLY A N 1
ATOM 3101 C CA . GLY A 1 428 ? 7.013 7.787 -7.940 1.00 91.25 428 GLY A CA 1
ATOM 3102 C C . GLY A 1 428 ? 6.768 7.786 -9.452 1.00 91.25 428 GLY A C 1
ATOM 3103 O O . GLY A 1 428 ? 5.687 8.130 -9.931 1.00 91.25 428 GLY A O 1
ATOM 3104 N N . ALA A 1 429 ? 7.785 7.379 -10.221 1.00 89.06 429 ALA A N 1
ATOM 3105 C CA . ALA A 1 429 ? 7.696 7.261 -11.683 1.00 89.06 429 ALA A CA 1
ATOM 3106 C C . ALA A 1 429 ? 6.718 6.159 -12.130 1.00 89.06 429 ALA A C 1
ATOM 3108 O O . ALA A 1 429 ? 6.171 6.201 -13.234 1.00 89.06 429 ALA A O 1
ATOM 3109 N N . SER A 1 430 ? 6.487 5.175 -11.264 1.00 89.31 430 SER A N 1
ATOM 3110 C CA . SER A 1 430 ? 5.503 4.118 -11.439 1.00 89.31 430 SER A CA 1
ATOM 3111 C C . SER A 1 430 ? 4.701 3.895 -10.155 1.00 89.31 430 SER A C 1
ATOM 3113 O O . SER A 1 430 ? 5.095 4.311 -9.068 1.00 89.31 430 SER A O 1
ATOM 3115 N N . ARG A 1 431 ? 3.599 3.146 -10.272 1.00 88.56 431 ARG A N 1
ATOM 3116 C CA . ARG A 1 431 ? 2.791 2.692 -9.126 1.00 88.56 431 ARG A CA 1
ATOM 3117 C C . ARG A 1 431 ? 3.592 1.920 -8.072 1.00 88.56 431 ARG A C 1
ATOM 3119 O O . ARG A 1 431 ? 3.262 1.937 -6.895 1.00 88.56 431 ARG A O 1
ATOM 3126 N N . TYR A 1 432 ? 4.638 1.226 -8.510 1.00 92.50 432 TYR A N 1
ATOM 3127 C CA . TYR A 1 432 ? 5.501 0.439 -7.640 1.00 92.50 432 TYR A CA 1
ATOM 3128 C C . TYR A 1 432 ? 6.433 1.349 -6.844 1.00 92.50 432 TYR A C 1
ATOM 3130 O O . TYR A 1 432 ? 6.625 1.143 -5.651 1.00 92.50 432 TYR A O 1
ATOM 3138 N N . ASP A 1 433 ? 6.942 2.400 -7.487 1.00 92.62 433 ASP A N 1
ATOM 3139 C CA . ASP A 1 433 ? 7.760 3.415 -6.827 1.00 92.62 433 ASP A CA 1
ATOM 3140 C C . ASP A 1 433 ? 6.922 4.227 -5.831 1.00 92.62 433 ASP A C 1
ATOM 3142 O O . ASP A 1 433 ? 7.368 4.453 -4.712 1.00 92.62 433 ASP A O 1
ATOM 3146 N N . THR A 1 434 ? 5.684 4.601 -6.186 1.00 93.44 434 THR A N 1
ATOM 3147 C CA . THR A 1 434 ? 4.743 5.226 -5.239 1.00 93.44 434 THR A CA 1
ATOM 3148 C C . THR A 1 434 ? 4.519 4.338 -4.015 1.00 93.44 434 THR A C 1
ATOM 3150 O O . THR A 1 434 ? 4.635 4.813 -2.888 1.00 93.44 434 THR A O 1
ATOM 3153 N N . ALA A 1 435 ? 4.252 3.045 -4.219 1.00 92.25 435 ALA A N 1
ATOM 3154 C CA . ALA A 1 435 ? 4.049 2.106 -3.121 1.00 92.25 435 ALA A CA 1
ATOM 3155 C C . ALA A 1 435 ? 5.285 1.954 -2.228 1.00 92.25 435 ALA A C 1
ATOM 3157 O O . ALA A 1 435 ? 5.162 1.950 -1.006 1.00 92.25 435 ALA A O 1
ATOM 3158 N N . ALA A 1 436 ? 6.478 1.874 -2.824 1.00 94.19 436 ALA A N 1
ATOM 3159 C CA . ALA A 1 436 ? 7.730 1.820 -2.079 1.00 94.19 436 ALA A CA 1
ATOM 3160 C C . ALA A 1 436 ? 7.960 3.092 -1.247 1.00 94.19 436 ALA A C 1
ATOM 3162 O O . ALA A 1 436 ? 8.350 2.989 -0.090 1.00 94.19 436 ALA A O 1
ATOM 3163 N N . LEU A 1 437 ? 7.675 4.277 -1.804 1.00 95.00 437 LEU A N 1
ATOM 3164 C CA . LEU A 1 437 ? 7.801 5.553 -1.091 1.00 95.00 437 LEU A CA 1
ATOM 3165 C C . LEU A 1 437 ? 6.843 5.647 0.101 1.00 95.00 437 LEU A C 1
ATOM 3167 O O . LEU A 1 437 ? 7.267 6.052 1.179 1.00 95.00 437 LEU A O 1
ATOM 3171 N N . ILE A 1 438 ? 5.579 5.250 -0.081 1.00 94.38 438 ILE A N 1
ATOM 3172 C CA . ILE A 1 438 ? 4.594 5.208 1.008 1.00 94.38 438 ILE A CA 1
ATOM 3173 C C . ILE A 1 438 ? 5.063 4.222 2.081 1.00 94.38 438 ILE A C 1
ATOM 3175 O O . ILE A 1 438 ? 5.199 4.600 3.241 1.00 94.38 438 ILE A O 1
ATOM 3179 N N . ASN A 1 439 ? 5.377 2.979 1.710 1.00 94.38 439 ASN A N 1
ATOM 3180 C CA . ASN A 1 439 ? 5.762 1.973 2.697 1.00 94.38 439 ASN A CA 1
ATOM 3181 C C . ASN A 1 439 ? 7.026 2.376 3.463 1.00 94.38 439 ASN A C 1
ATOM 3183 O O . ASN A 1 439 ? 7.031 2.300 4.685 1.00 94.38 439 ASN A O 1
ATOM 3187 N N . SER A 1 440 ? 8.053 2.900 2.790 1.00 93.12 440 SER A N 1
ATOM 3188 C CA . SER A 1 440 ? 9.264 3.379 3.465 1.00 93.12 440 SER A CA 1
ATOM 3189 C C . SER A 1 440 ? 9.015 4.568 4.404 1.00 93.12 440 SER A C 1
ATOM 3191 O O . SER A 1 440 ? 9.748 4.724 5.377 1.00 93.12 440 SER A O 1
ATOM 3193 N N . ALA A 1 441 ? 8.010 5.408 4.135 1.00 92.81 441 ALA A N 1
ATOM 3194 C CA . ALA A 1 441 ? 7.681 6.550 4.988 1.00 92.81 441 ALA A CA 1
ATOM 3195 C C . ALA A 1 441 ? 6.913 6.148 6.258 1.00 92.81 441 ALA A C 1
ATOM 3197 O O . ALA A 1 441 ? 7.108 6.755 7.310 1.00 92.81 441 ALA A O 1
ATOM 3198 N N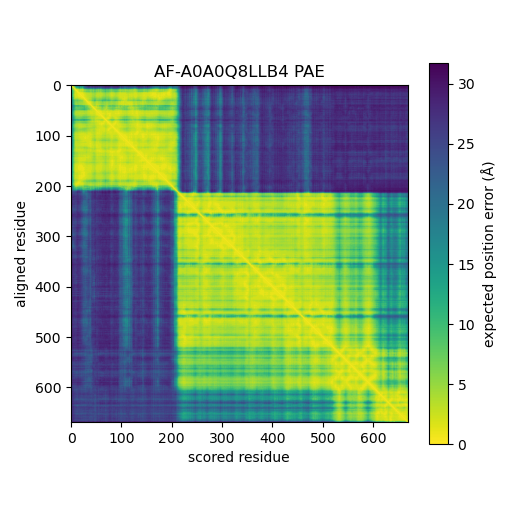 . PHE A 1 442 ? 6.044 5.137 6.169 1.00 91.81 442 PHE A N 1
ATOM 3199 C CA . PHE A 1 442 ? 5.175 4.731 7.281 1.00 91.81 442 PHE A CA 1
ATOM 3200 C C . PHE A 1 442 ? 5.674 3.502 8.047 1.00 91.81 442 PHE A C 1
ATOM 3202 O O . PHE A 1 442 ? 5.276 3.325 9.201 1.00 91.81 442 PHE A O 1
ATOM 3209 N N . PHE A 1 443 ? 6.561 2.710 7.438 1.00 92.56 443 PHE A N 1
ATOM 3210 C CA . PHE A 1 443 ? 7.131 1.479 7.983 1.00 92.56 443 PHE A CA 1
ATOM 3211 C C . PHE A 1 443 ? 8.668 1.499 7.861 1.00 92.56 443 PHE A C 1
ATOM 3213 O O . PHE A 1 443 ? 9.232 0.907 6.935 1.00 92.56 443 PHE A O 1
ATOM 3220 N N . PRO A 1 444 ? 9.378 2.195 8.770 1.00 89.00 444 PRO A N 1
ATOM 3221 C CA . PRO A 1 444 ? 10.840 2.202 8.784 1.00 89.00 444 PRO A CA 1
ATOM 3222 C C . PRO A 1 444 ? 11.420 0.808 9.087 1.00 89.00 444 PRO A C 1
ATOM 3224 O O . PRO A 1 444 ? 10.706 -0.113 9.491 1.00 89.00 444 PRO A O 1
ATOM 3227 N N . SER A 1 445 ? 12.731 0.639 8.896 1.00 89.44 445 SER A N 1
ATOM 3228 C CA . SER A 1 445 ? 13.413 -0.644 9.129 1.00 89.44 445 SER A CA 1
ATOM 3229 C C . SER A 1 445 ? 13.121 -1.203 10.525 1.00 89.44 445 SER A C 1
ATOM 3231 O O . SER A 1 445 ? 13.215 -0.478 11.515 1.00 89.44 445 SER A O 1
ATOM 3233 N N . GLY A 1 446 ? 12.734 -2.479 10.601 1.00 84.12 446 GLY A N 1
ATOM 3234 C CA . GLY A 1 446 ? 12.412 -3.150 11.863 1.00 84.12 446 GLY A CA 1
ATOM 3235 C C . GLY A 1 446 ? 11.065 -2.773 12.494 1.00 84.12 446 GLY A C 1
ATOM 3236 O O . GLY A 1 446 ? 10.724 -3.332 13.531 1.00 84.12 446 GLY A O 1
ATOM 3237 N N . SER A 1 447 ? 10.276 -1.875 11.888 1.00 85.44 447 SER A N 1
ATOM 3238 C CA . SER A 1 447 ? 8.967 -1.463 12.434 1.00 85.44 447 SER A CA 1
ATOM 3239 C C . SER A 1 447 ? 7.866 -2.516 12.303 1.00 85.44 447 SER A C 1
ATOM 3241 O O . SER A 1 447 ? 6.856 -2.428 12.994 1.00 85.44 447 SER A O 1
ATOM 3243 N N . SER A 1 448 ? 8.040 -3.507 11.425 1.00 90.31 448 SER A N 1
ATOM 3244 C CA . SER A 1 448 ? 7.076 -4.589 11.247 1.00 90.31 448 SER A CA 1
ATOM 3245 C C . SER A 1 448 ? 7.775 -5.912 10.959 1.00 90.31 448 SER A C 1
ATOM 3247 O O . SER A 1 448 ? 8.678 -5.994 10.126 1.00 90.31 448 SER A O 1
ATOM 3249 N N . SER A 1 449 ? 7.334 -6.969 11.641 1.00 92.25 449 SER A N 1
ATOM 3250 C CA . SER A 1 449 ? 7.805 -8.341 11.425 1.00 92.25 449 SER A CA 1
ATOM 3251 C C . SER A 1 449 ? 7.097 -9.034 10.260 1.00 92.25 449 SER A C 1
ATOM 3253 O O . SER A 1 449 ? 7.537 -10.101 9.831 1.00 92.25 449 SER A O 1
ATOM 3255 N N . THR A 1 450 ? 6.012 -8.443 9.749 1.00 94.31 450 THR A N 1
ATOM 3256 C CA . THR A 1 450 ? 5.165 -9.008 8.697 1.00 94.31 450 THR A CA 1
ATOM 3257 C C . THR A 1 450 ? 4.982 -8.007 7.567 1.00 94.31 450 THR A C 1
ATOM 3259 O O . THR A 1 450 ? 4.771 -6.827 7.808 1.00 94.31 450 THR A O 1
ATOM 3262 N N . MET A 1 451 ? 5.022 -8.473 6.322 1.00 95.44 451 MET A N 1
ATOM 3263 C CA . MET A 1 451 ? 4.726 -7.659 5.143 1.00 95.44 451 MET A CA 1
ATOM 3264 C C . MET A 1 451 ? 3.840 -8.414 4.163 1.00 95.44 451 MET A C 1
ATOM 3266 O O . MET A 1 451 ? 3.927 -9.636 4.051 1.00 95.44 451 MET A O 1
ATOM 3270 N N . PHE A 1 452 ? 3.029 -7.68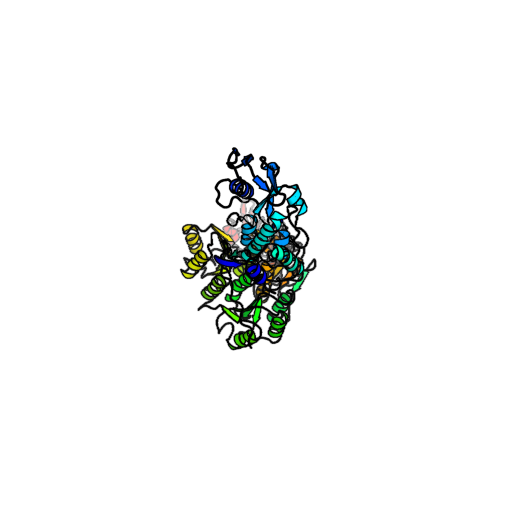1 3.410 1.00 95.75 452 PHE A N 1
ATOM 3271 C CA . PHE A 1 452 ? 2.190 -8.226 2.349 1.00 95.75 452 PHE A CA 1
ATOM 3272 C C . PHE A 1 452 ? 2.768 -7.877 0.982 1.00 95.75 452 PHE A C 1
ATOM 3274 O O . PHE A 1 452 ? 3.289 -6.782 0.776 1.00 95.75 452 PHE A O 1
ATOM 3281 N N . LEU A 1 453 ? 2.642 -8.795 0.028 1.00 95.12 453 LEU A N 1
ATOM 3282 C CA . LEU A 1 453 ? 3.051 -8.611 -1.358 1.00 95.12 453 LEU A CA 1
ATOM 3283 C C . LEU A 1 453 ? 1.929 -9.059 -2.289 1.00 95.12 453 LEU A C 1
ATOM 3285 O O . LEU A 1 453 ? 1.525 -10.221 -2.282 1.00 95.12 453 LEU A O 1
ATOM 3289 N N . ALA A 1 454 ? 1.455 -8.144 -3.125 1.00 93.19 454 ALA A N 1
ATOM 3290 C CA . ALA A 1 454 ? 0.412 -8.405 -4.109 1.00 93.19 454 ALA A CA 1
ATOM 3291 C C . ALA A 1 454 ? 0.819 -7.914 -5.504 1.00 93.19 454 ALA A C 1
ATOM 3293 O O . ALA A 1 454 ? 1.731 -7.106 -5.659 1.00 93.19 454 ALA A O 1
ATOM 3294 N N . THR A 1 455 ? 0.136 -8.367 -6.554 1.00 90.38 455 THR A N 1
ATOM 3295 C CA . THR A 1 455 ? 0.359 -7.813 -7.899 1.00 90.38 455 THR A CA 1
ATOM 3296 C C . THR A 1 455 ? -0.163 -6.374 -8.014 1.00 90.38 455 THR A C 1
ATOM 3298 O O . THR A 1 455 ? -1.217 -6.041 -7.480 1.00 90.38 455 THR A O 1
ATOM 3301 N N . GLY A 1 456 ? 0.542 -5.509 -8.749 1.00 85.81 456 GLY A N 1
ATOM 3302 C CA . GLY A 1 456 ? 0.134 -4.119 -8.995 1.00 85.81 456 GLY A CA 1
ATOM 3303 C C . GLY A 1 456 ? -0.736 -3.900 -10.240 1.00 85.81 456 GLY A C 1
ATOM 3304 O O . GLY A 1 456 ? -1.057 -2.749 -10.557 1.00 85.81 456 GLY A O 1
ATOM 3305 N N . THR A 1 457 ? -1.090 -4.953 -10.991 1.00 80.62 457 THR A N 1
ATOM 3306 C CA . THR A 1 457 ? -1.793 -4.832 -12.289 1.00 80.62 457 THR A CA 1
ATOM 3307 C C . THR A 1 457 ? -3.241 -5.328 -12.288 1.00 80.62 457 THR A C 1
ATOM 3309 O O . THR A 1 457 ? -4.056 -4.749 -13.001 1.00 80.62 457 THR A O 1
ATOM 3312 N N . ASN A 1 458 ? -3.585 -6.343 -11.490 1.00 76.31 458 ASN A N 1
ATOM 3313 C CA . ASN A 1 458 ? -4.947 -6.875 -11.349 1.00 76.31 458 ASN A CA 1
ATOM 3314 C C . ASN A 1 458 ? -5.142 -7.417 -9.926 1.00 76.31 458 ASN A C 1
ATOM 3316 O O . ASN A 1 458 ? -4.730 -8.534 -9.632 1.00 76.31 458 ASN A O 1
ATOM 3320 N N . PHE A 1 459 ? -5.718 -6.607 -9.038 1.00 71.12 459 PHE A N 1
ATOM 3321 C CA . PHE A 1 459 ? -5.529 -6.741 -7.589 1.00 71.12 459 PHE A CA 1
ATOM 3322 C C . PHE A 1 459 ? -6.806 -6.94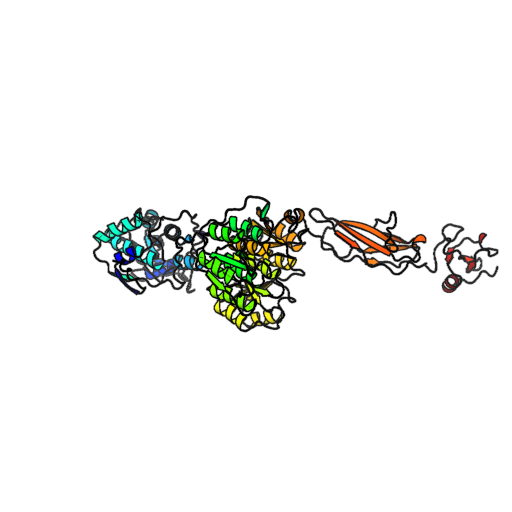4 -6.743 1.00 71.12 459 PHE A C 1
ATOM 3324 O O . PHE A 1 459 ? -6.857 -6.429 -5.626 1.00 71.12 459 PHE A O 1
ATOM 3331 N N . PRO A 1 460 ? -7.832 -7.703 -7.185 1.00 72.19 460 PRO A N 1
ATOM 3332 C CA . PRO A 1 460 ? -8.958 -8.019 -6.300 1.00 72.19 460 PRO A CA 1
ATOM 3333 C C . PRO A 1 460 ? -8.484 -8.777 -5.046 1.00 72.19 460 PRO A C 1
ATOM 3335 O O . PRO A 1 460 ? -8.942 -8.498 -3.943 1.00 72.19 460 PRO A O 1
ATOM 3338 N N . ASP A 1 461 ? -7.483 -9.645 -5.209 1.00 70.12 461 ASP A N 1
ATOM 3339 C CA . ASP A 1 461 ? -6.828 -10.410 -4.144 1.00 70.12 461 ASP A CA 1
ATOM 3340 C C . ASP A 1 461 ? -6.121 -9.505 -3.124 1.00 70.12 461 ASP A C 1
ATOM 3342 O O . ASP A 1 461 ? -6.025 -9.839 -1.946 1.00 70.12 461 ASP A O 1
ATOM 3346 N N . ALA A 1 462 ? -5.642 -8.337 -3.561 1.00 80.44 462 ALA A N 1
ATOM 3347 C CA . ALA A 1 462 ? -4.911 -7.416 -2.704 1.00 80.44 462 ALA A CA 1
ATOM 3348 C C . ALA A 1 462 ? -5.824 -6.610 -1.775 1.00 80.44 462 ALA A C 1
ATOM 3350 O O . ALA A 1 462 ? -5.342 -6.131 -0.760 1.00 80.44 462 ALA A O 1
ATOM 3351 N N . LEU A 1 463 ? -7.114 -6.449 -2.094 1.00 84.81 463 LEU A N 1
ATOM 3352 C CA . LEU A 1 463 ? -8.044 -5.657 -1.277 1.00 84.81 463 LEU A CA 1
ATOM 3353 C C . LEU A 1 463 ? -8.291 -6.309 0.086 1.00 84.81 463 LEU A C 1
ATOM 3355 O O . LEU A 1 463 ? -8.183 -5.646 1.115 1.00 84.81 463 LEU A O 1
ATOM 3359 N N . ALA A 1 464 ? -8.555 -7.619 0.088 1.00 90.06 464 ALA A N 1
ATOM 3360 C CA . ALA A 1 464 ? -8.682 -8.396 1.318 1.00 90.06 464 ALA A CA 1
ATOM 3361 C C . ALA A 1 464 ? -7.371 -8.358 2.121 1.00 90.06 464 ALA A C 1
ATOM 3363 O O . ALA A 1 464 ? -7.381 -8.114 3.327 1.00 90.06 464 ALA A O 1
ATOM 3364 N N . GLY A 1 465 ? -6.233 -8.515 1.432 1.00 91.75 465 GLY A N 1
ATOM 3365 C CA . GLY A 1 465 ? -4.908 -8.397 2.042 1.00 91.75 465 GLY A CA 1
ATOM 3366 C C . GLY A 1 465 ? -4.627 -7.015 2.628 1.00 91.75 465 GLY A C 1
ATOM 3367 O O . GLY A 1 465 ? -4.034 -6.932 3.692 1.00 91.75 465 GLY A O 1
ATOM 3368 N N . ALA A 1 466 ? -5.081 -5.938 1.985 1.00 91.06 466 ALA A N 1
ATOM 3369 C CA . ALA A 1 466 ? -4.864 -4.569 2.442 1.00 91.06 466 ALA A CA 1
ATOM 3370 C C . ALA A 1 466 ? -5.620 -4.260 3.738 1.00 91.06 466 ALA A C 1
ATOM 3372 O O . ALA A 1 466 ? -5.056 -3.617 4.620 1.00 91.06 466 ALA A O 1
ATOM 3373 N N . ALA A 1 467 ? -6.854 -4.758 3.876 1.00 92.44 467 ALA A N 1
ATOM 3374 C CA . ALA A 1 467 ? -7.621 -4.641 5.116 1.00 92.44 467 ALA A CA 1
ATOM 3375 C C . ALA A 1 467 ? -6.911 -5.344 6.285 1.00 92.44 467 ALA A C 1
ATOM 3377 O O . ALA A 1 467 ? -6.734 -4.759 7.353 1.00 92.44 467 ALA A O 1
ATOM 3378 N N . MET A 1 468 ? -6.431 -6.573 6.064 1.00 93.94 468 MET A N 1
ATOM 3379 C CA . MET A 1 468 ? -5.666 -7.302 7.078 1.00 93.94 468 MET A CA 1
ATOM 3380 C C . MET A 1 468 ? -4.330 -6.623 7.389 1.00 93.94 468 MET A C 1
ATOM 3382 O O . MET A 1 468 ? -3.999 -6.458 8.559 1.00 93.94 468 MET A O 1
ATOM 3386 N N . ALA A 1 469 ? -3.575 -6.224 6.361 1.00 94.06 469 ALA A N 1
ATOM 3387 C CA . ALA A 1 469 ? -2.288 -5.552 6.512 1.00 94.06 469 ALA A CA 1
ATOM 3388 C C . ALA A 1 469 ? -2.437 -4.282 7.357 1.00 94.06 469 ALA A C 1
ATOM 3390 O O . ALA A 1 469 ? -1.710 -4.110 8.330 1.00 94.06 469 ALA A O 1
ATOM 3391 N N . GLY A 1 470 ? -3.448 -3.460 7.054 1.00 91.19 470 GLY A N 1
ATOM 3392 C CA . GLY A 1 470 ? -3.794 -2.293 7.857 1.00 91.19 470 GLY A CA 1
ATOM 3393 C C . GLY A 1 470 ? -4.132 -2.654 9.306 1.00 91.19 470 GLY A C 1
ATOM 3394 O O . GLY A 1 470 ? -3.581 -2.043 10.216 1.00 91.19 470 GLY A O 1
ATOM 3395 N N . ARG A 1 471 ? -4.970 -3.681 9.532 1.00 90.81 471 ARG A N 1
ATOM 3396 C CA . ARG A 1 471 ? -5.380 -4.100 10.886 1.00 90.81 471 ARG A CA 1
ATOM 3397 C C . ARG A 1 471 ? -4.206 -4.543 11.756 1.00 90.81 471 ARG A C 1
ATOM 3399 O O . ARG A 1 471 ? -4.207 -4.263 12.948 1.00 90.81 471 ARG A O 1
ATOM 3406 N N . ILE A 1 472 ? -3.236 -5.256 11.182 1.00 89.06 472 ILE A N 1
ATOM 3407 C CA . ILE A 1 472 ? -2.091 -5.795 11.934 1.00 89.06 472 ILE A CA 1
ATOM 3408 C C . ILE A 1 472 ? -0.851 -4.890 11.892 1.00 89.06 472 ILE A C 1
ATOM 3410 O O . ILE A 1 472 ? 0.224 -5.319 12.306 1.00 89.06 472 ILE A O 1
ATOM 3414 N N . GLY A 1 473 ? -0.968 -3.665 11.367 1.00 90.88 473 GLY A N 1
ATOM 3415 C CA . GLY A 1 473 ? 0.155 -2.727 11.297 1.00 90.88 473 GLY A CA 1
ATOM 3416 C C . GLY A 1 473 ? 1.284 -3.180 10.361 1.00 90.88 473 GLY A C 1
ATOM 3417 O O . GLY A 1 473 ? 2.463 -2.999 10.668 1.00 90.88 473 GLY A O 1
ATOM 3418 N N . ALA A 1 474 ? 0.947 -3.797 9.227 1.00 93.12 474 ALA A N 1
ATOM 3419 C CA . ALA A 1 474 ? 1.899 -4.299 8.238 1.00 93.12 474 ALA A CA 1
ATOM 3420 C C . ALA A 1 474 ? 1.832 -3.517 6.909 1.00 93.12 474 ALA A C 1
ATOM 3422 O O . ALA A 1 474 ? 0.743 -3.153 6.455 1.00 93.12 474 ALA A O 1
ATOM 3423 N N . PRO A 1 475 ? 2.971 -3.302 6.223 1.00 94.12 475 PRO A N 1
ATOM 3424 C CA . PRO A 1 475 ? 2.978 -2.721 4.886 1.00 94.12 475 PRO A CA 1
ATOM 3425 C C . PRO A 1 475 ? 2.399 -3.685 3.848 1.00 94.12 475 PRO A C 1
ATOM 3427 O O . PRO A 1 475 ? 2.609 -4.900 3.913 1.00 94.12 475 PRO A O 1
ATOM 3430 N N . LEU A 1 476 ? 1.751 -3.122 2.825 1.00 93.88 476 LEU A N 1
ATOM 3431 C CA . LEU A 1 476 ? 1.373 -3.840 1.610 1.00 93.88 476 LEU A CA 1
ATOM 3432 C C . LEU A 1 476 ? 2.178 -3.311 0.424 1.00 93.88 476 LEU A C 1
ATOM 3434 O O . LEU A 1 476 ? 2.013 -2.175 -0.021 1.00 93.88 476 LEU A O 1
ATOM 3438 N N . TYR A 1 477 ? 3.062 -4.149 -0.100 1.00 94.00 477 TYR A N 1
ATOM 3439 C CA . TYR A 1 477 ? 3.824 -3.893 -1.312 1.00 94.00 477 TYR A CA 1
ATOM 3440 C C . TYR A 1 477 ? 3.075 -4.396 -2.542 1.00 94.00 477 TYR A C 1
ATOM 3442 O O . TYR A 1 477 ? 2.414 -5.437 -2.522 1.00 94.00 477 TYR A O 1
ATOM 3450 N N . VAL A 1 478 ? 3.243 -3.681 -3.653 1.00 93.00 478 VAL A N 1
ATOM 3451 C CA . VAL A 1 478 ? 2.790 -4.130 -4.970 1.00 93.00 478 VAL A CA 1
ATOM 3452 C C . VAL A 1 478 ? 3.979 -4.475 -5.858 1.00 93.00 478 VAL A C 1
ATOM 3454 O O . VAL A 1 478 ? 4.984 -3.773 -5.865 1.00 93.00 478 VAL A O 1
ATOM 3457 N N . THR A 1 479 ? 3.860 -5.544 -6.638 1.00 94.38 479 THR A N 1
ATOM 3458 C CA . THR A 1 479 ? 4.921 -6.065 -7.508 1.00 94.38 479 THR A CA 1
ATOM 3459 C C . THR A 1 479 ? 4.406 -6.372 -8.912 1.00 94.38 479 THR A C 1
ATOM 3461 O O . THR A 1 479 ? 3.198 -6.391 -9.159 1.00 94.38 479 THR A O 1
ATOM 3464 N N . THR A 1 480 ? 5.312 -6.622 -9.858 1.00 93.81 480 THR A N 1
ATOM 3465 C CA . THR A 1 480 ? 4.920 -7.300 -11.101 1.00 93.81 480 THR A CA 1
ATOM 3466 C C . THR A 1 480 ? 4.696 -8.787 -10.822 1.00 93.81 480 THR A C 1
ATOM 3468 O O . THR A 1 480 ? 5.158 -9.311 -9.808 1.00 93.81 480 THR A O 1
ATOM 3471 N N . ALA A 1 481 ? 4.051 -9.498 -11.749 1.00 93.44 481 ALA A N 1
ATOM 3472 C CA . ALA A 1 481 ? 3.905 -10.946 -11.624 1.00 93.44 481 ALA A CA 1
ATOM 3473 C C . ALA A 1 481 ? 5.262 -11.682 -11.585 1.00 93.44 481 ALA A C 1
ATOM 3475 O O . ALA A 1 481 ? 5.383 -12.707 -10.919 1.00 93.44 481 ALA A O 1
ATOM 3476 N N . ALA A 1 482 ? 6.289 -11.165 -12.273 1.00 94.56 482 ALA A N 1
ATOM 3477 C CA . ALA A 1 482 ? 7.559 -11.865 -12.490 1.00 94.56 482 ALA A CA 1
ATOM 3478 C C . ALA A 1 482 ? 8.661 -11.530 -11.467 1.00 94.56 482 ALA A C 1
ATOM 3480 O O . ALA A 1 482 ? 9.475 -12.388 -11.146 1.00 94.56 482 ALA A O 1
ATOM 3481 N N . CYS A 1 483 ? 8.724 -10.289 -10.988 1.00 96.38 483 CYS A N 1
ATOM 3482 C CA . CYS A 1 483 ? 9.795 -9.788 -10.118 1.00 96.38 483 CYS A CA 1
ATOM 3483 C C . CYS A 1 483 ? 9.362 -8.509 -9.381 1.00 96.38 483 CYS A C 1
ATOM 3485 O O . CYS A 1 483 ? 8.394 -7.857 -9.794 1.00 96.38 483 CYS A O 1
ATOM 3487 N N . THR A 1 484 ? 10.090 -8.130 -8.327 1.00 97.06 484 THR A N 1
ATOM 3488 C CA . THR A 1 484 ? 9.869 -6.905 -7.546 1.00 97.06 484 THR A CA 1
ATOM 3489 C C . THR A 1 484 ? 10.573 -5.705 -8.189 1.00 97.06 484 THR A C 1
ATOM 3491 O O . THR A 1 484 ? 11.791 -5.713 -8.336 1.00 97.06 484 THR A O 1
ATOM 3494 N N . PRO A 1 485 ? 9.860 -4.648 -8.619 1.00 96.00 485 PRO A N 1
ATOM 3495 C CA . PRO A 1 485 ? 10.494 -3.444 -9.166 1.00 96.00 485 PRO A CA 1
ATOM 3496 C C . PRO A 1 485 ? 11.526 -2.839 -8.214 1.00 96.00 485 PRO A C 1
ATOM 3498 O O . PRO A 1 485 ? 11.364 -2.943 -7.005 1.00 96.00 485 PRO A O 1
ATOM 3501 N N . GLU A 1 486 ? 12.563 -2.192 -8.750 1.00 94.50 486 GLU A N 1
ATOM 3502 C CA . GLU A 1 486 ? 13.744 -1.740 -7.994 1.00 94.50 486 GLU A CA 1
ATOM 3503 C C . GLU A 1 486 ? 13.419 -1.012 -6.677 1.00 94.50 486 GLU A C 1
ATOM 3505 O O . GLU A 1 486 ? 13.953 -1.385 -5.633 1.00 94.50 486 GLU A O 1
ATOM 3510 N N . GLY A 1 487 ? 12.500 -0.038 -6.688 1.00 93.81 487 GLY A N 1
ATOM 3511 C CA . GLY A 1 487 ? 12.086 0.664 -5.466 1.00 93.81 487 GLY A CA 1
ATOM 3512 C C . GLY A 1 487 ? 11.468 -0.265 -4.413 1.00 93.81 487 GLY A C 1
ATOM 3513 O O . GLY A 1 487 ? 11.787 -0.168 -3.229 1.00 93.81 487 GLY A O 1
ATOM 3514 N N . VAL A 1 488 ? 10.635 -1.213 -4.848 1.00 95.44 488 VAL A N 1
ATOM 3515 C CA . VAL A 1 488 ? 9.994 -2.214 -3.981 1.00 95.44 488 VAL A CA 1
ATOM 3516 C C . VAL A 1 488 ? 11.019 -3.220 -3.473 1.00 95.44 488 VAL A C 1
ATOM 3518 O O . VAL A 1 488 ? 11.037 -3.492 -2.280 1.00 95.44 488 VAL A O 1
ATOM 3521 N N . HIS A 1 489 ? 11.905 -3.717 -4.341 1.00 96.31 489 HIS A N 1
ATOM 3522 C CA . HIS A 1 489 ? 12.979 -4.640 -3.973 1.00 96.31 489 HIS A CA 1
ATOM 3523 C C . HIS A 1 489 ? 13.832 -4.088 -2.828 1.00 96.31 489 HIS A C 1
ATOM 3525 O O . HIS A 1 489 ? 14.061 -4.776 -1.829 1.00 96.31 489 HIS A O 1
ATOM 3531 N N . ASN A 1 490 ? 14.237 -2.821 -2.956 1.00 94.62 490 ASN A N 1
ATOM 3532 C CA . ASN A 1 490 ? 15.039 -2.126 -1.956 1.00 94.62 490 ASN A CA 1
ATOM 3533 C C . ASN A 1 490 ? 14.247 -1.856 -0.667 1.00 94.62 490 ASN A C 1
ATOM 3535 O O . ASN A 1 490 ? 14.773 -2.069 0.422 1.00 94.62 490 ASN A O 1
ATOM 3539 N N . SER A 1 491 ? 12.987 -1.412 -0.770 1.00 94.94 491 SER A N 1
ATOM 3540 C CA . SER A 1 491 ? 12.144 -1.135 0.404 1.00 94.94 491 SER A CA 1
ATOM 3541 C C . SER A 1 491 ? 11.838 -2.411 1.200 1.00 94.94 491 SER A C 1
ATOM 3543 O O . SER A 1 491 ? 11.990 -2.419 2.418 1.00 94.94 491 SER A O 1
ATOM 3545 N N . VAL A 1 492 ? 11.526 -3.519 0.518 1.00 94.88 492 VAL A N 1
ATOM 3546 C CA . VAL A 1 492 ? 11.330 -4.843 1.133 1.00 94.88 492 VAL A CA 1
ATOM 3547 C C . VAL A 1 492 ? 12.595 -5.314 1.855 1.00 94.88 492 VAL A C 1
ATOM 3549 O O . VAL A 1 492 ? 12.522 -5.755 3.000 1.00 94.88 492 VAL A O 1
ATOM 3552 N N . ALA A 1 493 ? 13.764 -5.186 1.217 1.00 94.00 493 ALA A N 1
ATOM 3553 C CA . ALA A 1 493 ? 15.036 -5.547 1.843 1.00 94.00 493 ALA A CA 1
ATOM 3554 C C . ALA A 1 493 ? 15.347 -4.668 3.068 1.00 94.00 493 ALA A C 1
ATOM 3556 O O . ALA A 1 493 ? 15.852 -5.165 4.070 1.00 94.00 493 ALA A O 1
ATOM 3557 N N . SER A 1 494 ? 15.014 -3.375 3.005 1.00 94.25 494 SER A N 1
ATOM 3558 C CA . SER A 1 494 ? 15.221 -2.431 4.106 1.00 94.25 494 SER A CA 1
ATOM 3559 C C . SER A 1 494 ? 14.277 -2.661 5.285 1.00 94.25 494 SER A C 1
ATOM 3561 O O . SER A 1 494 ? 14.676 -2.405 6.421 1.00 94.25 494 SER A O 1
ATOM 3563 N N . LEU A 1 495 ? 13.035 -3.093 5.045 1.00 94.44 495 LEU A N 1
ATOM 3564 C CA . LEU A 1 495 ? 12.083 -3.391 6.116 1.00 94.44 495 LEU A CA 1
ATOM 3565 C C . LEU A 1 495 ? 12.588 -4.540 6.998 1.00 94.44 495 LEU A C 1
ATOM 3567 O O . LEU A 1 495 ? 12.450 -4.470 8.217 1.00 94.44 495 LEU A O 1
ATOM 3571 N N . ASN A 1 496 ? 13.215 -5.547 6.371 1.00 90.62 496 ASN A N 1
ATOM 3572 C CA . ASN A 1 496 ? 13.765 -6.737 7.023 1.00 90.62 496 ASN A CA 1
ATOM 3573 C C . ASN A 1 496 ? 12.713 -7.513 7.845 1.00 90.62 496 ASN A C 1
ATOM 3575 O O . ASN A 1 496 ? 12.973 -7.961 8.960 1.00 90.62 496 ASN A O 1
ATOM 3579 N N . ALA A 1 497 ? 11.503 -7.647 7.291 1.00 93.06 497 ALA A N 1
ATOM 3580 C CA . ALA A 1 497 ? 10.420 -8.413 7.900 1.00 93.06 497 ALA A CA 1
ATOM 3581 C C . ALA A 1 497 ? 10.702 -9.925 7.844 1.00 93.06 497 ALA A C 1
ATOM 3583 O O . ALA A 1 497 ? 11.122 -10.455 6.814 1.00 93.06 497 ALA A O 1
ATOM 3584 N N . SER A 1 498 ? 10.404 -10.630 8.936 1.00 92.62 498 SER A N 1
ATOM 3585 C CA . SER A 1 498 ? 10.569 -12.087 9.047 1.00 92.62 498 SER A CA 1
ATOM 3586 C C . SER A 1 498 ? 9.484 -12.881 8.314 1.00 92.62 498 SER A C 1
ATOM 3588 O O . SER A 1 498 ? 9.712 -14.034 7.939 1.00 92.62 498 SER A O 1
ATOM 3590 N N . ASN A 1 499 ? 8.306 -12.279 8.124 1.00 94.50 499 ASN A N 1
ATOM 3591 C CA . ASN A 1 499 ? 7.130 -12.929 7.558 1.00 94.50 499 ASN A CA 1
ATOM 3592 C C . ASN A 1 499 ? 6.703 -12.206 6.276 1.00 94.50 499 ASN A C 1
ATOM 3594 O O . ASN A 1 499 ? 6.340 -11.029 6.304 1.00 94.50 499 ASN A O 1
ATOM 3598 N N . LEU A 1 500 ? 6.697 -12.919 5.153 1.00 96.50 500 LEU A N 1
ATOM 3599 C CA . LEU A 1 500 ? 6.194 -12.418 3.876 1.00 96.50 500 LEU A CA 1
ATOM 3600 C C . LEU A 1 500 ? 4.885 -13.110 3.510 1.00 96.50 500 LEU A C 1
ATOM 3602 O O . LEU A 1 500 ? 4.841 -14.328 3.342 1.00 96.50 500 LEU A O 1
ATOM 3606 N N . ILE A 1 501 ? 3.827 -12.323 3.337 1.00 96.75 501 ILE A N 1
ATOM 3607 C CA . ILE A 1 501 ? 2.497 -12.797 2.972 1.00 96.75 501 ILE A CA 1
ATOM 3608 C C . ILE A 1 501 ? 2.239 -12.481 1.505 1.00 96.75 501 ILE A C 1
ATOM 3610 O O . ILE A 1 501 ? 2.093 -11.324 1.114 1.00 96.75 501 ILE A O 1
ATOM 3614 N N . VAL A 1 502 ? 2.195 -13.514 0.673 1.00 96.25 502 VAL A N 1
ATOM 3615 C CA . VAL A 1 502 ? 1.986 -13.379 -0.770 1.00 96.25 502 VAL A CA 1
ATOM 3616 C C . VAL A 1 502 ? 0.508 -13.535 -1.093 1.00 96.25 502 VAL A C 1
ATOM 3618 O O . VAL A 1 502 ? -0.091 -14.569 -0.792 1.00 96.25 502 VAL A O 1
ATOM 3621 N N . MET A 1 503 ? -0.058 -12.528 -1.751 1.00 94.12 503 MET A N 1
ATOM 3622 C CA . MET A 1 503 ? -1.461 -12.490 -2.155 1.00 94.12 503 MET A CA 1
ATOM 3623 C C . MET A 1 503 ? -1.624 -13.052 -3.568 1.00 94.12 503 MET A C 1
ATOM 3625 O O . MET A 1 503 ? -1.108 -12.488 -4.538 1.00 94.12 503 MET A O 1
ATOM 3629 N N . GLY A 1 504 ? -2.369 -14.150 -3.681 1.00 91.62 504 GLY A N 1
ATOM 3630 C CA . GLY A 1 504 ? -2.640 -14.833 -4.944 1.00 91.62 504 GLY A CA 1
ATOM 3631 C C . GLY A 1 504 ? -1.642 -15.948 -5.281 1.00 91.62 504 GLY A C 1
ATOM 3632 O O . GLY A 1 504 ? -0.598 -16.134 -4.648 1.00 91.62 504 GLY A O 1
ATOM 3633 N N . GLY A 1 505 ? -2.004 -16.757 -6.280 1.00 92.38 505 GLY A N 1
ATOM 3634 C CA . GLY A 1 505 ? -1.217 -17.914 -6.722 1.00 92.38 505 GLY A CA 1
ATOM 3635 C C . GLY A 1 505 ? 0.079 -17.536 -7.453 1.00 92.38 505 GLY A C 1
ATOM 3636 O O . GLY A 1 505 ? 0.305 -16.373 -7.788 1.00 92.38 505 GLY A O 1
ATOM 3637 N N . ALA A 1 506 ? 0.916 -18.530 -7.773 1.00 93.31 506 ALA A N 1
ATOM 3638 C CA . ALA A 1 506 ? 2.203 -18.320 -8.456 1.00 93.31 506 ALA A CA 1
ATOM 3639 C C . ALA A 1 506 ? 2.074 -17.667 -9.850 1.00 93.31 506 ALA A C 1
ATOM 3641 O O . ALA A 1 506 ? 2.989 -16.991 -10.310 1.00 93.31 506 ALA A O 1
ATOM 3642 N N . ALA A 1 507 ? 0.924 -17.814 -10.514 1.00 90.00 507 ALA A N 1
ATOM 3643 C CA . ALA A 1 507 ? 0.637 -17.125 -11.775 1.00 90.00 507 ALA A CA 1
ATOM 3644 C C . ALA A 1 507 ? 0.378 -15.612 -11.601 1.00 90.00 507 ALA A C 1
ATOM 3646 O O . ALA A 1 507 ? 0.525 -14.849 -12.552 1.00 90.00 507 ALA A O 1
ATOM 3647 N N . VAL A 1 508 ? -0.019 -15.183 -10.398 1.00 91.50 508 VAL A N 1
ATOM 3648 C CA . VAL A 1 508 ? -0.321 -13.782 -10.055 1.00 91.50 508 VAL A CA 1
ATOM 3649 C C . VAL A 1 508 ? 0.905 -13.105 -9.445 1.00 91.50 508 VAL A C 1
ATOM 3651 O O . VAL A 1 508 ? 1.249 -11.989 -9.835 1.00 91.50 508 VAL A O 1
ATOM 3654 N N . VAL A 1 509 ? 1.580 -13.802 -8.527 1.00 94.75 509 VAL A N 1
ATOM 3655 C CA . VAL A 1 509 ? 2.863 -13.413 -7.933 1.00 94.75 509 VAL A CA 1
ATOM 3656 C C . VAL A 1 509 ? 3.775 -14.637 -7.940 1.00 94.75 509 VAL A C 1
ATOM 3658 O O . VAL A 1 509 ? 3.609 -15.546 -7.120 1.00 94.75 509 VAL A O 1
ATOM 3661 N N . SER A 1 510 ? 4.716 -14.673 -8.883 1.00 96.19 510 SER A N 1
ATOM 3662 C CA . SER A 1 510 ? 5.665 -15.782 -9.051 1.00 96.19 510 SER A CA 1
ATOM 3663 C C . SER A 1 510 ? 6.540 -16.002 -7.822 1.00 96.19 510 SER A C 1
ATOM 3665 O O . SER A 1 510 ? 6.715 -15.107 -6.996 1.00 96.19 510 SER A O 1
ATOM 3667 N N . ASP A 1 511 ? 7.142 -17.184 -7.720 1.00 96.56 511 ASP A N 1
ATOM 3668 C CA . ASP A 1 511 ? 8.060 -17.500 -6.621 1.00 96.56 511 ASP A CA 1
ATOM 3669 C C . ASP A 1 511 ? 9.328 -16.634 -6.655 1.00 96.56 511 ASP A C 1
ATOM 3671 O O . ASP A 1 511 ? 9.886 -16.315 -5.608 1.00 96.56 511 ASP A O 1
ATOM 3675 N N . ALA A 1 512 ? 9.740 -16.171 -7.842 1.00 96.50 512 ALA A N 1
ATOM 3676 C CA . ALA A 1 512 ? 10.810 -15.189 -7.985 1.00 96.50 512 ALA A CA 1
ATOM 3677 C C . ALA A 1 512 ? 10.429 -13.855 -7.324 1.00 96.50 512 ALA A C 1
ATOM 3679 O O . ALA A 1 512 ? 11.188 -13.341 -6.503 1.00 96.50 512 ALA A O 1
ATOM 3680 N N . ALA A 1 513 ? 9.235 -13.324 -7.614 1.00 96.31 513 ALA A N 1
ATOM 3681 C CA . ALA A 1 513 ? 8.727 -12.122 -6.954 1.00 96.31 513 ALA A CA 1
ATOM 3682 C C . ALA A 1 513 ? 8.527 -12.333 -5.440 1.00 96.31 513 ALA A C 1
ATOM 3684 O O . ALA A 1 513 ? 8.911 -11.470 -4.655 1.00 96.31 513 ALA A O 1
ATOM 3685 N N . ALA A 1 514 ? 7.998 -13.489 -5.026 1.00 96.25 514 ALA A N 1
ATOM 3686 C CA . ALA A 1 514 ? 7.853 -13.863 -3.618 1.00 96.25 514 ALA A CA 1
ATOM 3687 C C . ALA A 1 514 ? 9.203 -14.015 -2.899 1.00 96.25 514 ALA A C 1
ATOM 3689 O O . ALA A 1 514 ? 9.299 -13.767 -1.712 1.00 96.25 514 ALA A O 1
ATOM 3690 N N . SER A 1 515 ? 10.279 -14.346 -3.608 1.00 95.56 515 SER A N 1
ATOM 3691 C CA . SER A 1 515 ? 11.639 -14.359 -3.049 1.00 95.56 515 SER A CA 1
ATOM 3692 C C . SER A 1 515 ? 12.323 -12.990 -3.139 1.00 95.56 515 SER A C 1
ATOM 3694 O O . SER A 1 515 ? 13.546 -12.901 -3.066 1.00 95.56 515 SER A O 1
ATOM 3696 N N . ASN A 1 516 ? 11.547 -11.922 -3.360 1.00 96.31 516 ASN A N 1
ATOM 3697 C CA . ASN A 1 516 ? 12.020 -10.560 -3.586 1.00 96.31 516 ASN A CA 1
ATOM 3698 C C . ASN A 1 516 ? 13.084 -10.450 -4.700 1.00 96.31 516 ASN A C 1
ATOM 3700 O O . ASN A 1 516 ? 14.007 -9.647 -4.606 1.00 96.31 516 ASN A O 1
ATOM 3704 N N . THR A 1 517 ? 12.985 -11.248 -5.768 1.00 97.75 517 THR A N 1
ATOM 3705 C CA . THR A 1 517 ? 13.884 -11.114 -6.928 1.00 97.75 517 THR A CA 1
ATOM 3706 C C . THR A 1 517 ? 13.585 -9.806 -7.656 1.00 97.75 517 THR A C 1
ATOM 3708 O O . THR A 1 517 ? 12.469 -9.626 -8.142 1.00 97.75 517 THR A O 1
ATOM 3711 N N . GLY A 1 518 ? 14.577 -8.921 -7.776 1.00 97.56 518 GLY A N 1
ATOM 3712 C CA . GLY A 1 518 ? 14.413 -7.585 -8.346 1.00 97.56 518 GLY A CA 1
ATOM 3713 C C . GLY A 1 518 ? 14.187 -7.568 -9.865 1.00 97.56 518 GLY A C 1
ATOM 3714 O O . GLY A 1 518 ? 14.771 -8.361 -10.604 1.00 97.56 518 GLY A O 1
ATOM 3715 N N . CYS A 1 519 ? 13.377 -6.638 -10.372 1.00 96.75 519 CYS A N 1
ATOM 3716 C CA . CYS A 1 519 ? 13.291 -6.323 -11.799 1.00 96.75 519 CYS A CA 1
ATOM 3717 C C . CYS A 1 519 ? 14.327 -5.260 -12.152 1.00 96.75 519 CYS A C 1
ATOM 3719 O O . CYS A 1 519 ? 14.258 -4.149 -11.628 1.00 96.75 519 CYS A O 1
ATOM 3721 N N . LEU A 1 520 ? 15.243 -5.557 -13.077 1.00 96.12 520 LEU A N 1
ATOM 3722 C CA . LEU A 1 520 ? 16.185 -4.545 -13.554 1.00 96.12 520 LEU A CA 1
ATOM 3723 C C . LEU A 1 520 ? 15.437 -3.379 -14.215 1.00 96.12 520 LEU A C 1
ATOM 3725 O O . LEU A 1 520 ? 14.587 -3.583 -15.085 1.00 96.12 520 LEU A O 1
ATOM 3729 N N . THR A 1 521 ? 15.807 -2.155 -13.851 1.00 92.38 521 THR A N 1
ATOM 3730 C CA . THR A 1 521 ? 15.487 -0.957 -14.627 1.00 92.38 521 THR A CA 1
ATOM 3731 C C . THR A 1 521 ? 16.296 -1.006 -15.922 1.00 92.38 521 THR A C 1
ATOM 3733 O O . THR A 1 521 ? 17.516 -1.170 -15.877 1.00 92.38 521 THR A O 1
ATOM 3736 N N . VAL A 1 522 ? 15.628 -0.887 -17.078 1.00 92.19 522 VAL A N 1
ATOM 3737 C CA . VAL A 1 522 ? 16.257 -1.065 -18.400 1.00 92.19 522 VAL A CA 1
ATOM 3738 C C . VAL A 1 522 ? 16.035 0.130 -19.328 1.00 92.19 522 VAL A C 1
ATOM 3740 O O . VAL A 1 522 ? 14.974 0.307 -19.942 1.00 92.19 522 VAL A O 1
ATOM 3743 N N . GLY A 1 523 ? 17.089 0.918 -19.503 1.00 92.12 523 GLY A N 1
ATOM 3744 C CA . GLY A 1 523 ? 17.194 1.997 -20.476 1.00 92.12 523 GLY A CA 1
ATOM 3745 C C . GLY A 1 523 ? 17.336 1.473 -21.902 1.00 92.12 523 GLY A C 1
ATOM 3746 O O . GLY A 1 523 ? 17.745 0.339 -22.136 1.00 92.12 523 GLY A O 1
ATOM 3747 N N . THR A 1 524 ? 16.945 2.287 -22.883 1.00 94.19 524 THR A N 1
ATOM 3748 C CA . THR A 1 524 ? 17.085 1.930 -24.302 1.00 94.19 524 THR A CA 1
ATOM 3749 C C . THR A 1 524 ? 18.545 2.082 -24.738 1.00 94.19 524 THR A C 1
ATOM 3751 O O . THR A 1 524 ? 19.052 3.203 -24.682 1.00 94.19 524 THR A O 1
ATOM 3754 N N . PRO A 1 525 ? 19.214 1.010 -25.208 1.00 97.25 525 PRO A N 1
ATOM 3755 C CA . PRO A 1 525 ? 20.577 1.114 -25.709 1.00 97.25 525 PRO A CA 1
ATOM 3756 C C . PRO A 1 525 ? 20.651 1.958 -26.985 1.00 97.25 525 PRO A C 1
ATOM 3758 O O . PRO A 1 525 ? 19.709 1.990 -27.784 1.00 97.25 525 PRO A O 1
ATOM 3761 N N . SER A 1 526 ? 21.799 2.585 -27.221 1.00 97.62 526 SER A N 1
ATOM 3762 C CA . SER A 1 526 ? 22.100 3.314 -28.458 1.00 97.62 526 SER A CA 1
ATOM 3763 C C . SER A 1 526 ? 23.427 2.857 -29.060 1.00 97.62 526 SER A C 1
ATOM 3765 O O . SER A 1 526 ? 24.239 2.218 -28.395 1.00 97.62 526 SER A O 1
ATOM 3767 N N . ILE A 1 527 ? 23.646 3.172 -30.336 1.00 98.44 527 ILE A N 1
ATOM 3768 C CA . ILE A 1 527 ? 24.900 2.886 -31.035 1.00 98.44 527 ILE A CA 1
ATOM 3769 C C . ILE A 1 527 ? 25.555 4.219 -31.387 1.00 98.44 527 ILE A C 1
ATOM 3771 O O . ILE A 1 527 ? 24.920 5.060 -32.022 1.00 98.44 527 ILE A O 1
ATOM 3775 N N . SER A 1 528 ? 26.816 4.399 -30.997 1.00 97.62 528 SER A N 1
ATOM 3776 C CA . SER A 1 528 ? 27.655 5.519 -31.436 1.00 97.62 528 SER A CA 1
ATOM 3777 C C . SER A 1 528 ? 28.688 5.057 -32.470 1.00 97.62 528 SER A C 1
ATOM 3779 O O . SER A 1 528 ? 29.068 3.886 -32.519 1.00 97.62 528 SER A O 1
ATOM 3781 N N . GLY A 1 529 ? 29.121 5.986 -33.324 1.00 94.94 529 GLY A N 1
ATOM 3782 C CA . GLY A 1 529 ? 29.994 5.719 -34.471 1.00 94.94 529 GLY A CA 1
ATOM 3783 C C . GLY A 1 529 ? 29.280 5.903 -35.813 1.00 94.94 529 GLY A C 1
ATOM 3784 O O . GLY A 1 529 ? 28.053 5.933 -35.896 1.00 94.94 529 GLY A O 1
ATOM 3785 N N . ASN A 1 530 ? 30.061 6.064 -36.881 1.00 93.12 530 ASN A N 1
ATOM 3786 C CA . ASN A 1 530 ? 29.537 6.205 -38.239 1.00 93.12 530 ASN A CA 1
ATOM 3787 C C . ASN A 1 530 ? 29.446 4.810 -38.869 1.00 93.12 530 ASN A C 1
ATOM 3789 O O . ASN A 1 530 ? 30.492 4.180 -38.968 1.00 93.12 530 ASN A O 1
ATOM 3793 N N . PRO A 1 531 ? 28.275 4.304 -39.300 1.00 95.69 531 PRO A N 1
ATOM 3794 C CA . PRO A 1 531 ? 28.147 2.957 -39.857 1.00 95.69 531 PRO A CA 1
ATOM 3795 C C . PRO A 1 531 ? 28.822 2.874 -41.233 1.00 95.69 531 PRO A C 1
ATOM 3797 O O . PRO A 1 531 ? 28.176 2.942 -42.278 1.00 95.69 531 PRO A O 1
ATOM 3800 N N . ARG A 1 532 ? 30.150 2.749 -41.248 1.00 94.88 532 ARG A N 1
ATOM 3801 C CA . ARG A 1 532 ? 30.964 2.607 -42.458 1.00 94.88 532 ARG A CA 1
ATOM 3802 C C . ARG A 1 532 ? 31.928 1.446 -42.323 1.00 94.88 532 ARG A C 1
ATOM 3804 O O . ARG A 1 532 ? 32.437 1.202 -41.236 1.00 94.88 532 ARG A O 1
ATOM 3811 N N . VAL A 1 533 ? 32.208 0.750 -43.418 1.00 93.88 533 VAL A N 1
ATOM 3812 C CA . VAL A 1 533 ? 33.264 -0.276 -43.446 1.00 93.88 533 VAL A CA 1
ATOM 3813 C C . VAL A 1 533 ? 34.572 0.312 -42.906 1.00 93.88 533 VAL A C 1
ATOM 3815 O O . VAL A 1 533 ? 34.847 1.481 -43.159 1.00 93.88 533 VAL A O 1
ATOM 3818 N N . THR A 1 534 ? 35.315 -0.491 -42.139 1.00 89.38 534 THR A N 1
ATOM 3819 C CA . THR A 1 534 ? 36.532 -0.142 -41.374 1.00 89.38 534 THR A CA 1
ATOM 3820 C C . THR A 1 534 ? 36.331 0.744 -40.145 1.00 89.38 534 THR A C 1
ATOM 3822 O O . THR A 1 534 ? 37.292 0.977 -39.417 1.00 89.38 534 THR A O 1
ATOM 3825 N N . SER A 1 535 ? 35.117 1.229 -39.877 1.00 93.19 535 SER A N 1
ATOM 3826 C CA . SER A 1 535 ? 34.819 1.924 -38.620 1.00 93.19 535 SER A CA 1
ATOM 3827 C C . SER A 1 535 ? 34.546 0.942 -37.478 1.00 93.19 535 SER A C 1
ATOM 3829 O O . SER A 1 535 ? 34.288 -0.246 -37.697 1.00 93.19 535 SER A O 1
ATOM 3831 N N . THR A 1 536 ? 34.537 1.473 -36.258 1.00 96.81 536 THR A N 1
ATOM 3832 C CA . THR A 1 536 ? 34.067 0.767 -35.067 1.00 96.81 536 THR A CA 1
ATOM 3833 C C . THR A 1 536 ? 32.774 1.407 -34.584 1.00 96.81 536 THR A C 1
ATOM 3835 O O . THR A 1 536 ? 32.711 2.621 -34.378 1.00 96.81 536 THR A O 1
ATOM 3838 N N . LEU A 1 537 ? 31.748 0.583 -34.389 1.00 98.31 537 LEU A N 1
ATOM 3839 C CA . LEU A 1 537 ? 30.527 0.961 -33.690 1.00 98.31 537 LEU A CA 1
ATOM 3840 C C . LEU A 1 537 ? 30.653 0.596 -32.211 1.00 98.31 537 LEU A C 1
ATOM 3842 O O . LEU A 1 537 ? 31.165 -0.471 -31.872 1.00 98.31 537 LEU A O 1
ATOM 3846 N N . THR A 1 538 ? 30.153 1.466 -31.342 1.00 98.56 538 THR A N 1
ATOM 3847 C CA . THR A 1 538 ? 30.169 1.276 -29.888 1.00 98.56 538 THR A CA 1
ATOM 3848 C C . THR A 1 538 ? 28.741 1.148 -29.383 1.00 98.56 538 THR A C 1
ATOM 3850 O O . THR A 1 538 ? 27.895 1.998 -29.671 1.00 98.56 538 THR A O 1
ATOM 3853 N N . ALA A 1 539 ? 28.462 0.085 -28.630 1.00 98.38 539 ALA A N 1
ATOM 3854 C CA . ALA A 1 539 ? 27.210 -0.054 -27.902 1.00 98.38 539 ALA A CA 1
ATOM 3855 C C . ALA A 1 539 ? 27.242 0.824 -26.647 1.00 98.38 539 ALA A C 1
ATOM 3857 O O . ALA A 1 539 ? 28.166 0.723 -25.842 1.00 98.38 539 ALA A O 1
ATOM 3858 N N . ASN A 1 540 ? 26.215 1.651 -26.471 1.00 97.75 540 ASN A N 1
ATOM 3859 C CA . ASN A 1 540 ? 25.957 2.387 -25.239 1.00 97.75 540 ASN A CA 1
ATOM 3860 C C . ASN A 1 540 ? 24.716 1.781 -24.588 1.00 97.75 540 ASN A C 1
ATOM 3862 O O . ASN A 1 540 ? 23.659 1.680 -25.212 1.00 97.75 540 ASN A O 1
ATOM 3866 N N . GLU A 1 541 ? 24.852 1.361 -23.341 1.00 96.38 541 GLU A N 1
ATOM 3867 C CA . GLU A 1 541 ? 23.915 0.479 -22.655 1.00 96.38 541 GLU A CA 1
ATOM 3868 C C . GLU A 1 541 ? 22.620 1.209 -22.261 1.00 96.38 541 GLU A C 1
ATOM 3870 O O . GLU A 1 541 ? 21.558 0.591 -22.219 1.00 96.38 541 GLU A O 1
ATOM 3875 N N . GLY A 1 542 ? 22.686 2.527 -22.048 1.00 93.69 542 GLY A N 1
ATOM 3876 C CA . GLY A 1 542 ? 21.603 3.330 -21.478 1.00 93.69 542 GLY A CA 1
ATOM 3877 C C . GLY A 1 542 ? 21.609 3.289 -19.947 1.00 93.69 542 GLY A C 1
ATOM 3878 O O . GLY A 1 542 ? 22.554 2.799 -19.336 1.00 93.69 542 GLY A O 1
ATOM 3879 N N . ASN A 1 543 ? 20.555 3.808 -19.316 1.00 93.56 543 ASN A N 1
ATOM 3880 C CA . ASN A 1 543 ? 20.426 3.771 -17.857 1.00 93.56 543 ASN A CA 1
ATOM 3881 C C . ASN A 1 543 ? 19.990 2.378 -17.398 1.00 93.56 543 ASN A C 1
ATOM 3883 O O . ASN A 1 543 ? 18.957 1.893 -17.844 1.00 93.56 543 ASN A O 1
ATOM 3887 N N . TRP A 1 544 ? 20.732 1.760 -16.487 1.00 95.62 544 TRP A N 1
ATOM 3888 C CA . TRP A 1 544 ? 20.351 0.493 -15.859 1.00 95.62 544 TRP A CA 1
ATOM 3889 C C . TRP A 1 544 ? 20.394 0.619 -14.342 1.00 95.62 544 TRP A C 1
ATOM 3891 O O . TRP A 1 544 ? 21.056 1.514 -13.816 1.00 95.62 544 TRP A O 1
ATOM 3901 N N . THR A 1 545 ? 19.733 -0.306 -13.646 1.00 95.62 545 THR A N 1
ATOM 3902 C CA . THR A 1 545 ? 19.939 -0.520 -12.206 1.00 95.62 545 THR A CA 1
ATOM 3903 C C . THR A 1 545 ? 21.437 -0.549 -11.883 1.00 95.62 545 THR A C 1
ATOM 3905 O O . THR A 1 545 ? 22.223 -1.215 -12.569 1.00 95.62 545 THR A O 1
ATOM 3908 N N . ASN A 1 546 ? 21.847 0.166 -10.834 1.00 95.06 546 ASN A N 1
ATOM 3909 C CA . ASN A 1 546 ? 23.259 0.286 -10.468 1.00 95.06 546 ASN A CA 1
ATOM 3910 C C . ASN A 1 546 ? 23.870 -1.100 -10.148 1.00 95.06 546 ASN A C 1
ATOM 3912 O O . ASN A 1 546 ? 23.223 -1.944 -9.517 1.00 95.06 546 ASN A O 1
ATOM 3916 N N . GLY A 1 547 ? 25.102 -1.342 -10.608 1.00 95.25 547 GLY A N 1
ATOM 3917 C CA . GLY A 1 547 ? 25.829 -2.605 -10.430 1.00 95.25 547 GLY A CA 1
ATOM 3918 C C . GLY A 1 547 ? 25.482 -3.704 -11.442 1.00 95.25 547 GLY A C 1
ATOM 3919 O O . GLY A 1 547 ? 25.833 -4.861 -11.228 1.00 95.25 547 GLY A O 1
ATOM 3920 N N . THR A 1 548 ? 24.772 -3.377 -12.526 1.00 97.75 548 THR A N 1
ATOM 3921 C CA . THR A 1 548 ? 24.435 -4.344 -13.584 1.00 97.75 548 THR A CA 1
ATOM 3922 C C . THR A 1 548 ? 25.658 -4.688 -14.439 1.00 97.75 548 THR A C 1
ATOM 3924 O O . THR A 1 548 ? 26.372 -3.800 -14.901 1.00 97.75 548 THR A O 1
ATOM 3927 N N . SER A 1 549 ? 25.874 -5.983 -14.688 1.00 97.62 549 SER A N 1
ATOM 3928 C CA . SER A 1 549 ? 26.858 -6.486 -15.660 1.00 97.62 549 SER A CA 1
ATOM 3929 C C . SER A 1 549 ? 26.209 -6.722 -17.022 1.00 97.62 549 SER A C 1
ATOM 3931 O O . SER A 1 549 ? 25.037 -7.095 -17.077 1.00 97.62 549 SER A O 1
ATOM 3933 N N . PHE A 1 550 ? 26.958 -6.545 -18.116 1.00 98.00 550 PHE A N 1
ATOM 3934 C CA . PHE A 1 550 ? 26.403 -6.540 -19.475 1.00 98.00 550 PHE A CA 1
ATOM 3935 C C . PHE A 1 550 ? 27.013 -7.586 -20.408 1.00 98.00 550 PHE A C 1
ATOM 3937 O O . PHE A 1 550 ? 28.226 -7.783 -20.441 1.00 98.00 550 PHE A O 1
ATOM 3944 N N . ALA A 1 551 ? 26.157 -8.170 -21.246 1.00 98.06 551 ALA A N 1
ATOM 3945 C CA . ALA A 1 551 ? 26.520 -8.973 -22.408 1.00 98.06 551 ALA A CA 1
ATOM 3946 C C . ALA A 1 551 ? 25.892 -8.390 -23.684 1.00 98.06 551 ALA A C 1
ATOM 3948 O O . ALA A 1 551 ? 24.779 -7.856 -23.654 1.00 98.06 551 ALA A O 1
ATOM 3949 N N . TYR A 1 552 ? 26.583 -8.528 -24.819 1.00 98.38 552 TYR A N 1
ATOM 3950 C CA . TYR A 1 552 ? 26.180 -7.922 -26.090 1.00 98.38 552 TYR A CA 1
ATOM 3951 C C . TYR A 1 552 ? 25.915 -8.982 -27.151 1.00 98.38 552 TYR A C 1
ATOM 3953 O O . TYR A 1 552 ? 26.531 -10.049 -27.176 1.00 98.38 552 TYR A O 1
ATOM 3961 N N . ARG A 1 553 ? 25.014 -8.662 -28.079 1.00 98.31 553 ARG A N 1
ATOM 3962 C CA . ARG A 1 553 ? 24.854 -9.397 -29.332 1.00 98.31 553 ARG A CA 1
ATOM 3963 C C . ARG A 1 553 ? 24.501 -8.426 -30.447 1.00 98.31 553 ARG A C 1
ATOM 3965 O O . ARG A 1 553 ? 23.488 -7.735 -30.355 1.00 98.31 553 ARG A O 1
ATOM 3972 N N . TRP A 1 554 ? 25.317 -8.388 -31.493 1.00 98.56 554 TRP A N 1
ATOM 3973 C CA . TRP A 1 554 ? 25.082 -7.522 -32.648 1.00 98.56 554 TRP A CA 1
ATOM 3974 C C . TRP A 1 554 ? 24.296 -8.232 -33.750 1.00 98.56 554 TRP A C 1
ATOM 3976 O O . TRP A 1 554 ? 24.434 -9.441 -33.952 1.00 98.56 554 TRP A O 1
ATOM 3986 N N . TYR A 1 555 ? 23.485 -7.466 -34.475 1.00 98.44 555 TYR A N 1
ATOM 3987 C CA . TYR A 1 555 ? 22.624 -7.939 -35.554 1.00 98.44 555 TYR A CA 1
ATOM 3988 C C . TYR A 1 555 ? 22.787 -7.058 -36.792 1.00 98.44 555 TYR A C 1
ATOM 3990 O O . TYR A 1 555 ? 22.944 -5.844 -36.684 1.00 98.44 555 TYR A O 1
ATOM 3998 N N . ALA A 1 556 ? 22.695 -7.666 -37.973 1.00 97.94 556 ALA A N 1
ATOM 3999 C CA . ALA A 1 556 ? 22.645 -6.985 -39.259 1.00 97.94 556 ALA A CA 1
ATOM 4000 C C . ALA A 1 556 ? 21.331 -7.351 -39.964 1.00 97.94 556 ALA A C 1
ATOM 4002 O O . ALA A 1 556 ? 21.095 -8.523 -40.256 1.00 97.94 556 ALA A O 1
ATOM 4003 N N . ASN A 1 557 ? 20.461 -6.362 -40.203 1.00 97.12 557 ASN A N 1
ATOM 4004 C CA . ASN A 1 557 ? 19.083 -6.559 -40.687 1.00 97.12 557 ASN A CA 1
ATOM 4005 C C . ASN A 1 557 ? 18.292 -7.607 -39.872 1.00 97.12 557 ASN A C 1
ATOM 4007 O O . ASN A 1 557 ? 17.536 -8.394 -40.429 1.00 97.12 557 ASN A O 1
ATOM 4011 N N . GLY A 1 558 ? 18.492 -7.638 -38.550 1.00 95.50 558 GLY A N 1
ATOM 4012 C CA . GLY A 1 558 ? 17.826 -8.587 -37.648 1.00 95.50 558 GLY A CA 1
ATOM 4013 C C . GLY A 1 558 ? 18.499 -9.959 -37.527 1.00 95.50 558 GLY A C 1
ATOM 4014 O O . GLY A 1 558 ? 18.158 -10.709 -36.617 1.00 95.50 558 GLY A O 1
ATOM 4015 N N . THR A 1 559 ? 19.500 -10.275 -38.353 1.00 97.06 559 THR A N 1
ATOM 4016 C CA . THR A 1 559 ? 20.259 -11.533 -38.257 1.00 97.06 559 THR A CA 1
ATOM 4017 C C . THR A 1 559 ? 21.491 -11.358 -37.380 1.00 97.06 559 THR A C 1
ATOM 4019 O O . THR A 1 559 ? 22.266 -10.422 -37.572 1.00 97.06 559 THR A O 1
ATOM 4022 N N . ALA A 1 560 ? 21.699 -12.264 -36.424 1.00 97.25 560 ALA A N 1
ATOM 4023 C CA . ALA A 1 560 ? 22.832 -12.198 -35.508 1.00 97.25 560 ALA A CA 1
ATOM 4024 C C . ALA A 1 560 ? 24.182 -12.300 -36.243 1.00 97.25 560 ALA A C 1
ATOM 4026 O O . ALA A 1 560 ? 24.388 -13.190 -37.068 1.00 97.25 560 ALA A O 1
ATOM 4027 N N . ILE A 1 561 ? 25.121 -11.420 -35.897 1.00 97.19 561 ILE A N 1
ATOM 4028 C CA . ILE A 1 561 ? 26.487 -11.432 -36.424 1.00 97.19 561 ILE A CA 1
ATOM 4029 C C . ILE A 1 561 ? 27.309 -12.428 -35.593 1.00 97.19 561 ILE A C 1
ATOM 4031 O O . ILE A 1 561 ? 27.385 -12.319 -34.367 1.00 97.19 561 ILE A O 1
ATOM 4035 N N . SER A 1 562 ? 27.904 -13.428 -36.249 1.00 93.38 562 SER A N 1
ATOM 4036 C CA . SER A 1 562 ? 28.708 -14.450 -35.566 1.00 93.38 562 SER A CA 1
ATOM 4037 C C . SER A 1 562 ? 29.920 -13.829 -34.861 1.00 93.38 562 SER A C 1
ATOM 4039 O O . SER A 1 562 ? 30.548 -12.920 -35.397 1.00 93.38 562 SER A O 1
ATOM 4041 N N . GLY A 1 563 ? 30.223 -14.286 -33.641 1.00 90.38 563 GLY A N 1
ATOM 4042 C CA . GLY A 1 563 ? 31.342 -13.796 -32.821 1.00 90.38 563 GLY A CA 1
ATOM 4043 C C . GLY A 1 563 ? 31.205 -12.370 -32.264 1.00 90.38 563 GLY A C 1
ATOM 4044 O O . GLY A 1 563 ? 31.991 -11.974 -31.409 1.00 90.38 563 GLY A O 1
ATOM 4045 N N . ALA A 1 564 ? 30.201 -11.596 -32.685 1.00 96.31 564 ALA A N 1
ATOM 4046 C CA . ALA A 1 564 ? 30.023 -10.215 -32.245 1.00 96.31 564 ALA A CA 1
ATOM 4047 C C . ALA A 1 564 ? 29.284 -10.132 -30.897 1.00 96.31 564 ALA A C 1
ATOM 4049 O O . ALA A 1 564 ? 28.078 -9.857 -30.846 1.00 96.31 564 ALA A O 1
ATOM 4050 N N . SER A 1 565 ? 30.014 -10.392 -29.808 1.00 96.75 565 SER A N 1
ATOM 4051 C CA . SER A 1 565 ? 29.500 -10.375 -28.426 1.00 96.75 565 SER A CA 1
ATOM 4052 C C . SER A 1 565 ? 30.130 -9.322 -27.506 1.00 96.75 565 SER A C 1
ATOM 4054 O O . SER A 1 565 ? 29.794 -9.257 -26.325 1.00 96.75 565 SER A O 1
ATOM 4056 N N . GLY A 1 566 ? 31.042 -8.498 -28.027 1.00 96.81 566 GLY A N 1
ATOM 4057 C CA . GLY A 1 566 ? 31.676 -7.405 -27.287 1.00 96.81 566 GLY A CA 1
ATOM 4058 C C . GLY A 1 566 ? 30.919 -6.077 -27.377 1.00 96.81 566 GLY A C 1
ATOM 4059 O O . GLY A 1 566 ? 30.020 -5.903 -28.204 1.00 96.81 566 GLY A O 1
ATOM 4060 N N . LYS A 1 567 ? 31.343 -5.109 -26.554 1.00 98.00 567 LYS A N 1
ATOM 4061 C CA . LYS A 1 567 ? 30.836 -3.723 -26.559 1.00 98.00 567 LYS A CA 1
ATOM 4062 C C . LYS A 1 567 ? 31.103 -2.987 -27.877 1.00 98.00 567 LYS A C 1
ATOM 4064 O O . LYS A 1 567 ? 30.361 -2.079 -28.241 1.00 98.00 567 LYS A O 1
ATOM 4069 N N . TYR A 1 568 ? 32.150 -3.388 -28.591 1.00 97.94 568 TYR A N 1
ATOM 4070 C CA . TYR A 1 568 ? 32.573 -2.795 -29.853 1.00 97.94 568 TYR A CA 1
ATOM 4071 C C . TYR A 1 568 ? 32.309 -3.753 -31.014 1.00 97.94 568 TYR A C 1
ATOM 4073 O O . TYR A 1 568 ? 32.520 -4.962 -30.887 1.00 97.94 568 TYR A O 1
ATOM 4081 N N . LEU A 1 569 ? 31.891 -3.206 -32.154 1.00 98.31 569 LEU A N 1
ATOM 4082 C CA . LEU A 1 569 ? 31.741 -3.931 -33.410 1.00 98.31 569 LEU A CA 1
ATOM 4083 C C . LEU A 1 569 ? 32.594 -3.273 -34.492 1.00 98.31 569 LEU A C 1
ATOM 4085 O O . LEU A 1 569 ? 32.290 -2.168 -34.941 1.00 98.31 569 LEU A O 1
ATOM 4089 N N . ALA A 1 570 ? 33.622 -3.981 -34.955 1.00 96.31 570 ALA A N 1
ATOM 4090 C CA . ALA A 1 570 ? 34.328 -3.614 -36.175 1.00 96.31 570 ALA A CA 1
ATOM 4091 C C . ALA A 1 570 ? 33.424 -3.872 -37.392 1.00 96.31 570 ALA A C 1
ATOM 4093 O O . ALA A 1 570 ? 32.933 -4.987 -37.598 1.00 96.31 570 ALA A O 1
ATOM 4094 N N . VAL A 1 571 ? 33.194 -2.842 -38.202 1.00 96.19 571 VAL A N 1
ATOM 4095 C CA . VAL A 1 571 ? 32.299 -2.917 -39.358 1.00 96.19 571 VAL A CA 1
ATOM 4096 C C . VAL A 1 571 ? 33.053 -3.479 -40.559 1.00 96.19 571 VAL A C 1
ATOM 4098 O O . VAL A 1 571 ? 33.931 -2.829 -41.130 1.00 96.19 571 VAL A O 1
ATOM 4101 N N . SER A 1 572 ? 32.693 -4.693 -40.974 1.00 93.19 572 SER A N 1
ATOM 4102 C CA . SER A 1 572 ? 33.314 -5.364 -42.119 1.00 93.19 572 SER A CA 1
ATOM 4103 C C . SER A 1 572 ? 32.583 -5.078 -43.434 1.00 93.19 572 SER A C 1
ATOM 4105 O O . SER A 1 572 ? 31.417 -4.679 -43.453 1.00 93.19 572 SER A O 1
ATOM 4107 N N . ALA A 1 573 ? 33.246 -5.341 -44.564 1.00 90.75 573 ALA A N 1
ATOM 4108 C CA . ALA A 1 573 ? 32.643 -5.186 -45.890 1.00 90.75 573 ALA A CA 1
ATOM 4109 C C . ALA A 1 573 ? 31.376 -6.047 -46.080 1.00 90.75 573 ALA A C 1
ATOM 4111 O O . ALA A 1 573 ? 30.433 -5.619 -46.741 1.00 90.75 573 ALA A O 1
ATOM 4112 N N . GLY A 1 574 ? 31.293 -7.214 -45.425 1.00 91.06 574 GLY A N 1
ATOM 4113 C CA . GLY A 1 574 ? 30.107 -8.084 -45.447 1.00 91.06 574 GLY A CA 1
ATOM 4114 C C . GLY A 1 574 ? 28.871 -7.500 -44.744 1.00 91.06 574 GLY A C 1
ATOM 4115 O O . GLY A 1 574 ? 27.782 -8.083 -44.811 1.00 91.06 574 GLY A O 1
ATOM 4116 N N . MET A 1 575 ? 29.023 -6.361 -44.063 1.00 96.06 575 MET A N 1
ATOM 4117 C CA . MET A 1 575 ? 27.932 -5.611 -43.443 1.00 96.06 575 MET A CA 1
ATOM 4118 C C . MET A 1 575 ? 27.403 -4.480 -44.333 1.00 96.06 575 MET A C 1
ATOM 4120 O O . MET A 1 575 ? 26.360 -3.921 -44.007 1.00 96.06 575 MET A O 1
ATOM 4124 N N . ALA A 1 576 ? 28.073 -4.152 -45.445 1.00 94.62 576 ALA A N 1
ATOM 4125 C CA . ALA A 1 576 ? 27.666 -3.065 -46.333 1.00 94.62 576 ALA A CA 1
ATOM 4126 C C . ALA A 1 576 ? 26.205 -3.212 -46.800 1.00 94.62 576 ALA A C 1
ATOM 4128 O O . ALA A 1 576 ? 25.745 -4.304 -47.133 1.00 94.62 576 ALA A O 1
ATOM 4129 N N . GLY A 1 577 ? 25.466 -2.101 -46.785 1.00 94.94 577 GLY A N 1
ATOM 4130 C CA . GLY A 1 577 ? 24.037 -2.046 -47.104 1.00 94.94 577 GLY A CA 1
ATOM 4131 C C . GLY A 1 577 ? 23.099 -2.548 -45.997 1.00 94.94 577 GLY A C 1
ATOM 4132 O O . GLY A 1 577 ? 21.889 -2.352 -46.100 1.00 94.94 577 GLY A O 1
ATOM 4133 N N . LYS A 1 578 ? 23.615 -3.157 -44.920 1.00 97.88 578 LYS A N 1
ATOM 4134 C CA . LYS A 1 578 ? 22.800 -3.640 -43.793 1.00 97.88 578 LYS A CA 1
ATOM 4135 C C . LYS A 1 578 ? 22.659 -2.560 -42.726 1.00 97.88 578 LYS A C 1
ATOM 4137 O O . LYS A 1 578 ? 23.567 -1.758 -42.523 1.00 97.88 578 LYS A O 1
ATOM 4142 N N . LYS A 1 579 ? 21.532 -2.546 -42.019 1.00 98.31 579 LYS A N 1
ATOM 4143 C CA . LYS A 1 579 ? 21.341 -1.744 -40.805 1.00 98.31 579 LYS A CA 1
ATOM 4144 C C . LYS A 1 579 ? 21.776 -2.560 -39.594 1.00 98.31 579 LYS A C 1
ATOM 4146 O O . LYS A 1 579 ? 21.433 -3.741 -39.499 1.00 98.31 579 LYS A O 1
ATOM 4151 N N . ILE A 1 580 ? 22.520 -1.939 -38.687 1.00 98.56 580 ILE A N 1
ATOM 4152 C CA . ILE A 1 580 ? 23.099 -2.610 -37.523 1.00 98.56 580 ILE A CA 1
ATOM 4153 C C . ILE A 1 580 ? 22.280 -2.291 -36.276 1.00 98.56 580 ILE A C 1
ATOM 4155 O O . ILE A 1 580 ? 21.913 -1.140 -36.065 1.00 98.56 580 ILE A O 1
ATOM 4159 N N . SER A 1 581 ? 22.012 -3.287 -35.439 1.00 98.56 581 SER A N 1
ATOM 4160 C CA . SER A 1 581 ? 21.453 -3.100 -34.095 1.00 98.56 581 SER A CA 1
ATOM 4161 C C . SER A 1 581 ? 22.211 -3.946 -33.071 1.00 98.56 581 SER A C 1
ATOM 4163 O O . SER A 1 581 ? 22.906 -4.900 -33.429 1.00 98.56 581 SER A O 1
ATOM 4165 N N . VAL A 1 582 ? 22.092 -3.600 -31.788 1.00 98.50 582 VAL A N 1
ATOM 4166 C CA . VAL A 1 582 ? 22.709 -4.349 -30.686 1.00 98.50 582 VAL A CA 1
ATOM 4167 C C . VAL A 1 582 ? 21.672 -4.676 -29.620 1.00 98.50 582 VAL A C 1
ATOM 4169 O O . VAL A 1 582 ? 20.915 -3.806 -29.195 1.00 98.50 582 VAL A O 1
ATOM 4172 N N . LYS A 1 583 ? 21.630 -5.939 -29.187 1.00 98.06 583 LYS A N 1
ATOM 4173 C CA . LYS A 1 583 ? 20.909 -6.375 -27.987 1.00 98.06 583 LYS A CA 1
ATOM 4174 C C . LYS A 1 583 ? 21.877 -6.356 -26.811 1.00 98.06 583 LYS A C 1
ATOM 4176 O O . LYS A 1 583 ? 22.890 -7.054 -26.848 1.00 98.06 583 LYS A O 1
ATOM 4181 N N . VAL A 1 584 ? 21.542 -5.588 -25.783 1.00 98.38 584 VAL A N 1
ATOM 4182 C CA . VAL A 1 584 ? 22.257 -5.544 -24.503 1.00 98.38 584 VAL A CA 1
ATOM 4183 C C . VAL A 1 584 ? 21.456 -6.358 -23.495 1.00 98.38 584 VAL A C 1
ATOM 4185 O O . VAL A 1 584 ? 20.254 -6.139 -23.348 1.00 98.38 584 VAL A O 1
ATOM 4188 N N . THR A 1 585 ? 22.107 -7.319 -22.842 1.00 98.06 585 THR A N 1
ATOM 4189 C CA . THR A 1 585 ? 21.531 -8.146 -21.772 1.00 98.06 585 THR A CA 1
ATOM 4190 C C . THR A 1 585 ? 22.222 -7.795 -20.462 1.00 98.06 585 THR A C 1
ATOM 4192 O O . THR A 1 585 ? 23.445 -7.871 -20.393 1.00 98.06 585 THR A O 1
ATOM 4195 N N . GLY A 1 586 ? 21.451 -7.397 -19.456 1.00 97.56 586 GLY A N 1
ATOM 4196 C CA . GLY A 1 586 ? 21.918 -7.072 -18.115 1.00 97.56 586 GLY A CA 1
ATOM 4197 C C . GLY A 1 586 ? 21.657 -8.205 -17.123 1.00 97.56 586 GLY A C 1
ATOM 4198 O O . GLY A 1 586 ? 20.603 -8.849 -17.166 1.00 97.56 586 GLY A O 1
ATOM 4199 N N . SER A 1 587 ? 22.603 -8.425 -16.212 1.00 97.56 587 SER A N 1
ATOM 4200 C CA . SER A 1 587 ? 22.498 -9.388 -15.111 1.00 97.56 587 SER A CA 1
ATOM 4201 C C . SER A 1 587 ? 23.025 -8.804 -13.802 1.00 97.56 587 SER A C 1
ATOM 4203 O O . SER A 1 587 ? 24.056 -8.125 -13.793 1.00 97.56 587 SER A O 1
ATOM 4205 N N . LYS A 1 588 ? 22.348 -9.121 -12.696 1.00 96.88 588 LYS A N 1
ATOM 4206 C CA . LYS A 1 588 ? 22.740 -8.758 -11.330 1.00 96.88 588 LYS A CA 1
ATOM 4207 C C . LYS A 1 588 ? 22.226 -9.829 -10.362 1.00 96.88 588 LYS A C 1
ATOM 4209 O O . LYS A 1 588 ? 21.092 -10.279 -10.500 1.00 96.88 588 LYS A O 1
ATOM 4214 N N . THR A 1 589 ? 23.044 -10.260 -9.404 1.00 95.62 589 THR A N 1
ATOM 4215 C CA . THR A 1 589 ? 22.655 -11.281 -8.412 1.00 95.62 589 THR A CA 1
ATOM 4216 C C . THR A 1 589 ? 21.448 -10.822 -7.600 1.00 95.62 589 THR A C 1
ATOM 4218 O O . THR A 1 589 ? 21.468 -9.716 -7.069 1.00 95.62 589 THR A O 1
ATOM 4221 N N . GLY A 1 590 ? 20.415 -11.664 -7.498 1.00 95.25 590 GLY A N 1
ATOM 4222 C CA . GLY A 1 590 ? 19.142 -11.318 -6.851 1.00 95.25 590 GLY A CA 1
ATOM 4223 C C . GLY A 1 590 ? 18.157 -10.567 -7.755 1.00 95.25 590 GLY A C 1
ATOM 4224 O O . GLY A 1 590 ? 17.122 -10.118 -7.274 1.00 95.25 590 GLY A O 1
ATOM 4225 N N . TRP A 1 591 ? 18.459 -10.426 -9.052 1.00 97.62 591 TRP A N 1
ATOM 4226 C CA . TRP A 1 591 ? 17.616 -9.739 -10.031 1.00 97.62 591 TRP A CA 1
ATOM 4227 C C . TRP A 1 591 ? 17.333 -10.636 -11.233 1.00 97.62 591 TRP A C 1
ATOM 4229 O O . TRP A 1 591 ? 18.186 -11.409 -11.674 1.00 97.62 591 TRP A O 1
ATOM 4239 N N . LEU A 1 592 ? 16.142 -10.492 -11.806 1.00 97.06 592 LEU A N 1
ATOM 4240 C CA . LEU A 1 592 ? 15.783 -11.146 -13.052 1.00 97.06 592 LEU A CA 1
ATOM 4241 C C . LEU A 1 592 ? 16.580 -10.513 -14.200 1.00 97.06 592 LEU A C 1
ATOM 4243 O O . LEU A 1 592 ? 16.581 -9.292 -14.379 1.00 97.06 592 LEU A O 1
ATOM 4247 N N . THR A 1 593 ? 17.252 -11.343 -14.998 1.00 96.75 593 THR A N 1
ATOM 4248 C CA . THR A 1 593 ? 17.994 -10.874 -16.175 1.00 96.75 593 THR A CA 1
ATOM 4249 C C . THR A 1 593 ? 17.053 -10.211 -17.170 1.00 96.75 593 THR A C 1
ATOM 4251 O O . THR A 1 593 ? 15.981 -10.743 -17.464 1.00 96.75 593 THR A O 1
ATOM 4254 N N . ALA A 1 594 ? 17.483 -9.097 -17.753 1.00 96.62 594 ALA A N 1
ATOM 4255 C CA . ALA A 1 594 ? 16.684 -8.359 -18.718 1.00 96.62 594 ALA A CA 1
ATOM 4256 C C . ALA A 1 594 ? 17.518 -7.989 -19.942 1.00 96.62 594 ALA A C 1
ATOM 4258 O O . ALA A 1 594 ? 18.737 -7.854 -19.861 1.00 96.62 594 ALA A O 1
ATOM 4259 N N . ALA A 1 595 ? 16.873 -7.825 -21.095 1.00 96.56 595 ALA A N 1
ATOM 4260 C CA . ALA A 1 595 ? 17.564 -7.448 -22.318 1.00 96.56 595 ALA A CA 1
ATOM 4261 C C . ALA A 1 595 ? 16.748 -6.473 -23.159 1.00 96.56 595 ALA A C 1
ATOM 4263 O O . ALA A 1 595 ? 15.525 -6.585 -23.241 1.00 96.56 595 ALA A O 1
ATOM 4264 N N . LYS A 1 596 ? 17.438 -5.557 -23.840 1.00 97.50 596 LYS A N 1
ATOM 4265 C CA . LYS A 1 596 ? 16.821 -4.586 -24.747 1.00 97.50 596 LYS A CA 1
ATOM 4266 C C . LYS A 1 596 ? 17.681 -4.384 -25.984 1.00 97.50 596 LYS A C 1
ATOM 4268 O O . LYS A 1 596 ? 18.903 -4.498 -25.929 1.00 97.50 596 LYS A O 1
ATOM 4273 N N . THR A 1 597 ? 17.029 -4.118 -27.108 1.00 97.38 597 THR A N 1
ATOM 4274 C CA . THR A 1 597 ? 17.690 -3.921 -28.401 1.00 97.38 597 THR A CA 1
ATOM 4275 C C . THR A 1 597 ? 17.649 -2.448 -28.777 1.00 97.38 597 THR A C 1
ATOM 4277 O O . THR A 1 597 ? 16.623 -1.795 -28.580 1.00 97.38 597 THR A O 1
ATOM 4280 N N . SER A 1 598 ? 18.759 -1.925 -29.296 1.00 98.19 598 SER A N 1
ATOM 4281 C CA . SER A 1 598 ? 18.842 -0.560 -29.813 1.00 98.19 598 SER A CA 1
ATOM 4282 C C . SER A 1 598 ? 17.969 -0.370 -31.057 1.00 98.19 598 SER A C 1
ATOM 4284 O O . SER A 1 598 ? 17.684 -1.322 -31.791 1.00 98.19 598 SER A O 1
ATOM 4286 N N . SER A 1 599 ? 17.648 0.884 -31.380 1.00 97.56 599 SER A N 1
ATOM 4287 C CA . SER A 1 599 ? 17.263 1.239 -32.751 1.00 97.56 599 SER A CA 1
ATOM 4288 C C . SER A 1 599 ? 18.375 0.849 -33.731 1.00 97.56 599 SER A C 1
ATOM 4290 O O . SER A 1 599 ? 19.558 0.822 -33.370 1.00 97.56 599 SER A O 1
ATOM 4292 N N . ALA A 1 600 ? 18.002 0.535 -34.972 1.00 97.88 600 ALA A N 1
ATOM 4293 C CA . ALA A 1 600 ? 18.971 0.198 -36.006 1.00 97.88 600 ALA A CA 1
ATOM 4294 C C . ALA A 1 600 ? 19.657 1.459 -36.566 1.00 97.88 600 ALA A C 1
ATOM 4296 O O . ALA A 1 600 ? 19.025 2.509 -36.691 1.00 97.88 600 ALA A O 1
ATOM 4297 N N . THR A 1 601 ? 20.933 1.351 -36.938 1.00 98.12 601 THR A N 1
ATOM 4298 C CA . THR A 1 601 ? 21.686 2.423 -37.602 1.00 98.12 601 THR A CA 1
ATOM 4299 C C . THR A 1 601 ? 21.121 2.742 -38.993 1.00 98.12 601 THR A C 1
ATOM 4301 O O . THR A 1 601 ? 20.329 1.986 -39.567 1.00 98.12 601 THR A O 1
ATOM 4304 N N . ALA A 1 602 ? 21.618 3.820 -39.608 1.00 96.44 602 ALA A N 1
ATOM 4305 C CA . ALA A 1 602 ? 21.593 3.932 -41.066 1.00 96.44 602 ALA A CA 1
ATOM 4306 C C . ALA A 1 602 ? 22.298 2.721 -41.715 1.00 96.44 602 ALA A C 1
ATOM 4308 O O . ALA A 1 602 ? 23.104 2.038 -41.072 1.00 96.44 602 ALA A O 1
ATOM 4309 N N . ALA A 1 603 ? 21.982 2.443 -42.982 1.00 97.69 603 ALA A N 1
ATOM 4310 C CA . ALA A 1 603 ? 22.619 1.350 -43.710 1.00 97.69 603 ALA A CA 1
ATOM 4311 C C . ALA A 1 603 ? 24.135 1.577 -43.797 1.00 97.69 603 ALA A C 1
ATOM 4313 O O . ALA A 1 603 ? 24.582 2.695 -44.060 1.00 97.69 603 ALA A O 1
ATOM 4314 N N . VAL A 1 604 ? 24.914 0.515 -43.581 1.00 97.62 604 VAL A N 1
ATOM 4315 C CA . VAL A 1 604 ? 26.374 0.594 -43.593 1.00 97.62 604 VAL A CA 1
ATOM 4316 C C . VAL A 1 604 ? 26.868 1.029 -44.968 1.00 97.62 604 VAL A C 1
ATOM 4318 O O . VAL A 1 604 ? 26.619 0.356 -45.970 1.00 97.62 604 VAL A O 1
ATOM 4321 N N . GLY A 1 605 ? 27.589 2.146 -45.004 1.00 94.88 605 GLY A N 1
ATOM 4322 C CA . GLY A 1 605 ? 28.234 2.666 -46.206 1.00 94.88 605 GLY A CA 1
ATOM 4323 C C . GLY A 1 605 ? 29.695 2.238 -46.333 1.00 94.88 605 GLY A C 1
ATOM 4324 O O . GLY A 1 605 ? 30.280 1.639 -45.434 1.00 94.88 605 GLY A O 1
ATOM 4325 N N . TYR A 1 606 ? 30.322 2.612 -47.443 1.00 92.38 606 TYR A N 1
ATOM 4326 C CA . TYR A 1 606 ? 31.778 2.570 -47.581 1.00 92.38 606 TYR A CA 1
ATOM 4327 C C . TYR A 1 606 ? 32.379 3.946 -47.248 1.00 92.38 606 TYR A C 1
ATOM 4329 O O . TYR A 1 606 ? 31.712 4.966 -47.466 1.00 92.38 606 TYR A O 1
ATOM 4337 N N . PRO A 1 607 ? 33.603 4.021 -46.701 1.00 90.94 607 PRO A N 1
ATOM 4338 C CA . PRO A 1 607 ? 34.345 5.274 -46.659 1.00 90.94 607 PRO A CA 1
ATOM 4339 C C . PRO A 1 607 ? 34.798 5.669 -48.075 1.00 90.94 607 PRO A C 1
ATOM 4341 O O . PRO A 1 607 ? 34.881 4.831 -48.974 1.00 90.94 607 PRO A O 1
ATOM 4344 N N . SER A 1 608 ? 35.073 6.957 -48.282 1.00 88.88 608 SER A N 1
ATOM 4345 C CA . SER A 1 608 ? 35.605 7.469 -49.554 1.00 88.88 608 SER A CA 1
ATOM 4346 C C . SER A 1 608 ? 37.081 7.112 -49.758 1.00 88.88 608 SER A C 1
ATOM 4348 O O . SER A 1 608 ? 37.497 6.905 -50.895 1.00 88.88 608 SER A O 1
ATOM 4350 N N . ARG A 1 609 ? 37.841 6.999 -48.663 1.00 92.00 609 ARG A N 1
ATOM 4351 C CA . ARG A 1 609 ? 39.282 6.717 -48.602 1.00 92.00 609 ARG A CA 1
ATOM 4352 C C . ARG A 1 609 ? 39.556 5.677 -47.515 1.00 92.00 609 ARG A C 1
ATOM 4354 O O . ARG A 1 609 ? 38.889 5.687 -46.479 1.00 92.00 609 ARG A O 1
ATOM 4361 N N . THR A 1 610 ? 40.515 4.787 -47.739 1.00 93.31 610 THR A N 1
ATOM 4362 C CA . THR A 1 610 ? 40.953 3.778 -46.764 1.00 93.31 610 THR A CA 1
ATOM 4363 C C . THR A 1 610 ? 42.433 3.454 -46.939 1.00 93.31 610 THR A C 1
ATOM 4365 O O . THR A 1 610 ? 43.009 3.788 -47.969 1.00 93.31 610 THR A O 1
ATOM 4368 N N . ALA A 1 611 ? 43.040 2.813 -45.944 1.00 92.81 611 ALA A N 1
ATOM 4369 C CA . ALA A 1 611 ? 44.422 2.359 -46.028 1.00 92.81 611 ALA A CA 1
ATOM 4370 C C . ALA A 1 611 ? 44.550 1.108 -46.929 1.00 92.81 611 ALA A C 1
ATOM 4372 O O . ALA A 1 611 ? 43.568 0.376 -47.114 1.00 92.81 611 ALA A O 1
ATOM 4373 N N . PRO A 1 612 ? 45.752 0.830 -47.460 1.00 93.25 612 PRO A N 1
ATOM 4374 C CA . PRO A 1 612 ? 46.074 -0.435 -48.114 1.00 93.25 612 PRO A CA 1
ATOM 4375 C C . PRO A 1 612 ? 45.751 -1.659 -47.256 1.00 93.25 612 PRO A C 1
ATOM 4377 O O . PRO A 1 612 ? 45.846 -1.622 -46.030 1.00 93.25 612 PRO A O 1
ATOM 4380 N N . ALA A 1 613 ? 45.386 -2.760 -47.911 1.00 90.50 613 ALA A N 1
ATOM 4381 C CA . ALA A 1 613 ? 45.228 -4.056 -47.257 1.00 90.50 613 ALA A CA 1
ATOM 4382 C C . ALA A 1 613 ? 46.591 -4.686 -46.915 1.00 90.50 613 ALA A C 1
ATOM 4384 O O . ALA A 1 613 ? 46.710 -5.368 -45.899 1.00 90.50 613 ALA A O 1
ATOM 4385 N N . ASP A 1 614 ? 47.603 -4.440 -47.750 1.00 92.81 614 ASP A N 1
ATOM 4386 C CA . ASP A 1 614 ? 49.003 -4.819 -47.550 1.00 92.81 614 ASP A CA 1
ATOM 4387 C C . ASP A 1 614 ? 49.927 -3.869 -48.347 1.00 92.81 614 ASP A C 1
ATOM 4389 O O . ASP A 1 614 ? 49.461 -2.895 -48.935 1.00 92.81 614 ASP A O 1
ATOM 4393 N N . SER A 1 615 ? 51.236 -4.146 -48.380 1.00 91.94 615 SER A N 1
ATOM 4394 C CA . SER A 1 615 ? 52.248 -3.317 -49.062 1.00 91.94 615 SER A CA 1
ATOM 4395 C C . SER A 1 615 ? 52.098 -3.204 -50.584 1.00 91.94 615 SER A C 1
ATOM 4397 O O . SER A 1 615 ? 52.880 -2.503 -51.214 1.00 91.94 615 SER A O 1
ATOM 4399 N N . TRP A 1 616 ? 51.167 -3.923 -51.202 1.00 93.50 616 TRP A N 1
ATOM 4400 C CA . TRP A 1 616 ? 50.966 -3.910 -52.649 1.00 93.50 616 TRP A CA 1
ATOM 4401 C C . TRP A 1 616 ? 49.502 -3.804 -53.051 1.00 93.50 616 TRP A C 1
ATOM 4403 O O . TRP A 1 616 ? 49.223 -3.472 -54.201 1.00 93.50 616 TRP A O 1
ATOM 4413 N N . ASN A 1 617 ? 48.557 -4.052 -52.146 1.00 93.50 617 ASN A N 1
ATOM 4414 C CA . ASN A 1 617 ? 47.158 -4.221 -52.501 1.00 93.50 617 ASN A CA 1
ATOM 4415 C C . ASN A 1 617 ? 46.236 -3.284 -51.737 1.00 93.50 617 ASN A C 1
ATOM 4417 O O . ASN A 1 617 ? 46.321 -3.110 -50.522 1.00 93.50 617 ASN A O 1
ATOM 4421 N N . CYS A 1 618 ? 45.263 -2.756 -52.470 1.00 94.00 618 CYS A N 1
ATOM 4422 C CA . CYS A 1 618 ? 44.085 -2.153 -51.881 1.00 94.00 618 CYS A CA 1
ATOM 4423 C C . CYS A 1 618 ? 43.018 -3.211 -51.565 1.00 94.00 618 CYS A C 1
ATOM 4425 O O . CYS A 1 618 ? 42.954 -4.242 -52.242 1.00 94.00 618 CYS A O 1
ATOM 4427 N N . PRO A 1 619 ? 42.128 -2.964 -50.584 1.00 92.50 619 PRO A N 1
ATOM 4428 C CA . PRO A 1 619 ? 40.976 -3.828 -50.355 1.00 92.50 619 PRO A CA 1
ATOM 4429 C C . PRO A 1 619 ? 40.121 -3.962 -51.621 1.00 92.50 619 PRO A C 1
ATOM 4431 O O . PRO A 1 619 ? 39.894 -2.980 -52.328 1.00 92.50 619 PRO A O 1
ATOM 4434 N N . SER A 1 620 ? 39.553 -5.145 -51.870 1.00 91.12 620 SER A N 1
ATOM 4435 C CA . SER A 1 620 ? 38.755 -5.414 -53.083 1.00 91.12 620 SER A CA 1
ATOM 4436 C C . SER A 1 620 ? 37.558 -4.470 -53.274 1.00 91.12 620 SER A C 1
ATOM 4438 O O . SER A 1 620 ? 37.109 -4.246 -54.395 1.00 91.12 620 SER A O 1
ATOM 4440 N N . TRP A 1 621 ? 37.043 -3.877 -52.194 1.00 91.06 621 TRP A N 1
ATOM 4441 C CA . TRP A 1 621 ? 35.944 -2.910 -52.229 1.00 91.06 621 TRP A CA 1
ATOM 4442 C C . TRP A 1 621 ? 36.381 -1.455 -52.485 1.00 91.06 621 TRP A C 1
ATOM 4444 O O . TRP A 1 621 ? 35.506 -0.608 -52.702 1.00 91.06 621 TRP A O 1
ATOM 4454 N N . ALA A 1 622 ? 37.688 -1.167 -52.454 1.00 93.50 622 ALA A N 1
ATOM 4455 C CA . ALA A 1 622 ? 38.307 0.128 -52.749 1.00 93.50 622 ALA A CA 1
ATOM 4456 C C . ALA A 1 622 ? 39.568 -0.038 -53.621 1.00 93.50 622 ALA A C 1
ATOM 4458 O O . ALA A 1 622 ? 40.666 0.257 -53.165 1.00 93.50 622 ALA A O 1
ATOM 4459 N N . PRO A 1 623 ? 39.439 -0.521 -54.868 1.00 95.44 623 PRO A N 1
ATOM 4460 C CA . PRO A 1 623 ? 40.573 -1.018 -55.640 1.00 95.44 623 PRO A CA 1
ATOM 4461 C C . PRO A 1 623 ? 41.423 0.075 -56.307 1.00 95.44 623 PRO A C 1
ATOM 4463 O O . PRO A 1 623 ? 42.337 -0.257 -57.037 1.00 95.44 623 PRO A O 1
ATOM 4466 N N . ILE A 1 624 ? 41.145 1.370 -56.152 1.00 96.38 624 ILE A N 1
ATOM 4467 C CA . ILE A 1 624 ? 41.955 2.419 -56.797 1.00 96.38 624 ILE A CA 1
ATOM 4468 C C . ILE A 1 624 ? 43.141 2.750 -55.888 1.00 96.38 624 ILE A C 1
ATOM 4470 O O . ILE A 1 624 ? 42.924 3.224 -54.775 1.00 96.38 624 ILE A O 1
ATOM 4474 N N . LYS A 1 625 ? 44.372 2.538 -56.368 1.00 97.06 625 LYS A N 1
ATOM 4475 C CA . LYS A 1 625 ? 45.614 2.798 -55.619 1.00 97.06 625 LYS A CA 1
ATOM 4476 C C . LYS A 1 625 ? 46.027 4.261 -55.753 1.00 97.06 625 LYS A C 1
ATOM 4478 O O . LYS A 1 625 ? 46.186 4.730 -56.875 1.00 97.06 625 LYS A O 1
ATOM 4483 N N . GLY A 1 626 ? 46.225 4.969 -54.650 1.00 96.00 626 GLY A N 1
ATOM 4484 C CA . GLY A 1 626 ? 46.807 6.311 -54.611 1.00 96.00 626 GLY A CA 1
ATOM 4485 C C . GLY A 1 626 ? 48.184 6.300 -53.955 1.00 96.00 626 GLY A C 1
ATOM 4486 O O . GLY A 1 626 ? 48.352 5.643 -52.933 1.00 96.00 626 GLY A O 1
ATOM 4487 N N . ASN A 1 627 ? 49.153 7.017 -54.522 1.00 95.62 627 ASN A N 1
ATOM 4488 C CA . ASN A 1 627 ? 50.493 7.195 -53.953 1.00 95.62 627 ASN A CA 1
ATOM 4489 C C . ASN A 1 627 ? 51.103 8.544 -54.363 1.00 95.62 627 ASN A C 1
ATOM 4491 O O . ASN A 1 627 ? 50.616 9.209 -55.288 1.00 95.62 627 ASN A O 1
ATOM 4495 N N . GLN A 1 628 ? 52.190 8.940 -53.703 1.00 94.94 628 GLN A N 1
ATOM 4496 C CA . GLN A 1 628 ? 52.968 10.093 -54.132 1.00 94.94 628 GLN A CA 1
ATOM 4497 C C . GLN A 1 628 ? 53.916 9.701 -55.279 1.00 94.94 628 GLN A C 1
ATOM 4499 O O . GLN A 1 628 ? 54.650 8.714 -55.222 1.00 94.94 628 GLN A O 1
ATOM 4504 N N . SER A 1 629 ? 53.885 10.468 -56.368 1.00 89.12 629 SER A N 1
ATOM 4505 C CA . SER A 1 629 ? 54.820 10.313 -57.488 1.00 89.12 629 SER A CA 1
ATOM 4506 C C . SER A 1 629 ? 56.224 10.816 -57.130 1.00 89.12 629 SER A C 1
ATOM 4508 O O . SER A 1 629 ? 56.399 11.592 -56.194 1.00 89.12 629 SER A O 1
ATOM 4510 N N . SER A 1 630 ? 57.233 10.459 -57.932 1.00 85.75 630 SER A N 1
ATOM 4511 C CA . SER A 1 630 ? 58.613 10.942 -57.750 1.00 85.75 630 SER A CA 1
ATOM 4512 C C . SER A 1 630 ? 58.766 12.466 -57.846 1.00 85.75 630 SER A C 1
ATOM 4514 O O . SER A 1 630 ? 59.749 13.011 -57.355 1.00 85.75 630 SER A O 1
ATOM 4516 N N . SER A 1 631 ? 57.799 13.163 -58.454 1.00 86.31 631 SER A N 1
ATOM 4517 C CA . SER A 1 631 ? 57.732 14.628 -58.511 1.00 86.31 631 SER A CA 1
ATOM 4518 C C . SER A 1 631 ? 56.951 15.253 -57.347 1.00 86.31 631 SER A C 1
ATOM 4520 O O . SER A 1 631 ? 56.680 16.450 -57.376 1.00 86.31 631 SER A O 1
ATOM 4522 N N . GLY A 1 632 ? 56.547 14.461 -56.348 1.00 89.00 632 GLY A N 1
ATOM 4523 C CA . GLY A 1 632 ? 55.820 14.924 -55.163 1.00 89.00 632 GLY A CA 1
ATOM 4524 C C . GLY A 1 632 ? 54.307 15.090 -55.350 1.00 89.00 632 GLY A C 1
ATOM 4525 O O . GLY A 1 632 ? 53.607 15.419 -54.393 1.00 89.00 632 GLY A O 1
ATOM 4526 N N . GLU A 1 633 ? 53.770 14.849 -56.549 1.00 92.38 633 GLU A N 1
ATOM 4527 C CA . GLU A 1 633 ? 52.329 14.956 -56.810 1.00 92.38 633 GLU A CA 1
ATOM 4528 C C . GLU A 1 633 ? 51.592 13.687 -56.365 1.00 92.38 633 GLU A C 1
ATOM 4530 O O . GLU A 1 633 ? 52.035 12.581 -56.683 1.00 92.38 633 GLU A O 1
ATOM 4535 N N . TRP A 1 634 ? 50.441 13.843 -55.710 1.00 96.00 634 TRP A N 1
ATOM 4536 C CA . TRP A 1 634 ? 49.540 12.744 -55.356 1.00 96.00 634 TRP A CA 1
ATOM 4537 C C . TRP A 1 634 ? 48.784 12.246 -56.595 1.00 96.00 634 TRP A C 1
ATOM 4539 O O . TRP A 1 634 ? 48.021 12.994 -57.222 1.00 96.00 634 TRP A O 1
ATOM 4549 N N . ILE A 1 635 ? 49.011 10.985 -56.972 1.00 94.56 635 ILE A N 1
ATOM 4550 C CA . ILE A 1 635 ? 48.430 10.362 -58.168 1.00 94.56 635 ILE A CA 1
ATOM 4551 C C . ILE A 1 635 ? 47.653 9.097 -57.825 1.00 94.56 635 ILE A C 1
ATOM 4553 O O . ILE A 1 635 ? 48.023 8.375 -56.904 1.00 94.56 635 ILE A O 1
ATOM 4557 N N . TYR A 1 636 ? 46.572 8.823 -58.555 1.00 96.38 636 TYR A N 1
ATOM 4558 C CA . TYR A 1 636 ? 45.861 7.549 -58.447 1.00 96.38 636 TYR A CA 1
ATOM 4559 C C . TYR A 1 636 ? 45.969 6.710 -59.723 1.00 96.38 636 TYR A C 1
ATOM 4561 O O . TYR A 1 636 ? 46.035 7.227 -60.844 1.00 96.38 636 TYR A O 1
ATOM 4569 N N . HIS A 1 637 ? 45.932 5.395 -59.529 1.00 95.19 637 HIS A N 1
ATOM 4570 C CA . HIS A 1 637 ? 46.009 4.358 -60.544 1.00 95.19 637 HIS A CA 1
ATOM 4571 C C . HIS A 1 637 ? 44.710 3.551 -60.542 1.00 95.19 637 HIS A C 1
ATOM 4573 O O . HIS A 1 637 ? 44.307 2.979 -59.527 1.00 95.19 637 HIS A O 1
ATOM 4579 N N . MET A 1 638 ? 44.048 3.510 -61.698 1.00 94.00 638 MET A N 1
ATOM 4580 C CA . MET A 1 638 ? 42.860 2.684 -61.902 1.00 94.00 638 MET A CA 1
ATOM 4581 C C . MET A 1 638 ? 43.261 1.208 -62.035 1.00 94.00 638 MET A C 1
ATOM 4583 O O . MET A 1 638 ? 44.313 0.935 -62.621 1.00 94.00 638 MET A O 1
ATOM 4587 N N . PRO A 1 639 ? 42.424 0.264 -61.569 1.00 92.56 639 PRO A N 1
ATOM 4588 C CA . PRO A 1 639 ? 42.610 -1.157 -61.853 1.00 92.56 639 PRO A CA 1
ATOM 4589 C C . PRO A 1 639 ? 42.838 -1.403 -63.349 1.00 92.56 639 PRO A C 1
ATOM 4591 O O . PRO A 1 639 ? 42.204 -0.751 -64.180 1.00 92.56 639 PRO A O 1
ATOM 4594 N N . TYR A 1 640 ? 43.739 -2.333 -63.680 1.00 88.62 640 TYR A N 1
ATOM 4595 C CA . TYR A 1 640 ? 44.151 -2.675 -65.055 1.00 88.62 640 TYR A CA 1
ATOM 4596 C C . TYR A 1 640 ? 44.909 -1.575 -65.822 1.00 88.62 640 TYR A C 1
ATOM 4598 O O . TYR A 1 640 ? 45.219 -1.749 -66.999 1.00 88.62 640 TYR A O 1
ATOM 4606 N N . GLY A 1 641 ? 45.226 -0.444 -65.182 1.00 85.88 641 GLY A N 1
ATOM 4607 C CA . GLY A 1 641 ? 46.122 0.560 -65.755 1.00 85.88 641 GLY A CA 1
ATOM 4608 C C . GLY A 1 641 ? 47.564 0.051 -65.840 1.00 85.88 641 GLY A C 1
ATOM 4609 O O . GLY A 1 641 ? 47.984 -0.755 -65.013 1.00 85.88 641 GLY A O 1
ATOM 4610 N N . GLN A 1 642 ? 48.339 0.570 -66.797 1.00 87.00 642 GLN A N 1
ATOM 4611 C CA . GLN A 1 642 ? 49.700 0.107 -67.115 1.00 87.00 642 GLN A CA 1
ATOM 4612 C C . GLN A 1 642 ? 50.625 -0.014 -65.889 1.00 87.00 642 GLN A C 1
ATOM 4614 O O . GLN A 1 642 ? 51.450 -0.919 -65.830 1.00 87.00 642 GLN A O 1
ATOM 4619 N N . PHE A 1 643 ? 50.485 0.881 -64.909 1.00 88.50 643 PHE A N 1
ATOM 4620 C CA . PHE A 1 643 ? 51.326 0.912 -63.707 1.00 88.50 643 PHE A CA 1
ATOM 4621 C C . PHE A 1 643 ? 50.624 0.426 -62.438 1.00 88.50 643 PHE A C 1
ATOM 4623 O O . PHE A 1 643 ? 51.231 0.441 -61.376 1.00 88.50 643 PHE A O 1
ATOM 4630 N N . TYR A 1 644 ? 49.370 -0.025 -62.520 1.00 92.12 644 TYR A N 1
ATOM 4631 C CA . TYR A 1 644 ? 48.589 -0.395 -61.339 1.00 92.12 644 TYR A CA 1
ATOM 4632 C C . TYR A 1 644 ? 49.253 -1.507 -60.508 1.00 92.12 644 TYR A C 1
ATOM 4634 O O . TYR A 1 644 ? 49.356 -1.390 -59.285 1.00 92.12 644 TYR A O 1
ATOM 4642 N N . ASP A 1 645 ? 49.759 -2.556 -61.160 1.00 91.00 645 ASP A N 1
ATOM 4643 C CA . ASP A 1 645 ? 50.423 -3.678 -60.478 1.00 91.00 645 ASP A CA 1
ATOM 4644 C C . ASP A 1 645 ? 51.827 -3.315 -59.967 1.00 91.00 645 ASP A C 1
ATOM 4646 O O . ASP A 1 645 ? 52.315 -3.925 -59.021 1.00 91.00 645 ASP A O 1
ATOM 4650 N N . ALA A 1 646 ? 52.447 -2.275 -60.535 1.00 90.38 646 ALA A N 1
ATOM 4651 C CA . ALA A 1 646 ? 53.744 -1.748 -60.107 1.00 90.38 646 ALA A CA 1
ATOM 4652 C C . ALA A 1 646 ? 53.636 -0.680 -58.997 1.00 90.38 646 ALA A C 1
ATOM 4654 O O . ALA A 1 646 ? 54.659 -0.232 -58.479 1.00 90.38 646 ALA A O 1
ATOM 4655 N N . THR A 1 647 ? 52.421 -0.263 -58.626 1.00 92.06 647 THR A N 1
ATOM 4656 C CA . THR A 1 647 ? 52.190 0.757 -57.596 1.00 92.06 647 THR A CA 1
ATOM 4657 C C . THR A 1 647 ? 52.013 0.125 -56.216 1.00 92.06 647 THR A C 1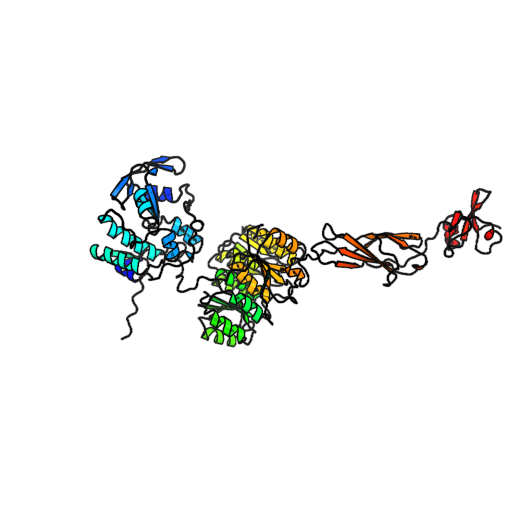
ATOM 4659 O O . THR A 1 647 ? 51.120 -0.704 -56.012 1.00 92.06 647 THR A O 1
ATOM 4662 N N . ASN A 1 648 ? 52.810 0.595 -55.253 1.00 93.94 648 ASN A N 1
ATOM 4663 C CA . ASN A 1 648 ? 52.570 0.418 -53.823 1.00 93.94 648 ASN A CA 1
ATOM 4664 C C . ASN A 1 648 ? 51.607 1.527 -53.348 1.00 93.94 648 ASN A C 1
ATOM 4666 O O . ASN A 1 648 ? 51.974 2.703 -53.428 1.00 93.94 648 ASN A O 1
ATOM 4670 N N . PRO A 1 649 ? 50.365 1.198 -52.953 1.00 96.19 649 PRO A N 1
ATOM 4671 C CA . PRO A 1 649 ? 49.409 2.205 -52.514 1.00 96.19 649 PRO A CA 1
ATOM 4672 C C . PRO A 1 649 ? 49.771 2.784 -51.142 1.00 96.19 649 PRO A C 1
ATOM 4674 O O . PRO A 1 649 ? 50.110 2.057 -50.218 1.00 96.19 649 PRO A O 1
ATOM 4677 N N . GLU A 1 650 ? 49.594 4.092 -50.994 1.00 95.31 650 GLU A N 1
ATOM 4678 C CA . GLU A 1 650 ? 49.557 4.794 -49.705 1.00 95.31 650 GLU A CA 1
ATOM 4679 C C . GLU A 1 650 ? 48.109 5.013 -49.241 1.00 95.31 650 GLU A C 1
ATOM 4681 O O . GLU A 1 650 ? 47.812 4.950 -48.051 1.00 95.31 650 GLU A O 1
ATOM 4686 N N . ASP A 1 651 ? 47.190 5.197 -50.194 1.00 96.38 651 ASP A N 1
ATOM 4687 C CA . ASP A 1 651 ? 45.748 5.275 -49.981 1.00 96.38 651 ASP A CA 1
ATOM 4688 C C . ASP A 1 651 ? 44.985 4.434 -51.000 1.00 96.38 651 ASP A C 1
ATOM 4690 O O . ASP A 1 651 ? 45.441 4.184 -52.116 1.00 96.38 651 ASP A O 1
ATOM 4694 N N . CYS A 1 652 ? 43.765 4.062 -50.636 1.00 96.62 652 CYS A N 1
ATOM 4695 C CA . CYS A 1 652 ? 42.861 3.288 -51.464 1.00 96.62 652 CYS A CA 1
ATOM 4696 C C . CYS A 1 652 ? 41.500 3.971 -51.581 1.00 96.62 652 CYS A C 1
ATOM 4698 O O . CYS A 1 652 ? 40.920 4.426 -50.588 1.00 96.62 652 CYS A O 1
ATOM 4700 N N . PHE A 1 653 ? 40.962 4.012 -52.800 1.00 96.31 653 PHE A N 1
ATOM 4701 C CA . PHE A 1 653 ? 39.698 4.677 -53.109 1.00 96.31 653 PHE A CA 1
ATOM 4702 C C . PHE A 1 653 ? 38.715 3.729 -53.787 1.00 96.31 653 PHE A C 1
ATOM 4704 O O . PHE A 1 653 ? 39.071 2.855 -54.578 1.00 96.31 653 PHE A O 1
ATOM 4711 N N . ARG A 1 654 ? 37.429 3.924 -53.492 1.00 92.31 654 ARG A N 1
ATOM 4712 C CA . ARG A 1 654 ? 36.345 3.168 -54.132 1.00 92.31 654 ARG A CA 1
ATOM 4713 C C . ARG A 1 654 ? 35.967 3.716 -55.503 1.00 92.31 654 ARG A C 1
ATOM 4715 O O . ARG A 1 654 ? 35.548 2.950 -56.364 1.00 92.31 654 ARG A O 1
ATOM 4722 N N . THR A 1 655 ? 36.070 5.028 -55.693 1.00 93.81 655 THR A N 1
ATOM 4723 C CA . THR A 1 655 ? 35.689 5.701 -56.937 1.00 93.81 655 THR A CA 1
ATOM 4724 C C . THR A 1 655 ? 36.730 6.737 -57.329 1.00 93.81 655 THR A C 1
ATOM 4726 O O . THR A 1 655 ? 37.395 7.322 -56.475 1.00 93.81 655 THR A O 1
ATOM 4729 N N . GLU A 1 656 ? 36.838 6.995 -58.630 1.00 94.25 656 GLU A N 1
ATOM 4730 C CA . GLU A 1 656 ? 37.714 8.032 -59.185 1.00 94.25 656 GLU A CA 1
ATOM 4731 C C . GLU A 1 656 ? 37.385 9.407 -58.585 1.00 94.25 656 GLU A C 1
ATOM 4733 O O . GLU A 1 656 ? 38.271 10.134 -58.148 1.00 94.25 656 GLU A O 1
ATOM 4738 N N . ALA A 1 657 ? 36.092 9.715 -58.444 1.00 94.62 657 ALA A N 1
ATOM 4739 C CA . ALA A 1 657 ? 35.622 10.939 -57.805 1.00 94.62 657 ALA A CA 1
ATOM 4740 C C . ALA A 1 657 ? 36.101 11.083 -56.349 1.00 94.62 657 ALA A C 1
ATOM 4742 O O . ALA A 1 657 ? 36.415 12.191 -55.925 1.00 94.62 657 ALA A O 1
ATOM 4743 N N . ALA A 1 658 ? 36.186 9.988 -55.585 1.00 93.75 658 ALA A N 1
ATOM 4744 C CA . ALA A 1 658 ? 36.692 10.029 -54.214 1.00 93.75 658 ALA A CA 1
ATOM 4745 C C . ALA A 1 658 ? 38.203 10.304 -54.160 1.00 93.75 658 ALA A C 1
ATOM 4747 O O . ALA A 1 658 ? 38.640 11.057 -53.292 1.00 93.75 658 ALA A O 1
ATOM 4748 N N . ALA A 1 659 ? 38.977 9.746 -55.098 1.00 94.56 659 ALA A N 1
ATOM 4749 C CA . ALA A 1 659 ? 40.405 10.037 -55.227 1.00 94.56 659 ALA A CA 1
ATOM 4750 C C . ALA A 1 659 ? 40.637 11.510 -55.602 1.00 94.56 659 ALA A C 1
ATOM 4752 O O . ALA A 1 659 ? 41.405 12.210 -54.943 1.00 94.56 659 ALA A O 1
ATOM 4753 N N . VAL A 1 660 ? 39.894 12.013 -56.594 1.00 95.25 660 VAL A N 1
ATOM 4754 C CA . VAL A 1 660 ? 39.952 13.423 -57.014 1.00 95.25 660 VAL A CA 1
ATOM 4755 C C . VAL A 1 660 ? 39.559 14.364 -55.877 1.00 95.25 660 VAL A C 1
ATOM 4757 O O . VAL A 1 660 ? 40.271 15.327 -55.608 1.00 95.25 660 VAL A O 1
ATOM 4760 N N . ALA A 1 661 ? 38.473 14.066 -55.159 1.00 93.69 661 ALA A N 1
ATOM 4761 C CA . ALA A 1 661 ? 38.051 14.856 -54.003 1.00 93.69 661 ALA A CA 1
ATOM 4762 C C . ALA A 1 661 ? 39.086 14.850 -52.864 1.00 93.69 661 ALA A C 1
ATOM 4764 O O . ALA A 1 661 ? 39.152 15.803 -52.093 1.00 93.69 661 ALA A O 1
ATOM 4765 N N . ALA A 1 662 ? 39.908 13.801 -52.768 1.00 93.50 662 ALA A N 1
ATOM 4766 C CA . ALA A 1 662 ? 41.022 13.715 -51.828 1.00 93.50 662 ALA A CA 1
ATOM 4767 C C . ALA A 1 662 ? 42.304 14.421 -52.319 1.00 93.50 662 ALA A C 1
ATOM 4769 O O . ALA A 1 662 ? 43.324 14.344 -51.640 1.00 93.50 662 ALA A O 1
ATOM 4770 N N . GLY A 1 663 ? 42.265 15.103 -53.471 1.00 94.56 663 GLY A N 1
ATOM 4771 C CA . GLY A 1 663 ? 43.393 15.860 -54.025 1.00 94.56 663 GLY A CA 1
ATOM 4772 C C . GLY A 1 663 ? 44.305 15.061 -54.957 1.00 94.56 663 GLY A C 1
ATOM 4773 O O . GLY A 1 663 ? 45.347 15.569 -55.367 1.00 94.56 663 GLY A O 1
ATOM 4774 N N . TYR A 1 664 ? 43.926 13.833 -55.320 1.00 96.25 664 TYR A N 1
ATOM 4775 C CA . TYR A 1 664 ? 44.705 13.006 -56.234 1.00 96.25 664 TYR A CA 1
ATOM 4776 C C . TYR A 1 664 ? 44.316 13.283 -57.686 1.00 96.25 664 TYR A C 1
ATOM 4778 O O . TYR A 1 664 ? 43.142 13.224 -58.056 1.00 96.25 664 TYR A O 1
ATOM 4786 N N . ARG A 1 665 ? 45.302 13.500 -58.558 1.00 94.69 665 ARG A N 1
ATOM 4787 C CA . ARG A 1 665 ? 45.063 13.522 -60.011 1.00 94.69 665 ARG A CA 1
ATOM 4788 C C . ARG A 1 665 ? 45.253 12.128 -60.613 1.00 94.69 665 ARG A C 1
ATOM 4790 O O . ARG A 1 665 ? 45.986 11.303 -60.076 1.00 94.69 665 ARG A O 1
ATOM 4797 N N . LYS A 1 666 ? 44.654 11.865 -61.774 1.00 93.69 666 LYS A N 1
ATOM 4798 C CA . LYS A 1 666 ? 44.888 10.607 -62.503 1.00 93.69 666 LYS A CA 1
ATOM 4799 C C . LYS A 1 666 ? 46.365 10.473 -62.868 1.00 93.69 666 LYS A C 1
ATOM 4801 O O . LYS A 1 666 ? 46.979 11.469 -63.277 1.00 93.69 666 LYS A O 1
ATOM 4806 N N . SER A 1 667 ? 46.937 9.272 -62.760 1.00 89.94 667 SER A N 1
ATOM 4807 C CA . SER A 1 667 ? 48.239 8.990 -63.372 1.00 89.94 667 SER A CA 1
ATOM 4808 C C . SER A 1 667 ? 48.180 9.321 -64.869 1.00 89.94 667 SER A C 1
ATOM 4810 O O . SER A 1 667 ? 47.232 8.958 -65.560 1.00 89.94 667 SER A O 1
ATOM 4812 N N . LYS A 1 668 ? 49.190 10.040 -65.372 1.00 81.25 668 LYS A N 1
ATOM 4813 C CA . LYS A 1 668 ? 49.317 10.390 -66.803 1.00 81.25 668 LYS A CA 1
ATOM 4814 C C . LYS A 1 668 ? 49.866 9.222 -67.634 1.00 81.25 668 LYS A C 1
ATOM 4816 O O . LYS A 1 668 ? 50.097 9.385 -68.828 1.00 81.25 668 LYS A O 1
ATOM 4821 N N . ARG A 1 669 ? 50.155 8.103 -66.973 1.00 62.78 669 ARG A N 1
ATOM 4822 C CA . ARG A 1 669 ? 50.821 6.917 -67.494 1.00 62.78 669 ARG A CA 1
ATOM 4823 C C . ARG A 1 669 ? 50.099 5.675 -67.008 1.00 62.78 669 ARG A C 1
ATOM 4825 O O . ARG A 1 669 ? 49.728 5.664 -65.804 1.00 62.78 669 ARG A O 1
#

Solvent-accessible surface area (backbone atoms only — not comparable to full-atom values): 34549 Å² total; per-residue (Å²): 133,79,79,77,78,77,80,82,86,52,67,62,40,82,45,36,52,68,57,54,52,69,69,38,49,77,40,76,70,52,90,70,85,83,63,71,88,62,44,56,59,63,48,49,88,86,68,80,63,42,31,37,67,42,48,51,53,65,69,60,33,80,42,89,60,47,70,43,91,83,47,46,64,50,37,39,34,36,64,13,59,46,67,72,49,74,46,47,47,53,86,62,44,35,80,37,46,65,65,20,68,64,42,40,32,34,26,51,50,75,74,48,53,64,69,52,34,31,47,64,52,48,42,70,94,46,67,62,43,46,44,64,28,42,51,69,59,49,62,68,44,56,62,52,52,63,62,77,38,72,50,81,27,70,86,32,41,55,56,51,50,44,37,47,44,46,49,30,55,32,54,57,31,41,38,31,71,63,37,48,51,36,43,51,61,52,45,71,77,55,62,90,49,76,40,62,36,51,61,64,49,92,88,52,59,55,74,76,59,68,92,44,31,72,66,46,60,64,81,80,65,83,39,81,45,73,36,47,41,97,44,57,50,44,16,17,44,49,53,40,69,35,44,49,60,30,19,45,27,34,34,41,25,30,61,84,74,51,70,42,41,46,27,45,18,11,48,20,10,58,64,38,16,49,36,40,46,28,52,36,77,44,66,50,68,72,50,54,52,48,51,58,60,29,46,35,61,30,33,41,35,41,39,39,57,86,36,37,18,64,68,34,50,56,57,50,46,75,77,26,58,63,49,72,35,48,37,100,46,56,44,48,16,16,48,42,45,41,70,74,70,43,82,54,28,55,42,37,34,38,18,27,66,86,67,51,52,27,38,51,26,40,19,4,53,23,9,48,64,60,13,48,39,45,39,36,71,21,73,39,65,49,75,54,71,67,60,52,48,54,41,58,67,24,58,43,45,33,37,38,34,34,35,30,60,88,45,35,22,63,43,33,54,52,51,41,48,75,73,68,36,50,73,47,75,30,46,40,99,42,56,40,34,16,17,24,49,46,39,51,72,73,44,47,65,69,66,31,59,42,34,35,40,22,33,56,86,77,45,63,36,36,42,23,48,20,6,52,23,3,53,72,50,16,44,32,42,41,24,48,40,69,20,15,42,54,51,31,28,52,38,54,62,52,24,63,44,55,20,41,37,33,32,36,43,58,88,45,33,16,69,48,23,73,67,50,20,19,32,64,50,80,33,73,24,46,73,48,67,68,59,23,40,82,31,57,36,36,63,41,68,54,58,57,46,88,84,56,45,80,47,37,40,33,23,47,72,82,44,75,45,84,91,42,45,56,63,58,42,77,34,47,74,94,44,55,70,30,27,41,30,42,37,42,35,40,43,42,94,67,36,52,69,47,70,43,60,24,72,63,49,67,54,19,38,73,56,56,65,43,66,40,70,47,84,61,39,43,40,87,84,19,53,28,34,24,35,72,43,100,86,71,48,46,28,32,35,52,76,90,39,90,47,35,90,78,39,54,37,66,32,14,15,58,43,71,69,39,36,42,76,72,66,27,43,74,53,96,99

Nearest PDB structures (foldseek):
  5j72-assembly1_A  TM=9.027E-01  e=1.407E-21  Clostridioides difficile 630
  7acy-assembly1_D  TM=8.938E-01  e=4.304E-21  Clostridioides difficile 630
  5j6q-assembly1_A  TM=9.087E-01  e=8.811E-20  Clostridioides difficile 630
  7acx-assembly2_D  TM=9.064E-01  e=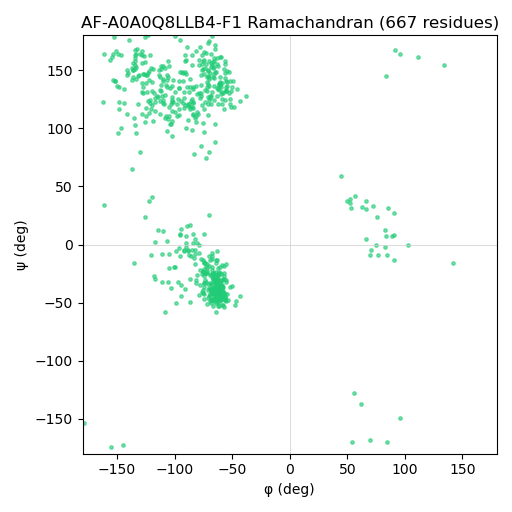1.927E-19  Clostridioides difficile
  7acx-assembly1_B  TM=8.861E-01  e=4.986E-19  Clostridioides difficile

Mean predicted aligned error: 14.68 Å

Foldseek 3Di:
DPPDDPDDADFQDKDFLLVLLVVFAADDFDPDDDDPVLQDAFDPPVPQQGTLLLLQVCVQFPAHFDADDSRRTAFGWHAALLARDIDGGSVQKDKAQLQHSSNQCRQPCVQPDSVLSHCLNRPPVQSLGIHIHGPVVRVVCPNDALLRDGRPPLVCRLVSLSSVSLSCSLQSTHDYPSRSVSSVVSVVVVPTGIDRRHDHDPVGHPDNCDLQDPFQFADFDFDEDEQADPDLQSSLLSLLVRTAARHQEEEEWALPDPLQLLLVLLLLLLRSYFYGHAHLEDRPPSNLVSCLRNQYQEYEYAEDSSTHNVVNQVSVVVRHHYDYQYDPDSQSSSLSSLVVRQQADQEEEEFESPAPLLSLLVLLLQLLRSYGYHYANQLDLAGDPSSVVSCVSRNYQEYEYREDCNGHNPSHVVVCVVVRHHYHYQHDPDSQSSSLSSCCVRQFAQNAQEEEEFASPRPSQSSSVSSVSSNRSYGYGHAHLQAREPSRLVSVVRNPHRYYYYGYDCSGHNVLRSLRQYEKDFAAKEWDDDQEAQTKIFIGRGDIDPPKDKWKWKDWQNHTDPPPTDRMDHRHPVQAQTWMKMKIWIDDPSHDIDIHMHDTHPGYYYDQKDADPDQQARDPQFGKAWDQDPVRAIAIDDPPPPCNNVDGGRMTGNDPVSCVVVRHDYDPD

Radius of gyration: 38.93 Å; Cα contacts (8 Å, |Δi|>4): 1535; chains: 1; bounding box: 105×48×125 Å

Sequence (669 aa):
MTPAQAATITPGDSTTVAALLDDLRVEAPVSVTYNRDLFFEGQDLDSDGCRTRQEVLLEETLVPATVTGTCTVTTGEWFSYYDGVTHTESTALEMDHLVAMKETWVSGAYAWTEAQRTAYSNETDYPATLVMVTAAVNTAKSDKDPSAWLPPLSSARCQYVTDWVTVKWRWNLAVNSTEKTAIQNVLAGCGTLAVAAPLAPVVGTPADPGTGGETVIAPFPGGTTRLAGASRYETAIQVSQRYAPGVPAVFVATGTNFPDALSAAAAAALVGGPLLLTTPTSLPSVVLQEIQRLAPQNIYVIGGTGAVSDSVKNVLATIAPTERFAGANRYTTGQSIVSSIFPSSSTVFLATGASFPDALAATGAAGARSAPVLLVKGTAGTLDADALASLSNLGATNVVIAGGTGVVSNGIQSQLNNLGYNVSRFGGASRYDTAALINSAFFPSGSSSTMFLATGTNFPDALAGAAMAGRIGAPLYVTTAACTPEGVHNSVASLNASNLIVMGGAAVVSDAAASNTGCLTVGTPSISGNPRVTSTLTANEGNWTNGTSFAYRWYANGTAISGASGKYLAVSAGMAGKKISVKVTGSKTGWLTAAKTSSATAAVGYPSRTAPADSWNCPSWAPIKGNQSSSGEWIYHMPYGQFYDATNPEDCFRTEAAAVAAGYRKSKR